Protein AF-0000000072773672 (afdb_homodimer)

Foldseek 3Di:
DVLLVVLVVCLVVVNLLSSLLSLLVVLLVLLVVVLVCVVVVVDDPVVVVVNLVVLLSRLQQSLLSLLPPPDPVSVVLSVLSSVLSVCLSPPFPPDDPFKTFFDHSSLLSLLLSLVCLQVVSDNVVSSVSSVVNSCRRPHRDIAGDQNLVVADPVSVVLSVVLVCCSVPHDSNVSSVSSNVVSVCRSVPRCPPPNHPPPPPPPD/DVLLVVLVVCLVVVNLLSSLLSLLVVLLVLLVVVLVCVVVVVDDPVVVVVNLVVLLSRLQQSLLSLLPPPDPVSVVLSVLSSVLSVCLSPPQPPDDPFKTFFDHSSLLSLLLSLVCLQVVSPNVVSSVSSVVNSCRRPHRDIAGDQNLVVADPVSVVLSVVLVCCSVPHDSNVSSVSSNVVSVCRSVPRCPPPNHDPPPPPPD

Organism: Moschus moschiferus (NCBI:txid68415)

Radius of gyration: 22.66 Å; Cα contacts (8 Å, |Δi|>4): 586; chains: 2; bounding box: 54×67×47 Å

Nearest PDB structures (foldseek):
  7b1k-assembly1_A  TM=8.523E-01  e=9.219E-07  Methanocaldococcus jannaschii DSM 2661
  7b1k-assembly1_A  TM=8.527E-01  e=1.206E-06  Methanocaldococcus jannaschii DSM 2661

Secondary structure (DSSP, 8-state):
-HHHHHHHHHHHTT-HHHHHHHHHHHHHHHHHHHHHHHHHT---HHHHHHHHHHHIIIIIIIHHHTT-SSSHHHHHHHHHHHHHHHHHHHHTTTSSTTEEES--HHHHHHHHHHHHHHTTS-HHHHHHHHHHHHHHHHS--EEE---GGGS-HHHHHHHHHHHHHHHHS-HHHHHHHHHHHHHHHHH-HHHHHS---------/-HHHHHHHHHHHTT-HHHHHHHHHHHHHHHHHHHHHHHHHT---HHHHHHHHHHHIIIIIIIHHHTT-SSSHHHHHHHHHHHHHHHHIIIIITTSSTTEEES--HHHHHHHHHHHHHHTTS-HHHHHHHHHHHHHHHHS--EEE---GGGS-HHHHHHHHHHHHHHHHS-HHHHHHHHHHHHHHHHH-HHHHHS---------

Solvent-accessible surface area (backbone atoms only — not comparable to full-atom values): 21036 Å² total; per-residue (Å²): 73,69,48,18,52,50,15,40,53,27,42,64,71,70,35,57,60,59,17,27,49,31,45,48,54,44,45,56,47,50,53,51,50,54,49,49,34,63,73,64,64,64,78,43,70,47,55,53,49,49,48,50,51,21,48,42,38,25,40,16,50,27,44,28,50,67,41,36,79,88,42,73,66,38,39,52,50,27,51,52,45,31,49,50,44,52,48,39,63,44,66,38,68,74,62,60,85,72,48,34,55,9,52,56,57,55,48,46,27,37,40,51,27,18,50,32,51,68,54,73,50,42,44,68,63,44,48,52,49,50,53,50,40,46,51,44,37,70,31,84,47,82,30,52,52,86,46,42,84,78,48,58,68,68,45,36,48,53,52,50,49,50,56,48,27,67,75,73,43,59,69,58,60,30,23,51,52,49,30,53,52,33,49,44,49,72,77,32,27,63,86,72,56,33,82,73,80,76,73,64,68,90,116,73,68,50,19,52,50,15,40,53,25,42,64,70,69,34,56,61,60,17,24,49,31,45,48,54,45,45,56,48,52,54,51,50,53,48,49,36,64,73,65,63,63,79,44,72,47,55,54,48,48,48,48,53,21,46,42,38,25,40,16,51,26,44,28,51,67,42,36,80,86,42,72,66,39,38,52,50,25,51,51,45,31,50,50,45,51,47,39,62,41,68,36,68,74,63,60,88,73,48,34,53,9,51,56,56,54,48,46,27,37,39,51,28,18,51,32,51,68,54,73,51,43,47,67,62,43,48,52,49,49,54,51,40,48,51,44,37,69,31,84,46,81,30,52,52,86,46,42,84,77,50,58,68,68,47,37,47,54,52,51,48,52,56,48,27,69,76,73,42,59,68,58,59,30,24,50,51,49,29,53,54,34,50,46,49,70,76,32,25,61,85,71,56,33,80,73,74,75,76,65,72,92,116

pLDDT: mean 88.24, std 14.53, range [25.59, 98.62]

Structure (mmCIF, N/CA/C/O backbone):
data_AF-0000000072773672-model_v1
#
loop_
_entity.id
_entity.type
_entity.pdbx_description
1 polymer 'Transmembrane protein 269'
#
loop_
_atom_site.group_PDB
_atom_site.id
_atom_site.type_symbol
_atom_site.label_atom_id
_atom_site.label_alt_id
_atom_site.label_comp_id
_atom_site.label_asym_id
_atom_site.label_entity_id
_atom_site.label_seq_id
_atom_site.pdbx_PDB_ins_code
_atom_site.Cartn_x
_atom_site.Cartn_y
_atom_site.Cartn_z
_atom_site.occupancy
_atom_site.B_iso_or_equiv
_atom_site.auth_seq_id
_atom_site.auth_comp_id
_atom_site.auth_asym_id
_atom_site.auth_atom_id
_atom_site.pdbx_PDB_model_num
ATOM 1 N N . MET A 1 1 ? -2.666 8.391 -4.746 1 96.12 1 MET A N 1
ATOM 2 C CA . MET A 1 1 ? -1.906 7.16 -4.953 1 96.12 1 MET A CA 1
ATOM 3 C C . MET A 1 1 ? -0.677 7.418 -5.816 1 96.12 1 MET A C 1
ATOM 5 O O . MET A 1 1 ? 0.44 7.062 -5.438 1 96.12 1 MET A O 1
ATOM 9 N N . ILE A 1 2 ? -0.859 8.078 -6.883 1 97.19 2 ILE A N 1
ATOM 10 C CA . ILE A 1 2 ? 0.238 8.312 -7.816 1 97.19 2 ILE A CA 1
ATOM 11 C C . ILE A 1 2 ? 1.323 9.148 -7.137 1 97.19 2 ILE A C 1
ATOM 13 O O . ILE A 1 2 ? 2.51 8.828 -7.234 1 97.19 2 ILE A O 1
ATOM 17 N N . LEU A 1 3 ? 0.965 10.211 -6.434 1 97.75 3 LEU A N 1
ATOM 18 C CA . LEU A 1 3 ? 1.944 11.023 -5.719 1 97.75 3 LEU A CA 1
ATOM 19 C C . LEU A 1 3 ? 2.643 10.203 -4.641 1 97.75 3 LEU A C 1
ATOM 21 O O . LEU A 1 3 ? 3.836 10.391 -4.391 1 97.75 3 LEU A O 1
ATOM 25 N N . GLY A 1 4 ? 1.855 9.344 -3.975 1 98.31 4 GLY A N 1
ATOM 26 C CA . GLY A 1 4 ? 2.463 8.438 -3.016 1 98.31 4 GLY A CA 1
ATOM 27 C C . GLY A 1 4 ? 3.51 7.523 -3.633 1 98.31 4 GLY A C 1
ATOM 28 O O . GLY A 1 4 ? 4.57 7.305 -3.049 1 98.31 4 GLY A O 1
ATOM 29 N N . LEU A 1 5 ? 3.264 7 -4.809 1 97.88 5 LEU A N 1
ATOM 30 C CA . LEU A 1 5 ? 4.207 6.133 -5.508 1 97.88 5 LEU A CA 1
ATOM 31 C C . LEU A 1 5 ? 5.453 6.91 -5.918 1 97.88 5 LEU A C 1
ATOM 33 O O . LEU A 1 5 ? 6.574 6.406 -5.793 1 97.88 5 LEU A O 1
ATOM 37 N N . PHE A 1 6 ? 5.25 8.117 -6.344 1 97.06 6 PHE A N 1
ATOM 38 C CA . PHE A 1 6 ? 6.398 8.953 -6.66 1 97.06 6 PHE A CA 1
ATOM 39 C C . PHE A 1 6 ? 7.23 9.234 -5.414 1 97.06 6 PHE A C 1
ATOM 41 O O . PHE A 1 6 ? 8.461 9.289 -5.48 1 97.06 6 PHE A O 1
ATOM 48 N N . SER A 1 7 ? 6.492 9.461 -4.336 1 97.81 7 SER A N 1
ATOM 49 C CA . SER A 1 7 ? 7.207 9.656 -3.08 1 97.81 7 SER A CA 1
ATOM 50 C C . SER A 1 7 ? 8.062 8.445 -2.732 1 97.81 7 SER A C 1
ATOM 52 O O . SER A 1 7 ? 9.203 8.586 -2.299 1 97.81 7 SER A O 1
ATOM 54 N N . ILE A 1 8 ? 7.574 7.281 -2.949 1 97 8 ILE A N 1
ATOM 55 C CA . ILE A 1 8 ? 8.297 6.039 -2.699 1 97 8 ILE A CA 1
ATOM 56 C C . ILE A 1 8 ? 9.523 5.969 -3.604 1 97 8 ILE A C 1
ATOM 58 O O . ILE A 1 8 ? 10.625 5.648 -3.145 1 97 8 ILE A O 1
ATOM 62 N N . PHE A 1 9 ? 9.391 6.352 -4.898 1 95.44 9 PHE A N 1
ATOM 63 C CA . PHE A 1 9 ? 10.516 6.348 -5.824 1 95.44 9 PHE A CA 1
ATOM 64 C C . PHE A 1 9 ? 11.602 7.32 -5.371 1 95.44 9 PHE A C 1
ATOM 66 O O . PHE A 1 9 ? 12.789 7 -5.418 1 95.44 9 PHE A O 1
ATOM 73 N N . CYS A 1 10 ? 11.156 8.492 -4.898 1 94.81 10 CYS A N 1
ATOM 74 C CA . CYS A 1 10 ? 12.109 9.477 -4.41 1 94.81 10 CYS A CA 1
ATOM 75 C C . CYS A 1 10 ? 12.875 8.945 -3.205 1 94.81 10 CYS A C 1
ATOM 77 O O . CYS A 1 10 ? 14.078 9.18 -3.078 1 94.81 10 CYS A O 1
ATOM 79 N N . SER A 1 11 ? 12.18 8.258 -2.361 1 94.06 11 SER A N 1
ATOM 80 C CA . SER A 1 11 ? 12.828 7.672 -1.194 1 94.06 11 SER A CA 1
ATOM 81 C C . SER A 1 11 ? 13.852 6.613 -1.604 1 94.06 11 SER A C 1
ATOM 83 O O . SER A 1 11 ? 14.906 6.496 -0.986 1 94.06 11 SER A O 1
ATOM 85 N N . PHE A 1 12 ? 13.555 5.867 -2.705 1 89.44 12 PHE A N 1
ATOM 86 C CA . PHE A 1 12 ? 14.453 4.852 -3.234 1 89.44 12 PHE A CA 1
ATOM 87 C C . PHE A 1 12 ? 15.758 5.484 -3.719 1 89.44 12 PHE A C 1
ATOM 89 O O . PHE A 1 12 ? 16.828 4.875 -3.619 1 89.44 12 PHE A O 1
ATOM 96 N N . CYS A 1 13 ? 15.664 6.68 -4.207 1 89.25 13 CYS A N 1
ATOM 97 C CA . CYS A 1 13 ? 16.812 7.395 -4.746 1 89.25 13 CYS A CA 1
ATOM 98 C C . CYS A 1 13 ? 17.453 8.266 -3.678 1 89.25 13 CYS A C 1
ATOM 100 O O . CYS A 1 13 ? 18.312 9.102 -3.986 1 89.25 13 CYS A O 1
ATOM 102 N N . LYS A 1 14 ? 17.016 8.188 -2.48 1 88.88 14 LYS A N 1
ATOM 103 C CA . LYS A 1 14 ? 17.547 8.906 -1.327 1 88.88 14 LYS A CA 1
ATOM 104 C C . LYS A 1 14 ? 17.344 10.414 -1.48 1 88.88 14 LYS A C 1
ATOM 106 O O . LYS A 1 14 ? 1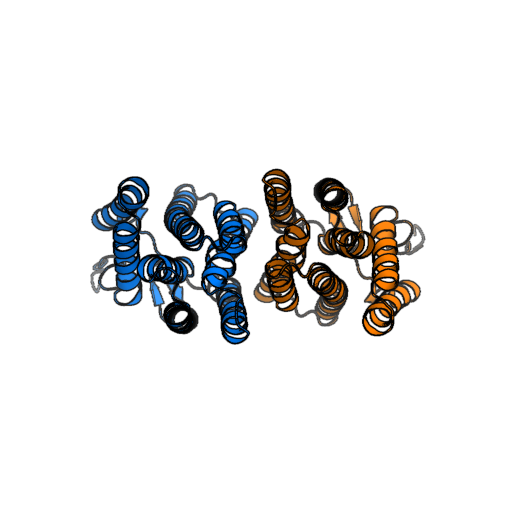8.219 11.203 -1.147 1 88.88 14 LYS A O 1
ATOM 111 N N . LYS A 1 15 ? 16.281 10.781 -2.133 1 92.75 15 LYS A N 1
ATOM 112 C CA . LYS A 1 15 ? 15.844 12.172 -2.223 1 92.75 15 LYS A CA 1
ATOM 113 C C . LYS A 1 15 ? 14.711 12.461 -1.24 1 92.75 15 LYS A C 1
ATOM 115 O O . LYS A 1 15 ? 13.555 12.578 -1.64 1 92.75 15 LYS A O 1
ATOM 120 N N . CYS A 1 16 ? 15.086 12.641 -0.025 1 91.62 16 CYS A N 1
ATOM 121 C CA . CYS A 1 16 ? 14.133 12.719 1.075 1 91.62 16 CYS A CA 1
ATOM 122 C C . CYS A 1 16 ? 13.289 13.984 0.978 1 91.62 16 CYS A C 1
ATOM 124 O O . CYS A 1 16 ? 12.102 13.969 1.312 1 91.62 16 CYS A O 1
ATOM 126 N N . SER A 1 17 ? 13.914 15.109 0.513 1 95.25 17 SER A N 1
ATOM 127 C CA . SER A 1 17 ? 13.172 16.359 0.398 1 95.25 17 SER A CA 1
ATOM 128 C C . SER A 1 17 ? 12.039 16.234 -0.617 1 95.25 17 SER A C 1
ATOM 130 O O . SER A 1 17 ? 10.914 16.656 -0.353 1 95.25 17 SER A O 1
ATOM 132 N N . CYS A 1 18 ? 12.328 15.594 -1.718 1 95.62 18 CYS A N 1
ATOM 133 C CA . CYS A 1 18 ? 11.32 15.398 -2.752 1 95.62 18 CYS A CA 1
ATOM 134 C C . CYS A 1 18 ? 10.211 14.469 -2.26 1 95.62 18 CYS A C 1
ATOM 136 O O . CYS A 1 18 ? 9.031 14.727 -2.496 1 95.62 18 CYS A O 1
ATOM 138 N N . ALA A 1 19 ? 10.617 13.406 -1.611 1 97.56 19 ALA A N 1
ATOM 139 C CA . ALA A 1 19 ? 9.648 12.453 -1.081 1 97.56 19 ALA A CA 1
ATOM 140 C C . ALA A 1 19 ? 8.688 13.125 -0.11 1 97.56 19 ALA A C 1
ATOM 142 O O . ALA A 1 19 ? 7.469 12.945 -0.205 1 97.56 19 ALA A O 1
ATOM 143 N N . SER A 1 20 ? 9.219 13.906 0.78 1 98.06 20 SER A N 1
ATOM 144 C CA . SER A 1 20 ? 8.422 14.594 1.783 1 98.06 20 SER A CA 1
ATOM 145 C C . SER A 1 20 ? 7.484 15.609 1.139 1 98.06 20 SER A C 1
ATOM 147 O O . SER A 1 20 ? 6.332 15.758 1.556 1 98.06 20 SER A O 1
ATOM 149 N N . TRP A 1 21 ? 7.973 16.266 0.121 1 97.19 21 TRP A N 1
ATOM 150 C CA . TRP A 1 21 ? 7.168 17.266 -0.583 1 97.19 21 TRP A CA 1
ATOM 151 C C . TRP A 1 21 ? 5.957 16.609 -1.243 1 97.19 21 TRP A C 1
ATOM 153 O O . TRP A 1 21 ? 4.852 17.156 -1.19 1 97.19 21 TRP A O 1
ATOM 163 N N . MET A 1 22 ? 6.133 15.469 -1.799 1 97.62 22 MET A N 1
ATOM 164 C CA . MET A 1 22 ? 5.043 14.758 -2.457 1 97.62 22 MET A CA 1
ATOM 165 C C . MET A 1 22 ? 3.979 14.344 -1.446 1 97.62 22 MET A C 1
ATOM 167 O O . MET A 1 22 ? 2.783 14.383 -1.744 1 97.62 22 MET A O 1
ATOM 171 N N . VAL A 1 23 ? 4.441 13.945 -0.273 1 98.44 23 VAL A N 1
ATOM 172 C CA . VAL A 1 23 ? 3.504 13.57 0.78 1 98.44 23 VAL A CA 1
ATOM 173 C C . VAL A 1 23 ? 2.689 14.789 1.209 1 98.44 23 VAL A C 1
ATOM 175 O O . VAL A 1 23 ? 1.478 14.695 1.414 1 98.44 23 VAL A O 1
ATOM 178 N N . LEU A 1 24 ? 3.32 15.984 1.282 1 98.25 24 LEU A N 1
ATOM 179 C CA . LEU A 1 24 ? 2.625 17.203 1.692 1 98.25 24 LEU A CA 1
ATOM 180 C C . LEU A 1 24 ? 1.611 17.625 0.637 1 98.25 24 LEU A C 1
ATOM 182 O O . LEU A 1 24 ? 0.503 18.047 0.972 1 98.25 24 LEU A O 1
ATOM 186 N N . VAL A 1 25 ? 1.963 17.516 -0.62 1 97.81 25 VAL A N 1
ATOM 187 C CA . VAL A 1 25 ? 1.018 17.812 -1.692 1 97.81 25 VAL A CA 1
ATOM 188 C C . VAL A 1 25 ? -0.181 16.859 -1.597 1 97.81 25 VAL A C 1
ATOM 190 O O . VAL A 1 25 ? -1.327 17.297 -1.75 1 97.81 25 VAL A O 1
ATOM 193 N N . SER A 1 26 ? 0.114 15.617 -1.335 1 98.31 26 SER A N 1
ATOM 194 C CA . SER A 1 26 ? -0.946 14.617 -1.222 1 98.31 26 SER A CA 1
ATOM 195 C C . SER A 1 26 ? -1.875 14.93 -0.053 1 98.31 26 SER A C 1
ATOM 197 O O . SER A 1 26 ? -3.076 14.664 -0.119 1 98.31 26 SER A O 1
ATOM 199 N N . PHE A 1 27 ? -1.315 15.484 1.035 1 97.5 27 PHE A N 1
ATOM 200 C CA . PHE A 1 27 ? -2.096 15.875 2.203 1 97.5 27 PHE A CA 1
ATOM 201 C C . PHE A 1 27 ? -3.18 16.875 1.82 1 97.5 27 PHE A C 1
ATOM 203 O O . PHE A 1 27 ? -4.348 16.703 2.168 1 97.5 27 PHE A O 1
ATOM 210 N N . LEU A 1 28 ? -2.85 17.875 1.051 1 96.31 28 LEU A N 1
ATOM 211 C CA . LEU A 1 28 ? -3.801 18.891 0.607 1 96.31 28 LEU A CA 1
ATOM 212 C C . LEU A 1 28 ? -4.797 18.297 -0.389 1 96.31 28 LEU A C 1
ATOM 214 O O . LEU A 1 28 ? -5.992 18.594 -0.326 1 96.31 28 LEU A O 1
ATOM 218 N N . LEU A 1 29 ? -4.312 17.469 -1.275 1 96.25 29 LEU A N 1
ATOM 219 C CA . LEU A 1 29 ? -5.191 16.859 -2.268 1 96.25 29 LEU A CA 1
ATOM 220 C C . LEU A 1 29 ? -6.199 15.93 -1.6 1 96.25 29 LEU A C 1
ATOM 222 O O . LEU A 1 29 ? -7.348 15.828 -2.043 1 96.25 29 LEU A O 1
ATOM 226 N N . ASP A 1 30 ? -5.703 15.203 -0.608 1 94.88 30 ASP A N 1
ATOM 227 C CA . ASP A 1 30 ? -6.59 14.305 0.131 1 94.88 30 ASP A CA 1
ATOM 228 C C . ASP A 1 30 ? -7.762 15.078 0.739 1 94.88 30 ASP A C 1
ATOM 230 O O . ASP A 1 30 ? -8.906 14.617 0.695 1 94.88 30 ASP A O 1
ATOM 234 N N . MET A 1 31 ? -7.551 16.234 1.321 1 92.25 31 MET A N 1
ATOM 235 C CA . MET A 1 31 ? -8.594 17.078 1.896 1 92.25 31 MET A CA 1
ATOM 236 C C . MET A 1 31 ? -9.562 17.562 0.82 1 92.25 31 MET A C 1
ATOM 238 O O . MET A 1 31 ? -10.773 17.547 1.023 1 92.25 31 MET A O 1
ATOM 242 N N . ALA A 1 32 ? -9.039 17.938 -0.34 1 92.38 32 ALA A N 1
ATOM 243 C CA . ALA A 1 32 ? -9.867 18.422 -1.447 1 92.38 32 ALA A CA 1
ATOM 244 C C . ALA A 1 32 ? -10.758 17.312 -1.989 1 92.38 32 ALA A C 1
ATOM 246 O O . ALA A 1 32 ? -11.945 17.531 -2.256 1 92.38 32 ALA A O 1
ATOM 247 N N . ILE A 1 33 ? -10.141 16.156 -2.18 1 90.06 33 ILE A N 1
ATOM 248 C CA . ILE A 1 33 ? -10.891 15.008 -2.693 1 90.06 33 ILE A CA 1
ATOM 249 C C . ILE A 1 33 ? -11.984 14.625 -1.703 1 90.06 33 ILE A C 1
ATOM 251 O O . ILE A 1 33 ? -13.117 14.336 -2.102 1 90.06 33 ILE A O 1
ATOM 255 N N . GLY A 1 34 ? -11.648 14.523 -0.407 1 87.38 34 GLY A N 1
ATOM 256 C CA . GLY A 1 34 ? -12.656 14.242 0.603 1 87.38 34 GLY A CA 1
ATOM 257 C C . GLY A 1 34 ? -13.828 15.203 0.561 1 87.38 34 GLY A C 1
ATOM 258 O O . GLY A 1 34 ? -14.984 14.781 0.599 1 87.38 34 GLY A O 1
ATOM 259 N N . SER A 1 35 ? -13.586 16.438 0.461 1 86.88 35 SER A N 1
ATOM 260 C CA . SER A 1 35 ? -14.625 17.453 0.397 1 86.88 35 SER A CA 1
ATOM 261 C C . SER A 1 35 ? -15.453 17.328 -0.876 1 86.88 35 SER A C 1
ATOM 263 O O . SER A 1 35 ? -16.688 17.438 -0.838 1 86.88 35 SER A O 1
ATOM 265 N N . ALA A 1 36 ? -14.711 17.094 -1.96 1 88.12 36 ALA A N 1
ATOM 266 C CA . ALA A 1 36 ? -15.398 16.953 -3.238 1 88.12 36 ALA A CA 1
ATOM 267 C C . ALA A 1 36 ? -16.328 15.742 -3.219 1 88.12 36 ALA A C 1
ATOM 269 O O . ALA A 1 36 ? -17.453 15.812 -3.732 1 88.12 36 ALA A O 1
ATOM 270 N N . THR A 1 37 ? -15.914 14.68 -2.666 1 85.69 37 THR A N 1
ATOM 271 C CA . THR A 1 37 ? -16.719 13.469 -2.59 1 85.69 37 THR A CA 1
ATOM 272 C C . THR A 1 37 ? -17.953 13.695 -1.723 1 85.69 37 THR A C 1
ATOM 274 O O . THR A 1 37 ? -19.047 13.234 -2.057 1 85.69 37 THR A O 1
ATOM 277 N N . ARG A 1 38 ? -17.812 14.375 -0.649 1 82.12 38 ARG A N 1
ATOM 278 C CA . ARG A 1 38 ? -18.938 14.664 0.235 1 82.12 38 ARG A CA 1
ATOM 279 C C . ARG A 1 38 ? -19.922 15.641 -0.417 1 82.12 38 ARG A C 1
ATOM 281 O O . ARG A 1 38 ? -21.125 15.469 -0.322 1 82.12 38 ARG A O 1
ATOM 288 N N . HIS A 1 39 ? -19.422 16.594 -1.105 1 84.69 39 HIS A N 1
ATOM 289 C CA . HIS A 1 39 ? -20.25 17.609 -1.748 1 84.69 39 HIS A CA 1
ATOM 290 C C . HIS A 1 39 ? -21.031 17.031 -2.912 1 84.69 39 HIS A C 1
ATOM 292 O O . HIS A 1 39 ? -22.188 17.406 -3.137 1 84.69 39 HIS A O 1
ATOM 298 N N . LEU A 1 40 ? -20.328 16.141 -3.627 1 86.44 40 LEU A N 1
ATOM 299 C CA . LEU A 1 40 ? -20.969 15.586 -4.816 1 86.44 40 LEU A CA 1
ATOM 300 C C . LEU A 1 40 ? -21.766 14.32 -4.477 1 86.44 40 LEU A C 1
ATOM 302 O O . LEU A 1 40 ? -22.453 13.766 -5.336 1 86.44 40 LEU A O 1
ATOM 306 N N . ASN A 1 41 ? -21.703 13.891 -3.271 1 82.06 41 ASN A N 1
ATOM 307 C CA . ASN A 1 41 ? -22.375 12.688 -2.803 1 82.06 41 ASN A CA 1
ATOM 308 C C . ASN A 1 41 ? -22.078 11.484 -3.701 1 82.06 41 ASN A C 1
ATOM 310 O O . ASN A 1 41 ? -23 10.758 -4.098 1 82.06 41 ASN A O 1
ATOM 314 N N . ILE A 1 42 ? -21.016 11.461 -4.254 1 76.25 42 ILE A N 1
ATOM 315 C CA . ILE A 1 42 ? -20.594 10.367 -5.129 1 76.25 42 ILE A CA 1
ATOM 316 C C . ILE A 1 42 ? -19.828 9.32 -4.324 1 76.25 42 ILE A C 1
ATOM 318 O O . ILE A 1 42 ? -18.609 9.281 -4.355 1 76.25 42 ILE A O 1
ATOM 322 N N . CYS A 1 43 ? -20.484 8.781 -3.361 1 74.38 43 CYS A N 1
ATOM 323 C CA . CYS A 1 43 ? -19.812 7.77 -2.549 1 74.38 43 CYS A CA 1
ATOM 324 C C . CY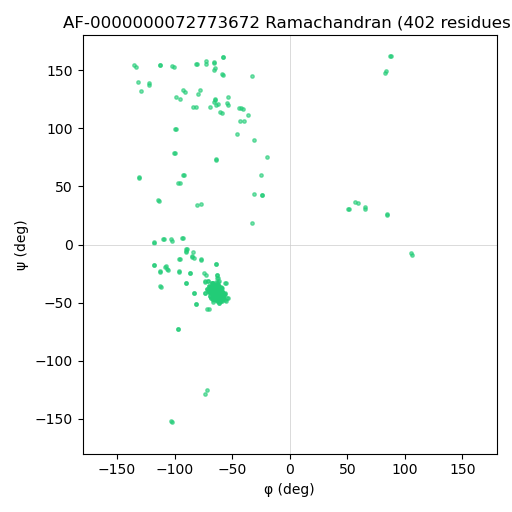S A 1 43 ? -20.203 6.363 -2.984 1 74.38 43 CYS A C 1
ATOM 326 O O . CYS A 1 43 ? -21.375 5.984 -2.885 1 74.38 43 CYS A O 1
ATOM 328 N N . SER A 1 44 ? -19.312 5.785 -3.756 1 84.81 44 SER A N 1
ATOM 329 C CA . SER A 1 44 ? -19.469 4.367 -4.051 1 84.81 44 SER A CA 1
ATOM 330 C C . SER A 1 44 ? -18.516 3.518 -3.217 1 84.81 44 SER A C 1
ATOM 332 O O . SER A 1 44 ? -17.516 4.02 -2.705 1 84.81 44 SER A O 1
ATOM 334 N N . ARG A 1 45 ? -18.922 2.342 -3.006 1 84.88 45 ARG A N 1
ATOM 335 C CA . ARG A 1 45 ? -18.078 1.425 -2.242 1 84.88 45 ARG A CA 1
ATOM 336 C C . ARG A 1 45 ? -16.703 1.287 -2.881 1 84.88 45 ARG A C 1
ATOM 338 O O . ARG A 1 45 ? -15.68 1.361 -2.189 1 84.88 45 ARG A O 1
ATOM 345 N N . SER A 1 46 ? -16.703 1.059 -4.223 1 87.38 46 SER A N 1
ATOM 346 C CA . SER A 1 46 ? -15.438 0.893 -4.941 1 87.38 46 SER A CA 1
ATOM 347 C C . SER A 1 46 ? -14.578 2.152 -4.852 1 87.38 46 SER A C 1
ATOM 349 O O . SER A 1 46 ? -13.352 2.07 -4.77 1 87.38 46 SER A O 1
ATOM 351 N N . GLY A 1 47 ? -15.242 3.279 -4.875 1 87.88 47 GLY A N 1
ATOM 352 C CA . GLY A 1 47 ? -14.523 4.535 -4.73 1 87.88 47 GLY A CA 1
ATOM 353 C C . GLY A 1 47 ? -13.883 4.699 -3.365 1 87.88 47 GLY A C 1
ATOM 354 O O . GLY A 1 47 ? -12.75 5.18 -3.258 1 87.88 47 GLY A O 1
ATOM 355 N N . THR A 1 48 ? -14.57 4.375 -2.338 1 88.12 48 THR A N 1
ATOM 356 C CA . THR A 1 48 ? -14.055 4.457 -0.976 1 88.12 48 THR A CA 1
ATOM 357 C C . THR A 1 48 ? -12.875 3.51 -0.784 1 88.12 48 THR A C 1
ATOM 359 O O . THR A 1 48 ? -11.883 3.863 -0.139 1 88.12 48 THR A O 1
ATOM 362 N N . GLU A 1 49 ? -12.992 2.33 -1.409 1 90.94 49 GLU A N 1
ATOM 363 C CA . GLU A 1 49 ? -11.906 1.361 -1.324 1 90.94 49 GLU A CA 1
ATOM 364 C C . GLU A 1 49 ? -10.656 1.868 -2.041 1 90.94 49 GLU A C 1
ATOM 366 O O . GLU A 1 49 ? -9.539 1.717 -1.54 1 90.94 49 GLU A O 1
ATOM 371 N N . LEU A 1 50 ? -10.891 2.434 -3.207 1 92.75 50 LEU A N 1
ATOM 372 C CA . LEU A 1 50 ? -9.773 2.998 -3.953 1 92.75 50 LEU A CA 1
ATOM 373 C C . LEU A 1 50 ? -9.102 4.113 -3.162 1 92.75 50 LEU A C 1
ATOM 375 O O . LEU A 1 50 ? -7.875 4.227 -3.16 1 92.75 50 LEU A O 1
ATOM 379 N N . ASN A 1 51 ? -9.93 4.965 -2.547 1 92.81 51 ASN A N 1
ATOM 380 C CA . ASN A 1 51 ? -9.391 6.02 -1.698 1 92.81 51 ASN A CA 1
ATOM 381 C C . ASN A 1 51 ? -8.586 5.445 -0.533 1 92.81 51 ASN A C 1
ATOM 383 O O . ASN A 1 51 ? -7.555 5.996 -0.153 1 92.81 51 ASN A O 1
ATOM 387 N N . ASP A 1 52 ? -9.055 4.359 0.056 1 93.81 52 ASP A N 1
ATOM 388 C CA . ASP A 1 52 ? -8.336 3.725 1.158 1 93.81 52 ASP A CA 1
ATOM 389 C C . ASP A 1 52 ? -6.961 3.238 0.71 1 93.81 52 ASP A C 1
ATOM 391 O O . ASP A 1 52 ? -5.984 3.359 1.45 1 93.81 52 ASP A O 1
ATOM 395 N N . PHE A 1 53 ? -6.852 2.699 -0.484 1 96.44 53 PHE A N 1
ATOM 396 C CA . PHE A 1 53 ? -5.562 2.277 -1.021 1 96.44 53 PHE A CA 1
ATOM 397 C C . PHE A 1 53 ? -4.648 3.477 -1.242 1 96.44 53 PHE A C 1
ATOM 399 O O . PHE A 1 53 ? -3.436 3.385 -1.046 1 96.44 53 PHE A O 1
ATOM 406 N N . ALA A 1 54 ? -5.301 4.523 -1.704 1 97.06 54 ALA A N 1
ATOM 407 C CA . ALA A 1 54 ? -4.516 5.734 -1.917 1 97.06 54 ALA A CA 1
ATOM 408 C C . ALA A 1 54 ? -3.963 6.27 -0.599 1 97.06 54 ALA A C 1
ATOM 410 O O . ALA A 1 54 ? -2.781 6.613 -0.507 1 97.06 54 ALA A O 1
ATOM 411 N N . VAL A 1 55 ? -4.824 6.348 0.398 1 96.31 55 VAL A N 1
ATOM 412 C CA . VAL A 1 55 ? -4.441 6.828 1.723 1 96.31 55 VAL A CA 1
ATOM 413 C C . VAL A 1 55 ? -3.383 5.906 2.32 1 96.31 55 VAL A C 1
ATOM 415 O O . VAL A 1 55 ? -2.389 6.375 2.881 1 96.31 55 VAL A O 1
ATOM 418 N N . PHE A 1 56 ? -3.549 4.652 2.145 1 97.94 56 PHE A N 1
ATOM 419 C CA . PHE A 1 56 ? -2.602 3.662 2.643 1 97.94 56 PHE A CA 1
ATOM 420 C C . PHE A 1 56 ? -1.246 3.82 1.963 1 97.94 56 PHE A C 1
ATOM 422 O O . PHE A 1 56 ? -0.207 3.797 2.625 1 97.94 56 PHE A O 1
ATOM 429 N N . THR A 1 57 ? -1.227 3.957 0.662 1 98.56 57 THR A N 1
ATOM 430 C CA . THR A 1 57 ? 0.009 4.074 -0.104 1 98.56 57 THR A CA 1
ATOM 431 C C . THR A 1 57 ? 0.754 5.352 0.26 1 98.56 57 THR A C 1
ATOM 433 O O . THR A 1 57 ? 1.966 5.328 0.486 1 98.56 57 THR A O 1
ATOM 436 N N . THR A 1 58 ? 0.027 6.453 0.335 1 98.56 58 THR A N 1
ATOM 437 C CA . THR A 1 58 ? 0.646 7.762 0.511 1 98.56 58 THR A CA 1
ATOM 438 C C . THR A 1 58 ? 0.979 8.008 1.979 1 98.56 58 THR A C 1
ATOM 440 O O . THR A 1 58 ? 2.127 8.297 2.32 1 98.56 58 THR A O 1
ATOM 443 N N . PHE A 1 59 ? 0.045 7.828 2.869 1 98.25 59 PHE A N 1
ATOM 444 C CA . PHE A 1 59 ? 0.206 8.234 4.262 1 98.25 59 PHE A CA 1
ATOM 445 C C . PHE A 1 59 ? 0.668 7.059 5.117 1 98.25 59 PHE A C 1
ATOM 447 O O . PHE A 1 59 ? 1.091 7.246 6.258 1 98.25 59 PHE A O 1
ATOM 454 N N . GLY A 1 60 ? 0.608 5.879 4.602 1 98.06 60 GLY A N 1
ATOM 455 C CA . GLY A 1 60 ? 1.165 4.707 5.258 1 98.06 60 GLY A CA 1
ATOM 456 C C . GLY A 1 60 ? 2.555 4.352 4.762 1 98.06 60 GLY A C 1
ATOM 457 O O . GLY A 1 60 ? 3.553 4.754 5.363 1 98.06 60 GLY A O 1
ATOM 458 N N . LEU A 1 61 ? 2.611 3.834 3.541 1 98.19 61 LEU A N 1
ATOM 459 C CA . LEU A 1 61 ? 3.857 3.291 3.014 1 98.19 61 LEU A CA 1
ATOM 460 C C . LEU A 1 61 ? 4.848 4.406 2.703 1 98.19 61 LEU A C 1
ATOM 462 O O . LEU A 1 61 ? 5.988 4.379 3.172 1 98.19 61 LEU A O 1
ATOM 466 N N . ALA A 1 62 ? 4.445 5.352 1.902 1 98.25 62 ALA A N 1
ATOM 467 C CA . ALA A 1 62 ? 5.355 6.426 1.51 1 98.25 62 ALA A CA 1
ATOM 468 C C . ALA A 1 62 ? 5.887 7.168 2.73 1 98.25 62 ALA A C 1
ATOM 470 O O . ALA A 1 62 ? 7.086 7.438 2.828 1 98.25 62 ALA A O 1
ATOM 471 N N . SER A 1 63 ? 5.016 7.504 3.676 1 98.19 63 SER A N 1
ATOM 472 C CA . SER A 1 63 ? 5.426 8.219 4.879 1 98.19 63 SER A CA 1
ATOM 473 C C . SER A 1 63 ? 6.363 7.371 5.734 1 98.19 63 SER A C 1
ATOM 475 O O . SER A 1 63 ? 7.324 7.887 6.305 1 98.19 63 SER A O 1
ATOM 477 N N . ALA A 1 64 ? 6.09 6.086 5.824 1 97.94 64 ALA A N 1
ATOM 478 C CA . ALA A 1 64 ? 6.941 5.188 6.598 1 97.94 64 ALA A CA 1
ATOM 479 C C . ALA A 1 64 ? 8.352 5.137 6.02 1 97.94 64 ALA A C 1
ATOM 481 O O . ALA A 1 64 ? 9.336 5.07 6.762 1 97.94 64 ALA A O 1
ATOM 482 N N . LEU A 1 65 ? 8.477 5.23 4.746 1 96.62 65 LEU A N 1
ATOM 483 C CA . LEU A 1 65 ? 9.773 5.094 4.086 1 96.62 65 LEU A CA 1
ATOM 484 C C . LEU A 1 65 ? 10.602 6.363 4.234 1 96.62 65 LEU A C 1
ATOM 486 O O . LEU A 1 65 ? 11.805 6.359 3.977 1 96.62 65 LEU A O 1
ATOM 490 N N . LEU A 1 66 ? 9.969 7.48 4.68 1 96.5 66 LEU A N 1
ATOM 491 C CA . LEU A 1 66 ? 10.742 8.672 5.008 1 96.5 66 LEU A CA 1
ATOM 492 C C . LEU A 1 66 ? 11.695 8.391 6.164 1 96.5 66 LEU A C 1
ATOM 494 O O . LEU A 1 66 ? 12.695 9.094 6.336 1 96.5 66 LEU A O 1
ATOM 498 N N . LEU A 1 67 ? 11.336 7.383 7.043 1 95 67 LEU A N 1
ATOM 499 C CA . LEU A 1 67 ? 12.172 7.02 8.18 1 95 67 LEU A CA 1
ATOM 500 C C . LEU A 1 67 ? 13.516 6.473 7.711 1 95 67 LEU A C 1
ATOM 502 O O . LEU A 1 67 ? 14.477 6.426 8.484 1 95 67 LEU A O 1
ATOM 506 N N . GLY A 1 68 ? 13.578 6.121 6.516 1 86.12 68 GLY A N 1
ATOM 507 C CA . GLY A 1 68 ? 14.789 5.488 6.012 1 86.12 68 GLY A CA 1
ATOM 508 C C . GLY A 1 68 ? 14.852 4.004 6.309 1 86.12 68 GLY A C 1
ATOM 509 O O . GLY A 1 68 ? 14.164 3.512 7.203 1 86.12 68 GLY A O 1
ATOM 510 N N . VAL A 1 69 ? 15.477 3.238 5.414 1 77.88 69 VAL A N 1
ATOM 511 C CA . VAL A 1 69 ? 15.625 1.799 5.605 1 77.88 69 VAL A CA 1
ATOM 512 C C . VAL A 1 69 ? 17.094 1.448 5.793 1 77.88 69 VAL A C 1
ATOM 514 O O . VAL A 1 69 ? 17.562 0.4 5.332 1 77.88 69 VAL A O 1
ATOM 517 N N . ASP A 1 70 ? 17.875 2.305 6.504 1 78.25 70 ASP A N 1
ATOM 518 C CA . ASP A 1 70 ? 19.312 2.092 6.656 1 78.25 70 ASP A CA 1
ATOM 519 C C . ASP A 1 70 ? 19.609 1.179 7.844 1 78.25 70 ASP A C 1
ATOM 521 O O . ASP A 1 70 ? 20.641 0.502 7.871 1 78.25 70 ASP A O 1
ATOM 525 N N . GLY A 1 71 ? 18.719 1.094 8.836 1 82.56 71 GLY A N 1
ATOM 526 C CA . GLY A 1 71 ? 18.953 0.267 10.008 1 82.56 71 GLY A CA 1
ATOM 527 C C . GLY A 1 71 ? 17.75 -0.581 10.383 1 82.56 71 GLY A C 1
ATOM 528 O O . GLY A 1 71 ? 16.625 -0.294 9.961 1 82.56 71 GLY A O 1
ATOM 529 N N . PRO A 1 72 ? 18.062 -1.715 11.031 1 88.44 72 PRO A N 1
ATOM 530 C CA . PRO A 1 72 ? 16.969 -2.607 11.43 1 88.44 72 PRO A CA 1
ATOM 531 C C . PRO A 1 72 ? 15.922 -1.91 12.281 1 88.44 72 PRO A C 1
ATOM 533 O O . PRO A 1 72 ? 14.734 -2.217 12.18 1 88.44 72 PRO A O 1
ATOM 536 N N . LEU A 1 73 ? 16.391 -0.932 13.094 1 90.62 73 LEU A N 1
ATOM 537 C CA . LEU A 1 73 ? 15.453 -0.249 13.984 1 90.62 73 LEU A CA 1
ATOM 538 C C . LEU A 1 73 ? 14.477 0.61 13.188 1 90.62 73 LEU A C 1
ATOM 540 O O . LEU A 1 73 ? 13.273 0.592 13.445 1 90.62 73 LEU A O 1
ATOM 544 N N . ASN A 1 74 ? 14.977 1.366 12.25 1 92.81 74 ASN A N 1
ATOM 545 C CA . ASN A 1 74 ? 14.109 2.193 11.422 1 92.81 74 ASN A CA 1
ATOM 546 C C . ASN A 1 74 ? 13.172 1.343 10.57 1 92.81 74 ASN A C 1
ATOM 548 O O . ASN A 1 74 ? 12.008 1.704 10.367 1 92.81 74 ASN A O 1
ATOM 552 N N . GLY A 1 75 ? 13.758 0.201 10.133 1 93.94 75 GLY A N 1
ATOM 553 C CA . GLY A 1 75 ? 12.914 -0.72 9.383 1 93.94 75 GLY A CA 1
ATOM 554 C C . GLY A 1 75 ? 11.781 -1.293 10.203 1 93.94 75 GLY A C 1
ATOM 555 O O . GLY A 1 75 ? 10.641 -1.356 9.742 1 93.94 75 GLY A O 1
ATOM 556 N N . PHE A 1 76 ? 12.094 -1.674 11.367 1 96.31 76 PHE A N 1
ATOM 557 C CA . PHE A 1 76 ? 11.094 -2.213 12.281 1 96.31 76 PHE A CA 1
ATOM 558 C C . PHE A 1 76 ? 10.023 -1.17 12.586 1 96.31 76 PHE A C 1
ATOM 560 O O . PHE A 1 76 ? 8.828 -1.471 12.562 1 96.31 76 PHE A O 1
ATOM 567 N N . LEU A 1 77 ? 10.453 0.031 12.852 1 97.25 77 LEU A N 1
ATOM 568 C CA . LEU A 1 77 ? 9.516 1.107 13.148 1 97.25 77 LEU A CA 1
ATOM 569 C C . LEU A 1 77 ? 8.641 1.417 11.938 1 97.25 77 LEU A C 1
ATOM 571 O O . LEU A 1 77 ? 7.445 1.686 12.078 1 97.25 77 LEU A O 1
ATOM 575 N N . ALA A 1 78 ? 9.227 1.372 10.758 1 97.38 78 ALA A N 1
ATOM 576 C CA . ALA A 1 78 ? 8.477 1.6 9.523 1 97.38 78 ALA A CA 1
ATOM 577 C C . ALA A 1 78 ? 7.371 0.563 9.359 1 97.38 78 ALA A C 1
ATOM 579 O O . ALA A 1 78 ? 6.246 0.902 8.984 1 97.38 78 ALA A O 1
ATOM 580 N N . ILE A 1 79 ? 7.699 -0.689 9.68 1 97.81 79 ILE A N 1
ATOM 581 C CA . ILE A 1 79 ? 6.723 -1.769 9.57 1 97.81 79 ILE A CA 1
ATOM 582 C C . ILE A 1 79 ? 5.574 -1.52 10.547 1 97.81 79 ILE A C 1
ATOM 584 O O . ILE A 1 79 ? 4.406 -1.618 10.18 1 97.81 79 ILE A O 1
ATOM 588 N N . ILE A 1 80 ? 5.879 -1.137 11.75 1 98 80 ILE A N 1
ATOM 589 C CA . ILE A 1 80 ? 4.863 -0.88 12.766 1 98 80 ILE A CA 1
ATOM 590 C C . ILE A 1 80 ? 3.988 0.294 12.336 1 98 80 ILE A C 1
ATOM 592 O O . ILE A 1 80 ? 2.773 0.278 12.539 1 98 80 ILE A O 1
ATOM 596 N N . TYR A 1 81 ? 4.609 1.291 11.781 1 98.25 81 TYR A N 1
ATOM 597 C CA . TYR A 1 81 ? 3.873 2.463 11.32 1 98.25 81 TYR A CA 1
ATOM 598 C C . TYR A 1 81 ? 2.854 2.084 10.25 1 98.25 81 TYR A C 1
ATOM 600 O O . TYR A 1 81 ? 1.689 2.484 10.328 1 98.25 81 TYR A O 1
ATOM 608 N N . VAL A 1 82 ? 3.283 1.263 9.273 1 98.25 82 VAL A N 1
ATOM 609 C CA . VAL A 1 82 ? 2.396 0.836 8.195 1 98.25 82 VAL A CA 1
ATOM 610 C C . VAL A 1 82 ? 1.277 -0.036 8.758 1 98.25 82 VAL A C 1
ATOM 612 O O . VAL A 1 82 ? 0.117 0.098 8.367 1 98.25 82 VAL A O 1
ATOM 615 N N . LEU A 1 83 ? 1.607 -0.877 9.703 1 97.56 83 LEU A N 1
ATOM 616 C CA . LEU A 1 83 ? 0.606 -1.732 10.328 1 97.56 83 LEU A CA 1
ATOM 617 C C . LEU A 1 83 ? -0.406 -0.902 11.109 1 97.56 83 LEU A C 1
ATOM 619 O O . LEU A 1 83 ? -1.604 -1.194 11.086 1 97.56 83 LEU A O 1
ATOM 623 N N . ALA A 1 84 ? 0.066 0.086 11.781 1 96.31 84 ALA A N 1
ATOM 624 C CA . ALA A 1 84 ? -0.824 0.962 12.539 1 96.31 84 ALA A CA 1
ATOM 625 C C . ALA A 1 84 ? -1.818 1.663 11.617 1 96.31 84 ALA A C 1
ATOM 627 O O . ALA A 1 84 ? -3.008 1.751 11.93 1 96.31 84 ALA A O 1
ATOM 628 N N . ILE A 1 85 ? -1.348 2.131 10.508 1 96.25 85 ILE A N 1
ATOM 629 C CA . ILE A 1 85 ? -2.209 2.822 9.555 1 96.25 85 ILE A CA 1
ATOM 630 C C . ILE A 1 85 ? -3.227 1.843 8.977 1 96.25 85 ILE A C 1
ATOM 632 O O . ILE A 1 85 ? -4.41 2.17 8.844 1 96.25 85 ILE A O 1
ATOM 636 N N . SER A 1 86 ? -2.752 0.624 8.625 1 95.56 86 SER A N 1
ATOM 637 C CA . SER A 1 86 ? -3.664 -0.386 8.094 1 95.56 86 SER A CA 1
ATOM 638 C C . SER A 1 86 ? -4.758 -0.724 9.102 1 95.56 86 SER A C 1
ATOM 640 O O . SER A 1 86 ? -5.93 -0.828 8.742 1 95.56 86 SER A O 1
ATOM 642 N N . PHE A 1 87 ? -4.344 -0.843 10.32 1 92.81 87 PHE A N 1
ATOM 643 C CA . PHE A 1 87 ? -5.305 -1.154 11.375 1 92.81 87 PHE A CA 1
ATOM 644 C C . PHE A 1 87 ? -6.301 -0.017 11.555 1 92.81 87 PHE A C 1
ATOM 646 O O . PHE A 1 87 ? -7.504 -0.256 11.703 1 92.81 87 PHE A O 1
ATOM 653 N N . ARG A 1 88 ? -5.812 1.1 11.547 1 90.75 88 ARG A N 1
ATOM 654 C CA . ARG A 1 88 ? -6.684 2.258 11.711 1 90.75 88 ARG A CA 1
ATOM 655 C C . ARG A 1 88 ? -7.688 2.35 10.562 1 90.75 88 ARG A C 1
ATOM 657 O O . ARG A 1 88 ? -8.875 2.602 10.781 1 90.75 88 ARG A O 1
ATOM 664 N N . LEU A 1 89 ? -7.309 2.203 9.383 1 90.44 89 LEU A N 1
ATOM 665 C CA . LEU A 1 89 ? -8.18 2.285 8.211 1 90.44 89 LEU A CA 1
ATOM 666 C C . LEU A 1 89 ? -9.25 1.2 8.258 1 90.44 89 LEU A C 1
ATOM 668 O O . LEU A 1 89 ? -10.383 1.423 7.824 1 90.44 89 LEU A O 1
ATOM 672 N N . CYS A 1 90 ? -8.961 0.05 8.82 1 89.69 90 CYS A N 1
ATOM 673 C CA . CYS A 1 90 ? -9.875 -1.09 8.797 1 89.69 90 CYS A CA 1
ATOM 674 C C . CYS A 1 90 ? -10.805 -1.066 10 1 89.69 90 CYS A C 1
ATOM 676 O O . CYS A 1 90 ? -11.945 -1.516 9.914 1 89.69 90 CYS A O 1
ATOM 678 N N . PHE A 1 91 ? -10.352 -0.583 11.117 1 85.06 91 PHE A N 1
ATOM 679 C CA . PHE A 1 91 ? -11.117 -0.78 12.344 1 85.06 91 PHE A CA 1
ATOM 680 C C . PHE A 1 91 ? -11.664 0.545 12.859 1 85.06 91 PHE A C 1
ATOM 682 O O . PHE A 1 91 ? -12.609 0.567 13.648 1 85.06 91 PHE A O 1
ATOM 689 N N . TYR A 1 92 ? -11.188 1.567 12.57 1 74.62 92 TYR A N 1
ATOM 690 C CA . TYR A 1 92 ? -11.617 2.822 13.18 1 74.62 92 TYR A CA 1
ATOM 691 C C . TYR A 1 92 ? -12.438 3.652 12.195 1 74.62 92 TYR A C 1
ATOM 693 O O . TYR A 1 92 ? -13.188 4.539 12.602 1 74.62 92 TYR A O 1
ATOM 701 N N . SER A 1 93 ? -12.328 3.432 10.859 1 60.94 93 SER A N 1
ATOM 702 C CA . SER A 1 93 ? -13.008 4.305 9.914 1 60.94 93 SER A CA 1
ATOM 703 C C . SER A 1 93 ? -14.516 4.062 9.922 1 60.94 93 SER A C 1
ATOM 705 O O . SER A 1 93 ? -15.289 4.922 9.492 1 60.94 93 SER A O 1
ATOM 707 N N . THR A 1 94 ? -15.086 2.846 10.281 1 54.88 94 THR A N 1
ATOM 708 C CA . THR A 1 94 ? -16.484 2.521 10.039 1 54.88 94 THR A CA 1
ATOM 709 C C . THR A 1 94 ? -17.375 3.066 11.164 1 54.88 94 THR A C 1
ATOM 711 O O . THR A 1 94 ? -18.594 3.008 11.078 1 54.88 94 THR A O 1
ATOM 714 N N . GLY A 1 95 ? -16.828 3.594 12.195 1 49.84 95 GLY A N 1
ATOM 715 C CA . GLY A 1 95 ? -17.797 3.807 13.25 1 49.84 95 GLY A CA 1
ATOM 716 C C . GLY A 1 95 ? -18.734 4.965 12.969 1 49.84 95 GLY A C 1
ATOM 717 O O . GLY A 1 95 ? -19.234 5.105 11.852 1 49.84 95 GLY A O 1
ATOM 718 N N . ILE A 1 96 ? -18.859 5.941 14.031 1 49.91 96 ILE A N 1
ATOM 719 C CA . ILE A 1 96 ? -19.844 6.996 14.227 1 49.91 96 ILE A CA 1
ATOM 720 C C . ILE A 1 96 ? -19.703 8.039 13.117 1 49.91 96 ILE A C 1
ATOM 722 O O . ILE A 1 96 ? -18.625 8.578 12.891 1 49.91 96 ILE A O 1
ATOM 726 N N . PRO A 1 97 ? -20.812 8.188 12.453 1 52.91 97 PRO A N 1
ATOM 727 C CA . PRO A 1 97 ? -20.891 9.305 11.516 1 52.91 97 PRO A CA 1
ATOM 728 C C . PRO A 1 97 ? -20.328 10.602 12.086 1 52.91 97 PRO A C 1
ATOM 730 O O . PRO A 1 97 ? -20.453 10.852 13.289 1 52.91 97 PRO A O 1
ATOM 733 N N . PHE A 1 98 ? -19.344 11.305 11.703 1 52.62 98 PHE A N 1
ATOM 734 C CA . PHE A 1 98 ? -18.922 12.68 11.914 1 52.62 98 PHE A CA 1
ATOM 735 C C . PHE A 1 98 ? -17.734 12.742 12.867 1 52.62 98 PHE A C 1
ATOM 737 O O . PHE A 1 98 ? -17.297 13.836 13.25 1 52.62 98 PHE A O 1
ATOM 744 N N . THR A 1 99 ? -17.391 11.648 13.469 1 59.88 99 THR A N 1
ATOM 745 C CA . THR A 1 99 ? -16.219 11.719 14.336 1 59.88 99 THR A CA 1
ATOM 746 C C . THR A 1 99 ? -15.258 10.57 14.039 1 59.88 99 THR A C 1
ATOM 748 O O . THR A 1 99 ? -15.688 9.469 13.695 1 59.88 99 THR A O 1
ATOM 751 N N . TYR A 1 100 ? -13.953 10.992 14.07 1 67.44 100 TYR A N 1
ATOM 752 C CA . TYR A 1 100 ? -12.914 9.977 13.898 1 67.44 100 TYR A CA 1
ATOM 753 C C . TYR A 1 100 ? -12.344 9.555 15.242 1 67.44 100 TYR A C 1
ATOM 755 O O . TYR A 1 100 ? -12.133 10.391 16.125 1 67.44 100 TYR A O 1
ATOM 763 N N . LYS A 1 101 ? -12.344 8.25 15.477 1 80.62 101 LYS A N 1
ATOM 764 C CA . LYS A 1 101 ? -11.594 7.727 16.609 1 80.62 101 LYS A CA 1
ATOM 765 C C . LYS A 1 101 ? -10.109 7.566 16.266 1 80.62 101 LYS A C 1
ATOM 767 O O . LYS A 1 101 ? -9.766 6.871 15.305 1 80.62 101 LYS A O 1
ATOM 772 N N . GLY A 1 102 ? -9.25 8.336 17.031 1 85.88 102 GLY A N 1
ATOM 773 C CA . GLY A 1 102 ? -7.816 8.367 16.781 1 85.88 102 GLY A CA 1
ATOM 774 C C . GLY A 1 102 ? -7.414 9.398 15.75 1 85.88 102 GLY A C 1
ATOM 775 O O . GLY A 1 102 ? -8.242 9.852 14.961 1 85.88 102 GLY A O 1
ATOM 776 N N . LEU A 1 103 ? -6.16 9.758 15.711 1 91.38 103 LEU A N 1
ATOM 777 C CA . LEU A 1 103 ? -5.633 10.758 14.789 1 91.38 103 LEU A CA 1
ATOM 778 C C . LEU A 1 103 ? -5.742 10.273 13.344 1 91.38 103 LEU A C 1
ATOM 780 O O . LEU A 1 103 ? -5.289 9.172 13.016 1 91.38 103 LEU A O 1
ATOM 784 N N . PRO A 1 104 ? -6.391 11.078 12.508 1 91.75 104 PRO A N 1
ATOM 785 C CA . PRO A 1 104 ? -6.441 10.68 11.102 1 91.75 104 PRO A CA 1
ATOM 786 C C . PRO A 1 104 ? -5.051 10.523 10.484 1 91.75 104 PRO A C 1
ATOM 788 O O . PRO A 1 104 ? -4.145 11.305 10.789 1 91.75 104 PRO A O 1
ATOM 791 N N . CYS A 1 105 ? -4.891 9.594 9.555 1 94.75 105 CYS A N 1
ATOM 792 C CA . CYS A 1 105 ? -3.615 9.195 8.969 1 94.75 105 CYS A CA 1
ATOM 793 C C . CYS A 1 105 ? -2.963 10.367 8.242 1 94.75 105 CYS A C 1
ATOM 795 O O . CYS A 1 105 ? -1.749 10.562 8.336 1 94.75 105 CYS A O 1
ATOM 797 N N . PRO A 1 106 ? -3.764 11.203 7.559 1 96.25 106 PRO A N 1
ATOM 798 C CA . PRO A 1 106 ? -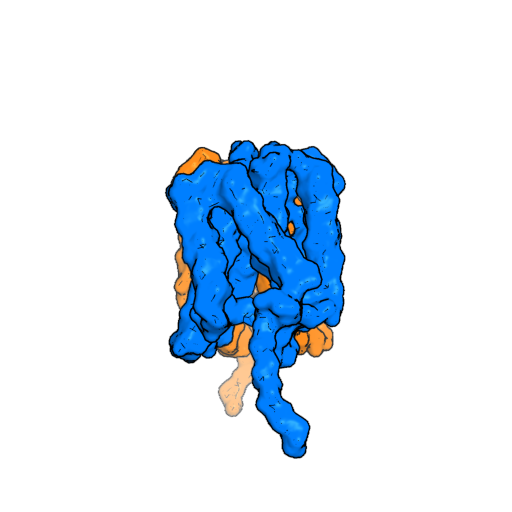3.117 12.281 6.812 1 96.25 106 PRO A CA 1
ATOM 799 C C . PRO A 1 106 ? -2.377 13.266 7.715 1 96.25 106 PRO A C 1
ATOM 801 O O . PRO A 1 106 ? -1.287 13.727 7.371 1 96.25 106 PRO A O 1
ATOM 804 N N . TYR A 1 107 ? -2.936 13.547 8.883 1 96.31 107 TYR A N 1
ATOM 805 C CA . TYR A 1 107 ? -2.291 14.492 9.789 1 96.31 107 TYR A CA 1
ATOM 806 C C . TYR A 1 107 ? -1.013 13.898 10.375 1 96.31 107 TYR A C 1
ATOM 808 O O . TYR A 1 107 ? -0.016 14.609 10.539 1 96.31 107 TYR A O 1
ATOM 816 N N . ALA A 1 108 ? -1.069 12.641 10.711 1 97.56 108 ALA A N 1
ATOM 817 C CA . ALA A 1 108 ? 0.138 11.977 11.195 1 97.56 108 ALA A CA 1
ATOM 818 C C . ALA A 1 108 ? 1.255 12.047 10.164 1 97.56 108 ALA A C 1
ATOM 820 O O . ALA A 1 108 ? 2.404 12.344 10.492 1 97.56 108 ALA A O 1
ATOM 821 N N . SER A 1 109 ? 0.924 11.797 8.953 1 98.31 109 SER A N 1
ATOM 822 C CA . SER A 1 109 ? 1.902 11.797 7.867 1 98.31 109 SER A CA 1
ATOM 823 C C . SER A 1 109 ? 2.393 13.211 7.562 1 98.31 109 SER A C 1
ATOM 825 O O . SER A 1 109 ? 3.553 13.406 7.195 1 98.31 109 SER A O 1
ATOM 827 N N . CYS A 1 110 ? 1.501 14.164 7.676 1 98.25 110 CYS A N 1
ATOM 828 C CA . CYS A 1 110 ? 1.89 15.555 7.488 1 98.25 110 CYS A CA 1
ATOM 829 C C . CYS A 1 110 ? 2.949 15.969 8.508 1 98.25 110 CYS A C 1
ATOM 831 O O . CYS A 1 110 ? 3.924 16.641 8.156 1 98.25 110 CYS A O 1
ATOM 833 N N . VAL A 1 111 ? 2.775 15.547 9.727 1 98.62 111 VAL A N 1
ATOM 834 C CA . VAL A 1 111 ? 3.75 15.844 10.773 1 98.62 111 VAL A CA 1
ATOM 835 C C . VAL A 1 111 ? 5.09 15.203 10.422 1 98.62 111 VAL A C 1
ATOM 837 O O . VAL A 1 111 ? 6.137 15.844 10.508 1 98.62 111 VAL A O 1
ATOM 840 N N . LEU A 1 112 ? 5.051 13.992 9.969 1 98.56 112 LEU A N 1
ATOM 841 C CA . LEU A 1 112 ? 6.281 13.273 9.641 1 98.56 112 LEU A CA 1
ATOM 842 C C . LEU A 1 112 ? 6.992 13.922 8.453 1 98.56 112 LEU A C 1
ATOM 844 O O . LEU A 1 112 ? 8.203 14.148 8.5 1 98.56 112 LEU A O 1
ATOM 848 N N . ALA A 1 113 ? 6.262 14.219 7.402 1 98.56 113 ALA A N 1
ATOM 849 C CA . ALA A 1 113 ? 6.84 14.805 6.199 1 98.56 113 ALA A CA 1
ATOM 850 C C . ALA A 1 113 ? 7.422 16.188 6.488 1 98.56 113 ALA A C 1
ATOM 852 O O . ALA A 1 113 ? 8.508 16.516 6.012 1 98.56 113 ALA A O 1
ATOM 853 N N . SER A 1 114 ? 6.711 16.984 7.266 1 98.62 114 SER A N 1
ATOM 854 C CA . SER A 1 114 ? 7.195 18.312 7.629 1 98.62 114 SER A CA 1
ATOM 855 C C . SER A 1 114 ? 8.461 18.234 8.484 1 98.62 114 SER A C 1
ATOM 857 O O . SER A 1 114 ? 9.414 18.984 8.258 1 98.62 114 SER A O 1
ATOM 859 N N . THR A 1 115 ? 8.438 17.344 9.438 1 98.25 115 THR A N 1
ATOM 860 C CA . THR A 1 115 ? 9.609 17.141 10.281 1 98.25 115 THR A CA 1
ATOM 861 C C . THR A 1 115 ? 10.805 16.688 9.438 1 98.25 115 THR A C 1
ATOM 863 O O . THR A 1 115 ? 11.93 17.141 9.672 1 98.25 115 THR A O 1
ATOM 866 N N . SER A 1 116 ? 10.562 15.828 8.469 1 97.75 116 SER A N 1
ATOM 867 C CA . SER A 1 116 ? 11.625 15.375 7.582 1 97.75 116 SER A CA 1
ATOM 868 C C . SER A 1 116 ? 12.258 16.531 6.828 1 97.75 116 SER A C 1
ATOM 870 O O . SER A 1 116 ? 13.484 16.641 6.746 1 97.75 116 SER A O 1
ATOM 872 N N . LEU A 1 117 ? 11.453 17.453 6.344 1 97.44 117 LEU A N 1
ATOM 873 C CA . LEU A 1 117 ? 11.953 18.594 5.594 1 97.44 117 LEU A CA 1
ATOM 874 C C . LEU A 1 117 ? 12.734 19.547 6.504 1 97.44 117 LEU A C 1
ATOM 876 O O . LEU A 1 117 ? 13.797 20.031 6.121 1 97.44 117 LEU A O 1
ATOM 880 N N . LEU A 1 118 ? 12.266 19.75 7.688 1 97.44 118 LEU A N 1
ATOM 881 C CA . LEU A 1 118 ? 12.859 20.703 8.602 1 97.44 118 LEU A CA 1
ATOM 882 C C . LEU A 1 118 ? 14.172 20.188 9.172 1 97.44 118 LEU A C 1
ATOM 884 O O . LEU A 1 118 ? 15.086 20.953 9.469 1 97.44 118 LEU A O 1
ATOM 888 N N . THR A 1 119 ? 14.328 18.938 9.344 1 96.44 119 THR A N 1
ATOM 889 C CA . THR A 1 119 ? 15.508 18.344 9.961 1 96.44 119 THR A CA 1
ATOM 890 C C . THR A 1 119 ? 16.422 17.734 8.898 1 96.44 119 THR A C 1
ATOM 892 O O . THR A 1 119 ? 17.422 17.094 9.227 1 96.44 119 THR A O 1
ATOM 895 N N . LYS A 1 120 ? 16.094 17.906 7.641 1 93.62 120 LYS A N 1
ATOM 896 C CA . LYS A 1 120 ? 16.844 17.375 6.512 1 93.62 120 LYS A CA 1
ATOM 897 C C . LYS A 1 120 ? 17 15.852 6.609 1 93.62 120 LYS A C 1
ATOM 899 O O . LYS A 1 120 ? 18.078 15.312 6.402 1 93.62 120 LYS A O 1
ATOM 904 N N . GLY A 1 121 ? 15.891 15.242 7.137 1 93.19 121 GLY A N 1
ATOM 905 C CA . GLY A 1 121 ? 15.82 13.789 7.125 1 93.19 121 GLY A CA 1
ATOM 906 C C . GLY A 1 121 ? 16.531 13.148 8.297 1 93.19 121 GLY A C 1
ATOM 907 O O . GLY A 1 121 ? 17.109 12.062 8.156 1 93.19 121 GLY A O 1
ATOM 908 N N . ASN A 1 122 ? 16.672 13.852 9.438 1 94.38 122 ASN A N 1
ATOM 909 C CA . ASN A 1 122 ? 17.281 13.258 10.625 1 94.38 122 ASN A CA 1
ATOM 910 C C . ASN A 1 122 ? 16.484 12.039 11.102 1 94.38 122 ASN A C 1
ATOM 912 O O . ASN A 1 122 ? 15.375 12.172 11.602 1 94.38 122 ASN A O 1
ATOM 916 N N . THR A 1 123 ? 17.078 10.883 11.016 1 92.88 123 THR A N 1
ATOM 917 C CA . THR A 1 123 ? 16.391 9.625 11.25 1 92.88 123 THR A CA 1
ATOM 918 C C . THR A 1 123 ? 15.984 9.484 12.711 1 92.88 123 THR A C 1
ATOM 920 O O . THR A 1 123 ? 14.938 8.914 13.023 1 92.88 123 THR A O 1
ATOM 923 N N . PHE A 1 124 ? 16.766 10.008 13.586 1 94.75 124 PHE A N 1
ATOM 924 C CA . PHE A 1 124 ? 16.453 9.906 15.008 1 94.75 124 PHE A CA 1
ATOM 925 C C . PHE A 1 124 ? 15.203 10.703 15.344 1 94.75 124 PHE A C 1
ATOM 927 O O . PHE A 1 124 ? 14.281 10.172 15.977 1 94.75 124 PHE A O 1
ATOM 934 N N . ILE A 1 125 ? 15.156 11.906 14.883 1 97.19 125 ILE A N 1
ATOM 935 C CA . ILE A 1 125 ? 14.008 12.766 15.164 1 97.19 125 ILE A CA 1
ATOM 936 C C . ILE A 1 125 ? 12.766 12.203 14.484 1 97.19 125 ILE A C 1
ATOM 938 O O . ILE A 1 125 ? 11.68 12.18 15.078 1 97.19 125 ILE A O 1
ATOM 942 N N . LEU A 1 126 ? 12.922 11.711 13.305 1 97.44 126 LEU A N 1
ATOM 943 C CA . LEU A 1 126 ? 11.805 11.133 12.562 1 97.44 126 LEU A CA 1
ATOM 944 C C . LEU A 1 126 ? 11.266 9.898 13.281 1 97.44 126 LEU A C 1
ATOM 946 O O . LEU A 1 126 ? 10.055 9.688 13.344 1 97.44 126 LEU A O 1
ATOM 950 N N . SER A 1 127 ? 12.211 9.094 13.812 1 97.19 127 SER A N 1
ATOM 951 C CA . SER A 1 127 ? 11.789 7.895 14.539 1 97.19 127 SER A CA 1
ATOM 952 C C . SER A 1 127 ? 10.992 8.25 15.781 1 97.19 127 SER A C 1
ATOM 954 O O . SER A 1 127 ? 9.969 7.621 16.078 1 97.19 127 SER A O 1
ATOM 956 N N . CYS A 1 128 ? 11.414 9.227 16.453 1 97.69 128 CYS A N 1
ATOM 957 C CA . CYS A 1 128 ? 10.688 9.688 17.641 1 97.69 128 CYS A CA 1
ATOM 958 C C . CYS A 1 128 ? 9.305 10.203 17.25 1 97.69 128 CYS A C 1
ATOM 960 O O . CYS A 1 128 ? 8.312 9.852 17.891 1 97.69 128 CYS A O 1
ATOM 962 N N . MET A 1 129 ? 9.273 10.969 16.234 1 98.25 129 MET A N 1
ATOM 963 C CA . MET A 1 129 ? 8.008 11.539 15.789 1 98.25 129 MET A CA 1
ATOM 964 C C . MET A 1 129 ? 7.055 10.453 15.312 1 98.25 129 MET A C 1
ATOM 966 O O . MET A 1 129 ? 5.859 10.492 15.602 1 98.25 129 MET A O 1
ATOM 970 N N . ALA A 1 130 ? 7.621 9.484 14.547 1 98.25 130 ALA A N 1
ATOM 971 C CA . ALA A 1 130 ? 6.797 8.375 14.07 1 98.25 130 ALA A CA 1
ATOM 972 C C . ALA A 1 130 ? 6.199 7.598 15.234 1 98.25 130 ALA A C 1
ATOM 974 O O . ALA A 1 130 ? 5.023 7.223 15.203 1 98.25 130 ALA A O 1
ATOM 975 N N . SER A 1 131 ? 7.035 7.332 16.266 1 98.12 131 SER A N 1
ATOM 976 C CA . SER A 1 131 ? 6.547 6.633 17.453 1 98.12 131 SER A CA 1
ATOM 977 C C . SER A 1 131 ? 5.406 7.398 18.109 1 98.12 131 SER A C 1
ATOM 979 O O . SER A 1 131 ? 4.391 6.805 18.484 1 98.12 131 SER A O 1
ATOM 981 N N . LEU A 1 132 ? 5.531 8.688 18.188 1 98 132 LEU A N 1
ATOM 982 C CA . LEU A 1 132 ? 4.492 9.531 18.766 1 98 132 LEU A CA 1
ATOM 983 C C . LEU A 1 132 ? 3.221 9.484 17.922 1 98 132 LEU A C 1
ATOM 985 O O . LEU A 1 132 ? 2.117 9.375 18.469 1 98 132 LEU A O 1
ATOM 989 N N . MET A 1 133 ? 3.369 9.57 16.594 1 98.06 133 MET A N 1
ATOM 990 C CA . MET A 1 133 ? 2.205 9.555 15.719 1 98.06 133 MET A CA 1
ATOM 991 C C . MET A 1 133 ? 1.473 8.227 15.805 1 98.06 133 MET A C 1
ATOM 993 O O . MET A 1 133 ? 0.243 8.18 15.734 1 98.06 133 MET A O 1
ATOM 997 N N . ILE A 1 134 ? 2.26 7.074 15.953 1 97.94 134 ILE A N 1
ATOM 998 C CA . ILE A 1 134 ? 1.646 5.762 16.125 1 97.94 134 ILE A CA 1
ATOM 999 C C . ILE A 1 134 ? 0.762 5.762 17.375 1 97.94 134 ILE A C 1
ATOM 1001 O O . ILE A 1 134 ? -0.373 5.281 17.328 1 97.94 134 ILE A O 1
ATOM 1005 N N . LEU A 1 135 ? 1.252 6.332 18.438 1 96.62 135 LEU A N 1
ATOM 1006 C CA . LEU A 1 135 ? 0.5 6.395 19.688 1 96.62 135 LEU A CA 1
ATOM 1007 C C . LEU A 1 135 ? -0.766 7.227 19.516 1 96.62 135 LEU A C 1
ATOM 1009 O O . LEU A 1 135 ? -1.839 6.832 19.984 1 96.62 135 LEU A O 1
ATOM 1013 N N . PHE A 1 136 ? -0.689 8.32 18.812 1 95.06 136 PHE A N 1
ATOM 1014 C CA . PHE A 1 136 ? -1.848 9.188 18.609 1 95.06 136 PHE A CA 1
ATOM 1015 C C . PHE A 1 136 ? -2.877 8.5 17.719 1 95.06 136 PHE A C 1
ATOM 1017 O O . PHE A 1 136 ? -4.082 8.703 17.875 1 95.06 136 PHE A O 1
ATOM 1024 N N . MET A 1 137 ? -2.402 7.777 16.766 1 93.75 137 MET A N 1
ATOM 1025 C CA . MET A 1 137 ? -3.32 7.094 15.852 1 93.75 137 MET A CA 1
ATOM 1026 C C . MET A 1 137 ? -4.031 5.945 16.562 1 93.75 137 MET A C 1
ATOM 1028 O O . MET A 1 137 ? -5.168 5.609 16.219 1 93.75 137 MET A O 1
ATOM 1032 N N . MET A 1 138 ? -3.322 5.359 17.516 1 91.56 138 MET A N 1
ATOM 1033 C CA . MET A 1 138 ? -3.867 4.195 18.203 1 91.56 138 MET A CA 1
ATOM 1034 C C . MET A 1 138 ? -4.672 4.617 19.438 1 91.56 138 MET A C 1
ATOM 1036 O O . MET A 1 138 ? -5.398 3.805 20.016 1 91.56 138 MET A O 1
ATOM 1040 N N . ASP A 1 139 ? -4.555 5.938 19.641 1 86.25 139 ASP A N 1
ATOM 1041 C CA . ASP A 1 139 ? -5.316 6.434 20.781 1 86.25 139 ASP A CA 1
ATOM 1042 C C . ASP A 1 139 ? -6.797 6.574 20.438 1 86.25 139 ASP A C 1
ATOM 1044 O O . ASP A 1 139 ? -7.148 6.84 19.281 1 86.25 139 ASP A O 1
ATOM 1048 N N . GLN A 1 140 ? -7.711 6.09 21.281 1 78.62 140 GLN A N 1
ATOM 1049 C CA . GLN A 1 140 ? -9.148 6.105 21.047 1 78.62 140 GLN A CA 1
ATOM 1050 C C . GLN A 1 140 ? -9.75 7.473 21.375 1 78.62 140 GLN A C 1
ATOM 1052 O O . GLN A 1 140 ? -10.898 7.57 21.797 1 78.62 140 GLN A O 1
ATOM 1057 N N . SER A 1 141 ? -8.875 8.578 21.078 1 82.44 141 SER A N 1
ATOM 1058 C CA . SER A 1 141 ? -9.391 9.93 21.25 1 82.44 141 SER A CA 1
ATOM 1059 C C . SER A 1 141 ? -10.234 10.359 20.062 1 82.44 141 SER A C 1
ATOM 1061 O O . SER A 1 141 ? -10.055 9.867 18.953 1 82.44 141 SER A O 1
ATOM 1063 N N . TYR A 1 142 ? -11.125 11.289 20.328 1 82.75 142 TYR A N 1
ATOM 1064 C CA . TYR A 1 142 ? -12.031 11.758 19.281 1 82.75 142 TYR A CA 1
ATOM 1065 C C . TYR A 1 142 ? -11.453 12.984 18.578 1 82.75 142 TYR A C 1
ATOM 1067 O O . TYR A 1 142 ? -10.898 13.875 19.219 1 82.75 142 TYR A O 1
ATOM 1075 N N . TYR A 1 143 ? -11.492 12.938 17.234 1 85.06 143 TYR A N 1
ATOM 1076 C CA . TYR A 1 143 ? -11.125 14.07 16.391 1 85.06 143 TYR A CA 1
ATOM 1077 C C . TYR A 1 143 ? -12.273 14.469 15.477 1 85.06 143 TYR A C 1
ATOM 1079 O O . TYR A 1 143 ? -13.023 13.609 15 1 85.06 143 TYR A O 1
ATOM 1087 N N . PRO A 1 144 ? -12.477 15.75 15.328 1 78.19 144 PRO A N 1
ATOM 1088 C CA . PRO A 1 144 ? -13.562 16.172 14.445 1 78.19 144 PRO A CA 1
ATOM 1089 C C . PRO A 1 144 ? -13.32 15.812 12.984 1 78.19 144 PRO A C 1
ATOM 1091 O O . PRO A 1 144 ? -12.164 15.625 12.578 1 78.19 144 PRO A O 1
ATOM 1094 N N . HIS A 1 145 ? -14.375 15.594 12.289 1 70.19 145 HIS A N 1
ATOM 1095 C CA . HIS A 1 145 ? -14.227 15.344 10.859 1 70.19 145 HIS A CA 1
ATOM 1096 C C . HIS A 1 145 ? -13.617 16.547 10.156 1 70.19 145 HIS A C 1
ATOM 1098 O O . HIS A 1 145 ? -14.039 17.688 10.383 1 70.19 145 HIS A O 1
ATOM 1104 N N . ASP A 1 146 ? -12.555 16.25 9.586 1 62.16 146 ASP A N 1
ATOM 1105 C CA . ASP A 1 146 ? -11.844 17.312 8.906 1 62.16 146 ASP A CA 1
ATOM 1106 C C . ASP A 1 146 ? -12.664 17.875 7.742 1 62.16 146 ASP A C 1
ATOM 1108 O O . ASP A 1 146 ? -12.422 17.516 6.582 1 62.16 146 ASP A O 1
ATOM 1112 N N . GLU A 1 147 ? -13.617 18.578 8.086 1 71.56 147 GLU A N 1
ATOM 1113 C CA . GLU A 1 147 ? -14.422 19.266 7.082 1 71.56 147 GLU A CA 1
ATOM 1114 C C . GLU A 1 147 ? -13.969 20.703 6.906 1 71.56 147 GLU A C 1
ATOM 1116 O O . GLU A 1 147 ? -14.781 21.641 6.996 1 71.56 147 GLU A O 1
ATOM 1121 N N . ILE A 1 148 ? -12.695 20.828 6.66 1 70.81 148 ILE A N 1
ATOM 1122 C CA . ILE A 1 148 ? -12.07 22.141 6.629 1 70.81 148 ILE A CA 1
ATOM 1123 C C . ILE A 1 148 ? -12.672 22.969 5.492 1 70.81 148 ILE A C 1
ATOM 1125 O O . ILE A 1 148 ? -13.023 24.141 5.68 1 70.81 148 ILE A O 1
ATOM 1129 N N . LEU A 1 149 ? -12.961 22.297 4.391 1 76.75 149 LEU A N 1
ATOM 1130 C CA . LEU A 1 149 ? -13.391 23.047 3.205 1 76.75 149 LEU A CA 1
ATOM 1131 C C . LEU A 1 149 ? -14.891 23.328 3.252 1 76.75 149 LEU A C 1
ATOM 1133 O O . LEU A 1 149 ? -15.391 24.156 2.488 1 76.75 149 LEU A O 1
ATOM 1137 N N . GLU A 1 150 ? -15.578 22.719 4.184 1 76.19 150 GLU A N 1
ATOM 1138 C CA . GLU A 1 150 ? -17.016 22.922 4.348 1 76.19 150 GLU A CA 1
ATOM 1139 C C . GLU A 1 150 ? -17.312 23.703 5.625 1 76.19 150 GLU A C 1
ATOM 1141 O O . GLU A 1 150 ? -18.484 23.953 5.949 1 76.19 150 GLU A O 1
ATOM 1146 N N . SER A 1 151 ? -16.281 24.109 6.234 1 78.12 151 SER A N 1
ATOM 1147 C CA . SER A 1 151 ? -16.438 24.734 7.543 1 78.12 151 SER A CA 1
ATOM 1148 C C . SER A 1 151 ? -16.312 26.25 7.449 1 78.12 151 SER A C 1
ATOM 1150 O O . SER A 1 151 ? -16.594 26.844 6.402 1 78.12 151 SER A O 1
ATOM 1152 N N . GLU A 1 152 ? -15.883 26.844 8.5 1 83 152 GLU A N 1
ATOM 1153 C CA . GLU A 1 152 ? -15.781 28.297 8.641 1 83 152 GLU A CA 1
ATOM 1154 C C . GLU A 1 152 ? -14.75 28.859 7.676 1 83 152 GLU A C 1
ATOM 1156 O O . GLU A 1 152 ? -13.867 28.141 7.199 1 83 152 GLU A O 1
ATOM 1161 N N . SER A 1 153 ? -14.852 30.047 7.355 1 87.25 153 SER A N 1
ATOM 1162 C CA . SER A 1 153 ? -14 30.734 6.383 1 87.25 153 SER A CA 1
ATOM 1163 C C . SER A 1 153 ? -12.539 30.688 6.801 1 87.25 153 SER A C 1
ATOM 1165 O O . SER A 1 153 ? -11.648 30.578 5.957 1 87.25 153 SER A O 1
ATOM 1167 N N . TRP A 1 154 ? -12.273 30.797 8.047 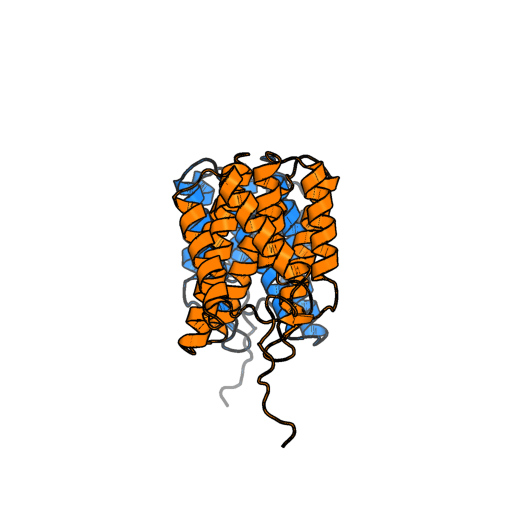1 88.5 154 TRP A N 1
ATOM 1168 C CA . TRP A 1 154 ? -10.883 30.844 8.477 1 88.5 154 TRP A CA 1
ATOM 1169 C C . TRP A 1 154 ? -10.188 29.516 8.211 1 88.5 154 TRP A C 1
ATOM 1171 O O . TRP A 1 154 ? -8.992 29.484 7.895 1 88.5 154 TRP A O 1
ATOM 1181 N N . LYS A 1 155 ? -10.906 28.438 8.305 1 88.19 155 LYS A N 1
ATOM 1182 C CA . LYS A 1 155 ? -10.352 27.125 8.016 1 88.19 155 LYS A CA 1
ATOM 1183 C C . LYS A 1 155 ? -10.023 26.984 6.531 1 88.19 155 LYS A C 1
ATOM 1185 O O . LYS A 1 155 ? -9.016 26.375 6.168 1 88.19 155 LYS A O 1
ATOM 1190 N N . LYS A 1 156 ? -10.875 27.578 5.727 1 91.06 156 LYS A N 1
ATOM 1191 C CA . LYS A 1 156 ? -10.633 27.594 4.289 1 91.06 156 LYS A CA 1
ATOM 1192 C C . LYS A 1 156 ? -9.383 28.406 3.951 1 91.06 156 LYS A C 1
ATOM 1194 O O . LYS A 1 156 ? -8.656 28.062 3.016 1 91.06 156 LYS A O 1
ATOM 1199 N N . MET A 1 157 ? -9.234 29.422 4.699 1 92.62 157 MET A N 1
ATOM 1200 C CA . MET A 1 157 ? -8.055 30.266 4.492 1 92.62 157 MET A CA 1
ATOM 1201 C C . MET A 1 157 ? -6.781 29.516 4.867 1 92.62 157 MET A C 1
ATOM 1203 O O . MET A 1 157 ? -5.742 29.688 4.234 1 92.62 157 MET A O 1
ATOM 1207 N N . VAL A 1 158 ? -6.836 28.703 5.91 1 93.31 158 VAL A N 1
ATOM 1208 C CA . VAL A 1 158 ? -5.688 27.891 6.297 1 93.31 158 VAL A CA 1
ATOM 1209 C C . VAL A 1 158 ? -5.324 26.938 5.16 1 93.31 158 VAL A C 1
ATOM 1211 O O . VAL A 1 158 ? -4.148 26.766 4.836 1 93.31 158 VAL A O 1
ATOM 1214 N N . TYR A 1 159 ? -6.324 26.312 4.555 1 94.81 159 TYR A N 1
ATOM 1215 C CA . TYR A 1 159 ? -6.109 25.422 3.42 1 94.81 159 TYR A CA 1
ATOM 1216 C C . TYR A 1 159 ? -5.488 26.172 2.246 1 94.81 159 TYR A C 1
ATOM 1218 O O . TYR A 1 159 ? -4.52 25.703 1.646 1 94.81 159 TYR A O 1
ATOM 1226 N N . LEU A 1 160 ? -6.113 27.312 1.907 1 94.25 160 LEU A N 1
ATOM 1227 C CA . LEU A 1 160 ? -5.59 28.141 0.818 1 94.25 160 LEU A CA 1
ATOM 1228 C C . LEU A 1 160 ? -4.148 28.547 1.095 1 94.25 160 LEU A C 1
ATOM 1230 O O . LEU A 1 160 ? -3.32 28.578 0.184 1 94.25 160 LEU A O 1
ATOM 1234 N N . GLY A 1 161 ? -3.912 28.922 2.35 1 94.81 161 GLY A N 1
ATOM 1235 C CA . GLY A 1 161 ? -2.543 29.219 2.74 1 94.81 161 GLY A CA 1
ATOM 1236 C C . GLY A 1 161 ? -1.586 28.078 2.486 1 94.81 161 GLY A C 1
ATOM 1237 O O . GLY A 1 161 ? -0.459 28.281 2.035 1 94.81 161 GLY A O 1
ATOM 1238 N N . GLY A 1 162 ? -1.993 26.859 2.781 1 95.44 162 GLY A N 1
ATOM 1239 C CA . GLY A 1 162 ? -1.183 25.688 2.492 1 95.44 162 GLY A CA 1
ATOM 1240 C C . GLY A 1 162 ? -0.875 25.516 1.015 1 95.44 162 GLY A C 1
ATOM 1241 O O . GLY A 1 162 ? 0.255 25.203 0.643 1 95.44 162 GLY A O 1
ATOM 1242 N N . VAL A 1 163 ? -1.858 25.75 0.17 1 95.19 163 VAL A N 1
ATOM 1243 C CA . VAL A 1 163 ? -1.697 25.641 -1.275 1 95.19 163 VAL A CA 1
ATOM 1244 C C . VAL A 1 163 ? -0.696 26.672 -1.768 1 95.19 163 VAL A C 1
ATOM 1246 O O . VAL A 1 163 ? 0.211 26.359 -2.541 1 95.19 163 VAL A O 1
ATOM 1249 N N . ILE A 1 164 ? -0.858 27.859 -1.285 1 94.69 164 ILE A N 1
ATOM 1250 C CA . ILE A 1 164 ? 0.016 28.953 -1.692 1 94.69 164 ILE A CA 1
ATOM 1251 C C . ILE A 1 164 ? 1.444 28.672 -1.231 1 94.69 164 ILE A C 1
ATOM 1253 O O . ILE A 1 164 ? 2.396 28.844 -1.996 1 94.69 164 ILE A O 1
ATOM 1257 N N . MET A 1 165 ? 1.615 28.25 -0.029 1 93.19 165 MET A N 1
ATOM 1258 C CA . MET A 1 165 ? 2.939 27.969 0.518 1 93.19 165 MET A CA 1
ATOM 1259 C C . MET A 1 165 ? 3.635 26.875 -0.279 1 93.19 165 MET A C 1
ATOM 1261 O O . MET A 1 165 ? 4.836 26.953 -0.548 1 93.19 165 MET A O 1
ATOM 1265 N N . LEU A 1 166 ? 2.938 25.844 -0.675 1 92.19 166 LEU A N 1
ATOM 1266 C CA . LEU A 1 166 ? 3.508 24.703 -1.369 1 92.19 166 LEU A CA 1
ATOM 1267 C C . LEU A 1 166 ? 4.086 25.109 -2.719 1 92.19 166 LEU A C 1
ATOM 1269 O O . LEU A 1 166 ? 5.105 24.562 -3.156 1 92.19 166 LEU A O 1
ATOM 1273 N N . PHE A 1 167 ? 3.529 26.141 -3.318 1 91.25 167 PHE A N 1
ATOM 1274 C CA . PHE A 1 167 ? 3.945 26.438 -4.684 1 91.25 167 PHE A CA 1
ATOM 1275 C C . PHE A 1 167 ? 4.801 27.703 -4.715 1 91.25 167 PHE A C 1
ATOM 1277 O O . PHE A 1 167 ? 5.578 27.906 -5.648 1 91.25 167 PHE A O 1
ATOM 1284 N N . LEU A 1 168 ? 4.734 28.547 -3.668 1 91.94 168 LEU A N 1
ATOM 1285 C CA . LEU A 1 168 ? 5.367 29.859 -3.783 1 91.94 168 LEU A CA 1
ATOM 1286 C C . LEU A 1 168 ? 6.484 30.016 -2.756 1 91.94 168 LEU A C 1
ATOM 1288 O O . LEU A 1 168 ? 7.316 30.906 -2.871 1 91.94 168 LEU A O 1
ATOM 1292 N N . CYS A 1 169 ? 6.508 29.203 -1.753 1 89.62 169 CYS A N 1
ATOM 1293 C CA . CYS A 1 169 ? 7.453 29.422 -0.666 1 89.62 169 CYS A CA 1
ATOM 1294 C C . CYS A 1 169 ? 8.5 28.312 -0.618 1 89.62 169 CYS A C 1
ATOM 1296 O O . CYS A 1 169 ? 8.297 27.234 -1.179 1 89.62 169 CYS A O 1
ATOM 1298 N N . PRO A 1 170 ? 9.656 28.688 -0.057 1 89.94 170 PRO A N 1
ATOM 1299 C CA . PRO A 1 170 ? 10.688 27.672 0.135 1 89.94 170 PRO A CA 1
ATOM 1300 C C . PRO A 1 170 ? 10.203 26.5 0.99 1 89.94 170 PRO A C 1
ATOM 1302 O O . PRO A 1 170 ? 9.227 26.625 1.729 1 89.94 170 PRO A O 1
ATOM 1305 N N . PHE A 1 171 ? 10.922 25.359 0.902 1 88.94 171 PHE A N 1
ATOM 1306 C CA . PHE A 1 171 ? 10.547 24.109 1.541 1 88.94 171 PHE A CA 1
ATOM 1307 C C . PHE A 1 171 ? 10.445 24.266 3.053 1 88.94 171 PHE A C 1
ATOM 1309 O O . PHE A 1 171 ? 9.539 23.734 3.686 1 88.94 171 PHE A O 1
ATOM 1316 N N . SER A 1 172 ? 11.32 25.062 3.619 1 91.62 172 SER A N 1
ATOM 1317 C CA . SER A 1 172 ? 11.367 25.188 5.074 1 91.62 172 SER A CA 1
ATOM 1318 C C . SER A 1 172 ? 10.133 25.906 5.602 1 91.62 172 SER A C 1
ATOM 1320 O O . SER A 1 172 ? 9.539 25.484 6.594 1 91.62 172 SER A O 1
ATOM 1322 N N . LEU A 1 173 ? 9.703 26.922 4.945 1 94.81 173 LEU A N 1
ATOM 1323 C CA . LEU A 1 173 ? 8.531 27.688 5.371 1 94.81 173 LEU A CA 1
ATOM 1324 C C . LEU A 1 173 ? 7.258 26.875 5.203 1 94.81 173 LEU A C 1
ATOM 1326 O O . LEU A 1 173 ? 6.371 26.906 6.062 1 94.81 173 LEU A O 1
ATOM 1330 N N . THR A 1 174 ? 7.18 26.234 4.082 1 95.69 174 THR A N 1
ATOM 1331 C CA . THR A 1 174 ? 6.027 25.375 3.832 1 95.69 174 THR A CA 1
ATOM 1332 C C . THR A 1 174 ? 5.934 24.281 4.887 1 95.69 174 THR A C 1
ATOM 1334 O O . THR A 1 174 ? 4.852 24.016 5.426 1 95.69 174 THR A O 1
ATOM 1337 N N . ALA A 1 175 ? 7.062 23.641 5.207 1 97.31 175 ALA A N 1
ATOM 1338 C CA . ALA A 1 175 ? 7.102 22.578 6.211 1 97.31 175 ALA A CA 1
ATOM 1339 C C . ALA A 1 175 ? 6.652 23.109 7.574 1 97.31 175 ALA A C 1
ATOM 1341 O O . ALA A 1 175 ? 5.883 22.438 8.281 1 97.31 175 ALA A O 1
ATOM 1342 N N . PHE A 1 176 ? 7.094 24.281 7.91 1 97.31 176 PHE A N 1
ATOM 1343 C CA . PHE A 1 176 ? 6.727 24.875 9.188 1 97.31 176 PHE A CA 1
ATOM 1344 C C . PHE A 1 176 ? 5.23 25.156 9.25 1 97.31 176 PHE A C 1
ATOM 1346 O O . PHE A 1 176 ? 4.586 24.891 10.266 1 97.31 176 PHE A O 1
ATOM 1353 N N . TYR A 1 177 ? 4.738 25.672 8.203 1 97.62 177 TYR A N 1
ATOM 1354 C CA . TYR A 1 177 ? 3.314 25.984 8.125 1 97.62 177 TYR A CA 1
ATOM 1355 C C . TYR A 1 177 ? 2.469 24.734 8.281 1 97.62 177 TYR A C 1
ATOM 1357 O O . TYR A 1 177 ? 1.535 24.688 9.086 1 97.62 177 TYR A O 1
ATOM 1365 N N . CYS A 1 178 ? 2.797 23.688 7.543 1 97.31 178 CYS A N 1
ATOM 1366 C CA . CYS A 1 178 ? 2.041 22.453 7.574 1 97.31 178 CYS A CA 1
ATOM 1367 C C . CYS A 1 178 ? 2.184 21.75 8.922 1 97.31 178 CYS A C 1
ATOM 1369 O O . CYS A 1 178 ? 1.229 21.156 9.422 1 97.31 178 CYS A O 1
ATOM 1371 N N . LEU A 1 179 ? 3.357 21.828 9.469 1 98.12 179 LEU A N 1
ATOM 1372 C CA . LEU A 1 179 ? 3.578 21.25 10.789 1 98.12 179 LEU A CA 1
ATOM 1373 C C . LEU A 1 179 ? 2.711 21.953 11.836 1 98.12 179 LEU A C 1
ATOM 1375 O O . LEU A 1 179 ? 2.047 21.281 12.641 1 98.12 179 LEU A O 1
ATOM 1379 N N . ALA A 1 180 ? 2.736 23.266 11.828 1 97.38 180 ALA A N 1
ATOM 1380 C CA . ALA A 1 180 ? 1.929 24.031 12.773 1 97.38 180 ALA A CA 1
ATOM 1381 C C . ALA A 1 180 ? 0.444 23.719 12.602 1 97.38 180 ALA A C 1
ATOM 1383 O O . ALA A 1 180 ? -0.277 23.547 13.594 1 97.38 180 ALA A O 1
ATOM 1384 N N . TRP A 1 181 ? 0.067 23.641 11.359 1 96.12 181 TRP A N 1
ATOM 1385 C CA . TRP A 1 181 ? -1.314 23.281 11.047 1 96.12 181 TRP A CA 1
ATOM 1386 C C . TRP A 1 181 ? -1.679 21.922 11.617 1 96.12 181 TRP A C 1
ATOM 1388 O O . TRP A 1 181 ? -2.66 21.797 12.352 1 96.12 181 TRP A O 1
ATOM 1398 N N . SER A 1 182 ? -0.907 20.922 11.438 1 96.62 182 SER A N 1
ATOM 1399 C CA . SER A 1 182 ? -1.204 19.562 11.875 1 96.62 182 SER A CA 1
ATOM 1400 C C . SER A 1 182 ? -1.103 19.422 13.391 1 96.62 182 SER A C 1
ATOM 1402 O O . SER A 1 182 ? -1.905 18.734 14.016 1 96.62 182 SER A O 1
ATOM 1404 N N . LEU A 1 183 ? -0.134 20.094 13.977 1 96.62 183 LEU A N 1
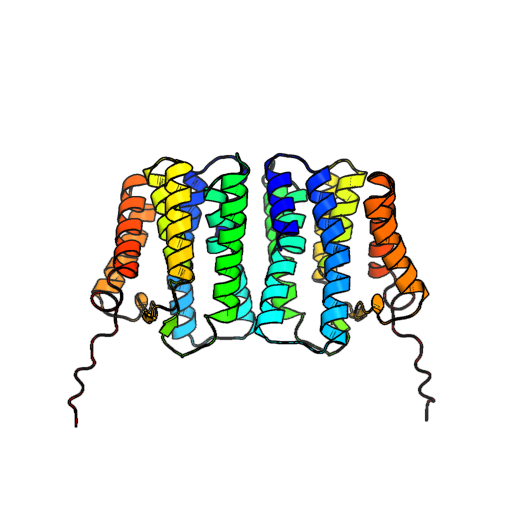ATOM 1405 C CA . LEU A 1 183 ? -0.006 20.047 15.43 1 96.62 183 LEU A CA 1
ATOM 1406 C C . LEU A 1 183 ? -1.191 20.719 16.109 1 96.62 183 LEU A C 1
ATOM 1408 O O . LEU A 1 183 ? -1.662 20.281 17.156 1 96.62 183 LEU A O 1
ATOM 1412 N N . SER A 1 184 ? -1.687 21.844 15.531 1 94.69 184 SER A N 1
ATOM 1413 C CA . SER A 1 184 ? -2.867 22.5 16.078 1 94.69 184 SER A CA 1
ATOM 1414 C C . SER A 1 184 ? -4.09 21.594 16.016 1 94.69 184 SER A C 1
ATOM 1416 O O . SER A 1 184 ? -4.926 21.609 16.922 1 94.69 184 SER A O 1
ATOM 1418 N N . TYR A 1 185 ? -4.145 20.812 14.945 1 92.94 185 TYR A N 1
ATOM 1419 C CA . TYR A 1 185 ? -5.242 19.859 14.82 1 92.94 185 TYR A CA 1
ATOM 1420 C C . TYR A 1 185 ? -5.129 18.766 15.867 1 92.94 185 TYR A C 1
ATOM 1422 O O . TYR A 1 185 ? -6.141 18.297 16.406 1 92.94 185 TYR A O 1
ATOM 1430 N N . ILE A 1 186 ? -3.949 18.281 16.203 1 93.5 186 ILE A N 1
ATOM 1431 C CA . ILE A 1 186 ? -3.715 17.172 17.109 1 93.5 186 ILE A CA 1
ATOM 1432 C C . ILE A 1 186 ? -3.977 17.609 18.547 1 93.5 186 ILE A C 1
ATOM 1434 O O . ILE A 1 186 ? -4.641 16.891 19.312 1 93.5 186 ILE A O 1
ATOM 1438 N N . PHE A 1 187 ? -3.555 18.766 18.906 1 93.5 187 PHE A N 1
ATOM 1439 C CA . PHE A 1 187 ? -3.594 19.156 20.297 1 93.5 187 PHE A CA 1
ATOM 1440 C C . PHE A 1 187 ? -4.844 19.969 20.594 1 93.5 187 PHE A C 1
ATOM 1442 O O . PHE A 1 187 ? -5.297 20.031 21.75 1 93.5 187 PHE A O 1
ATOM 1449 N N . PHE A 1 188 ? -5.512 20.641 19.578 1 91.25 188 PHE A N 1
ATOM 1450 C CA . PHE A 1 188 ? -6.695 21.469 19.766 1 91.25 188 PHE A CA 1
ATOM 1451 C C . PHE A 1 188 ? -7.785 21.094 18.766 1 91.25 188 PHE A C 1
ATOM 1453 O O . PHE A 1 188 ? -8.305 21.969 18.062 1 91.25 188 PHE A O 1
ATOM 1460 N N . PRO A 1 189 ? -8.164 19.938 18.781 1 85.75 189 PRO A N 1
ATOM 1461 C CA . PRO A 1 189 ? -9.148 19.531 17.781 1 85.75 189 PRO A CA 1
ATOM 1462 C C . PRO A 1 189 ? -10.508 20.188 18 1 85.75 189 PRO A C 1
ATOM 1464 O O . PRO A 1 189 ? -11.117 20.672 17.031 1 85.75 189 PRO A O 1
ATOM 1467 N N . ASP A 1 190 ? -11.023 20.281 19.203 1 83.88 190 ASP A N 1
ATOM 1468 C CA . ASP A 1 190 ? -12.344 20.844 19.469 1 83.88 190 ASP A CA 1
ATOM 1469 C C . ASP A 1 190 ? -12.273 22.375 19.547 1 83.88 190 ASP A C 1
ATOM 1471 O O . ASP A 1 190 ? -13.133 23.062 19 1 83.88 190 ASP A O 1
ATOM 1475 N N . ALA A 1 191 ? -11.266 22.859 20.172 1 82.75 191 ALA A N 1
ATOM 1476 C CA . ALA A 1 191 ? -11.148 24.297 20.422 1 82.75 191 ALA A CA 1
ATOM 1477 C C . ALA A 1 191 ? -10.969 25.062 19.109 1 82.75 191 ALA A C 1
ATOM 1479 O O . ALA A 1 191 ? -11.562 26.125 18.922 1 82.75 191 ALA A O 1
ATOM 1480 N N . LEU A 1 192 ? -10.266 24.422 18.219 1 82.62 192 LEU A N 1
ATOM 1481 C CA . LEU A 1 192 ? -9.922 25.156 17 1 82.62 192 LEU A CA 1
ATOM 1482 C C . LEU A 1 192 ? -10.641 24.578 15.797 1 82.62 192 LEU A C 1
ATOM 1484 O O . LEU A 1 192 ? -11.055 25.312 14.898 1 82.62 192 LEU A O 1
ATOM 1488 N N . TRP A 1 193 ? -10.781 23.266 15.789 1 84.88 193 TRP A N 1
ATOM 1489 C CA . TRP A 1 193 ? -11.203 22.656 14.539 1 84.88 193 TRP A CA 1
ATOM 1490 C C . TRP A 1 193 ? -12.555 21.953 14.711 1 84.88 193 TRP A C 1
ATOM 1492 O O . TRP A 1 193 ? -13 21.219 13.82 1 84.88 193 TRP A O 1
ATOM 1502 N N . GLY A 1 194 ? -13.125 22.031 15.875 1 76.44 194 GLY A N 1
ATOM 1503 C CA . GLY A 1 194 ? -14.438 21.469 16.141 1 76.44 194 GLY A CA 1
ATOM 1504 C C . GLY A 1 194 ? -15.57 22.266 15.508 1 76.44 194 GLY A C 1
ATOM 1505 O O . GLY A 1 194 ? -15.336 23.312 14.891 1 76.44 194 GLY A O 1
ATOM 1506 N N . LYS A 1 195 ? -16.906 21.531 15.266 1 65.94 195 LYS A N 1
ATOM 1507 C CA . LYS A 1 195 ? -18.094 22.266 14.852 1 65.94 195 LYS A CA 1
ATOM 1508 C C . LYS A 1 195 ? -18.391 23.422 15.797 1 65.94 195 LYS A C 1
ATOM 1510 O O . LYS A 1 195 ? -18.141 23.312 17 1 65.94 195 LYS A O 1
ATOM 1515 N N . ALA A 1 196 ? -18.547 24.531 15.484 1 53.41 196 ALA A N 1
ATOM 1516 C CA . ALA A 1 196 ? -19.172 25.594 16.266 1 53.41 196 ALA A CA 1
ATOM 1517 C C . ALA A 1 196 ? -20.281 25.047 17.156 1 53.41 196 ALA A C 1
ATOM 1519 O O . ALA A 1 196 ? -20.875 24.016 16.859 1 53.41 196 ALA A O 1
ATOM 1520 N N . ALA A 1 197 ? -20.594 25.516 18.422 1 43.38 197 ALA A N 1
ATOM 1521 C CA . ALA A 1 197 ? -21.734 25.578 19.328 1 43.38 197 ALA A CA 1
ATOM 1522 C C . ALA A 1 197 ? -23.047 25.531 18.562 1 43.38 197 ALA A C 1
ATOM 1524 O O . ALA A 1 197 ? -23.453 26.516 17.953 1 43.38 197 ALA A O 1
ATOM 1525 N N . CYS A 1 198 ? -23.391 24.484 17.766 1 38.69 198 CYS A N 1
ATOM 1526 C CA . CYS A 1 198 ? -24.844 24.609 17.797 1 38.69 198 CYS A CA 1
ATOM 1527 C C . CYS A 1 198 ? -25.344 24.828 19.234 1 38.69 198 CYS A C 1
ATOM 1529 O O . CYS A 1 198 ? -25.125 23.984 20.094 1 38.69 198 CYS A O 1
ATOM 1531 N N . LEU A 1 199 ? -25.594 26.016 19.797 1 30.83 199 LEU A N 1
ATOM 1532 C CA . LEU A 1 199 ? -26.594 26.406 20.781 1 30.83 199 LEU A CA 1
ATOM 1533 C C . LEU A 1 199 ? -27.844 25.562 20.641 1 30.83 199 LEU A C 1
ATOM 1535 O O . LEU A 1 199 ? -28.672 25.812 19.75 1 30.83 199 LEU A O 1
ATOM 1539 N N . ARG A 1 200 ? -27.938 24.328 20.469 1 35.56 200 ARG A N 1
ATOM 1540 C CA . ARG A 1 200 ? -29.234 23.844 20.938 1 35.56 200 ARG A CA 1
ATOM 1541 C C . ARG A 1 200 ? -29.656 24.516 22.234 1 35.56 200 ARG A C 1
ATOM 1543 O O . ARG A 1 200 ? -28.891 24.531 23.203 1 35.56 200 ARG A O 1
ATOM 1550 N N . PRO A 1 201 ? -30.594 25.391 22.141 1 29.14 201 PRO A N 1
ATOM 1551 C CA . PRO A 1 201 ? -31.25 25.766 23.391 1 29.14 201 PRO A CA 1
ATOM 1552 C C . PRO A 1 201 ? -31.547 24.562 24.281 1 29.14 201 PRO A C 1
ATOM 1554 O O . PRO A 1 201 ? -31.828 23.469 23.781 1 29.14 201 PRO A O 1
ATOM 1557 N N . TRP A 1 202 ? -30.812 24.344 25.375 1 29.39 202 TRP A N 1
ATOM 1558 C CA . TRP A 1 202 ? -31.438 23.547 26.422 1 29.39 202 TRP A CA 1
ATOM 1559 C C . TRP A 1 202 ? -32.969 23.609 26.328 1 29.39 202 TRP A C 1
ATOM 1561 O O . TRP A 1 202 ? -33.562 24.625 26.703 1 29.39 202 TRP A O 1
ATOM 1571 N N . TYR A 1 203 ? -33.656 23.531 25.094 1 25.59 203 TYR A N 1
ATOM 1572 C CA . TYR A 1 203 ? -35.031 23.203 25.438 1 25.59 203 TYR A CA 1
ATOM 1573 C C . TYR A 1 203 ? -35.156 21.734 25.844 1 25.59 203 TYR A C 1
ATOM 1575 O O . TYR A 1 203 ? -34.438 20.891 25.359 1 25.59 203 TYR A O 1
ATOM 1583 N N . MET B 1 1 ? 1.392 -9.086 4.57 1 96.06 1 MET B N 1
ATOM 1584 C CA . MET B 1 1 ? 1.779 -7.676 4.613 1 96.06 1 MET B CA 1
ATOM 1585 C C . MET B 1 1 ? 3.225 -7.527 5.074 1 96.06 1 MET B C 1
ATOM 1587 O O . MET B 1 1 ? 4.027 -6.875 4.402 1 96.06 1 MET B O 1
ATOM 1591 N N . ILE B 1 2 ? 3.559 -8.156 6.117 1 97.12 2 ILE B N 1
ATOM 1592 C CA . ILE B 1 2 ? 4.895 -8.016 6.684 1 97.12 2 ILE B CA 1
ATOM 1593 C C . ILE B 1 2 ? 5.934 -8.516 5.684 1 97.12 2 ILE B C 1
ATOM 1595 O O . ILE B 1 2 ? 6.949 -7.859 5.449 1 97.12 2 ILE B O 1
ATOM 1599 N N . LEU B 1 3 ? 5.715 -9.656 5.062 1 97.75 3 LEU B N 1
ATOM 1600 C CA . LEU B 1 3 ? 6.645 -10.18 4.062 1 97.75 3 LEU B CA 1
ATOM 1601 C C . LEU B 1 3 ? 6.73 -9.234 2.863 1 97.75 3 LEU B C 1
ATOM 1603 O O . LEU B 1 3 ? 7.801 -9.07 2.273 1 97.75 3 LEU B O 1
ATOM 1607 N N . GLY B 1 4 ? 5.566 -8.68 2.492 1 98.25 4 GLY B N 1
ATOM 1608 C CA . GLY B 1 4 ? 5.578 -7.676 1.44 1 98.25 4 GLY B CA 1
ATOM 1609 C C . GLY B 1 4 ? 6.438 -6.473 1.773 1 98.25 4 GLY B C 1
ATOM 1610 O O . GLY B 1 4 ? 7.176 -5.977 0.92 1 98.25 4 GLY B O 1
ATOM 1611 N N . LEU B 1 5 ? 6.395 -5.984 2.998 1 97.88 5 LEU B N 1
ATOM 1612 C CA . LEU B 1 5 ? 7.195 -4.848 3.436 1 97.88 5 LEU B CA 1
ATOM 1613 C C . LEU B 1 5 ? 8.68 -5.203 3.439 1 97.88 5 LEU B C 1
ATOM 1615 O O . LEU B 1 5 ? 9.516 -4.395 3.027 1 97.88 5 LEU B O 1
ATOM 1619 N N . PHE B 1 6 ? 8.977 -6.398 3.848 1 97 6 PHE B N 1
ATOM 1620 C CA . PHE B 1 6 ? 10.359 -6.844 3.789 1 97 6 PHE B CA 1
ATOM 1621 C C . PHE B 1 6 ? 10.844 -6.918 2.346 1 97 6 PHE B C 1
ATOM 1623 O O . PHE B 1 6 ? 12.008 -6.609 2.057 1 97 6 PHE B O 1
ATOM 1630 N N . SER B 1 7 ? 9.938 -7.406 1.514 1 97.81 7 SER B N 1
ATOM 1631 C CA . SER B 1 7 ? 10.289 -7.434 0.098 1 97.81 7 SER B CA 1
ATOM 1632 C C . SER B 1 7 ? 10.609 -6.039 -0.423 1 97.81 7 SER B C 1
ATOM 1634 O O . SER B 1 7 ? 11.57 -5.855 -1.172 1 97.81 7 SER B O 1
ATOM 1636 N N . ILE B 1 8 ? 9.875 -5.062 -0.025 1 97 8 ILE B N 1
ATOM 1637 C CA . ILE B 1 8 ? 10.102 -3.676 -0.415 1 97 8 ILE B CA 1
ATOM 1638 C C . ILE B 1 8 ? 11.461 -3.207 0.106 1 97 8 ILE B C 1
ATOM 1640 O O . ILE B 1 8 ? 12.234 -2.594 -0.629 1 97 8 ILE B O 1
ATOM 1644 N N . PHE B 1 9 ? 11.828 -3.557 1.366 1 95.38 9 PHE B N 1
ATOM 1645 C CA . PHE B 1 9 ? 13.117 -3.18 1.937 1 95.38 9 PHE B CA 1
ATOM 1646 C C . PHE B 1 9 ? 14.258 -3.809 1.152 1 95.38 9 PHE B C 1
ATOM 1648 O O . PHE B 1 9 ? 15.266 -3.152 0.88 1 95.38 9 PHE B O 1
ATOM 1655 N N . CYS B 1 10 ? 14.055 -5.078 0.776 1 94.81 10 CYS B N 1
ATOM 1656 C CA . CYS B 1 10 ? 15.078 -5.762 -0.006 1 94.81 10 CYS B CA 1
ATOM 1657 C C . CYS B 1 10 ? 15.281 -5.078 -1.354 1 94.81 10 CYS B C 1
ATOM 1659 O O . CYS B 1 10 ? 16.406 -4.953 -1.828 1 94.81 10 CYS B O 1
ATOM 1661 N N . SER B 1 11 ? 14.195 -4.672 -1.937 1 94 11 SER B N 1
ATOM 1662 C CA . SER B 1 11 ? 14.281 -3.965 -3.211 1 94 11 SER B CA 1
ATOM 1663 C C . SER B 1 11 ? 15.016 -2.635 -3.055 1 94 11 SER B C 1
ATOM 1665 O O . SER B 1 11 ? 15.773 -2.229 -3.939 1 94 11 SER B O 1
ATOM 1667 N N . PHE B 1 12 ? 14.828 -1.967 -1.871 1 89.38 12 PHE B N 1
ATOM 1668 C CA . PHE B 1 12 ? 15.492 -0.71 -1.559 1 89.38 12 PHE B CA 1
ATOM 1669 C C . PHE B 1 12 ? 17 -0.901 -1.502 1 89.38 12 PHE B C 1
ATOM 1671 O O . PHE B 1 12 ? 17.766 -0.007 -1.879 1 89.38 12 PHE B O 1
ATOM 1678 N N . CYS B 1 13 ? 17.438 -2.041 -1.067 1 89.19 13 CYS B N 1
ATOM 1679 C CA . CYS B 1 13 ? 18.844 -2.359 -0.912 1 89.19 13 CYS B CA 1
ATOM 1680 C C . CYS B 1 13 ? 19.391 -3.039 -2.162 1 89.19 13 CYS B C 1
ATOM 1682 O O . CYS B 1 13 ? 20.5 -3.57 -2.148 1 89.19 13 CYS B O 1
ATOM 1684 N N . LYS B 1 14 ? 18.625 -3.148 -3.186 1 88.94 14 LYS B N 1
ATOM 1685 C CA . LYS B 1 14 ? 19 -3.729 -4.473 1 88.94 14 LYS B CA 1
ATOM 1686 C C . LYS B 1 14 ? 19.297 -5.219 -4.34 1 88.94 14 LYS B C 1
ATOM 1688 O O . LYS B 1 14 ? 20.25 -5.723 -4.949 1 88.94 14 LYS B O 1
ATOM 1693 N N . LYS B 1 15 ? 18.641 -5.855 -3.43 1 92.69 15 LYS B N 1
ATOM 1694 C CA . LYS B 1 15 ? 18.672 -7.309 -3.289 1 92.69 15 LYS B CA 1
ATOM 1695 C C . LYS B 1 15 ? 17.438 -7.957 -3.922 1 92.69 15 LYS B C 1
ATOM 1697 O O . LYS B 1 15 ? 16.531 -8.398 -3.217 1 92.69 15 LYS B O 1
ATOM 1702 N N . CYS B 1 16 ? 17.484 -8.07 -5.207 1 91.62 16 CYS B N 1
ATOM 1703 C CA . CYS B 1 16 ? 16.328 -8.477 -5.996 1 91.62 16 CYS B CA 1
ATOM 1704 C C . CYS B 1 16 ? 15.953 -9.93 -5.723 1 91.62 16 CYS B C 1
ATOM 1706 O O . CYS B 1 16 ? 14.773 -10.281 -5.707 1 91.62 16 CYS B O 1
ATOM 1708 N N . SER B 1 17 ? 17 -10.789 -5.504 1 95.25 17 SER B N 1
ATOM 1709 C CA . SER B 1 17 ? 16.719 -12.203 -5.242 1 95.25 17 SER B CA 1
ATOM 1710 C C . SER B 1 17 ? 15.938 -12.375 -3.941 1 95.25 17 SER B C 1
ATOM 1712 O O . SER B 1 17 ? 14.961 -13.125 -3.893 1 95.25 17 SER B O 1
ATOM 1714 N N . CYS B 1 18 ? 16.328 -11.648 -2.945 1 95.69 18 CYS B N 1
ATOM 1715 C CA . CYS B 1 18 ? 15.648 -11.711 -1.66 1 95.69 18 CYS B CA 1
ATOM 1716 C C . CYS B 1 18 ? 14.227 -11.172 -1.772 1 95.69 18 CYS B C 1
ATOM 1718 O O . CYS B 1 18 ? 13.289 -11.766 -1.227 1 95.69 18 CYS B O 1
ATOM 1720 N N . ALA B 1 19 ? 14.086 -10.062 -2.453 1 97.56 19 ALA B N 1
ATOM 1721 C CA . ALA B 1 19 ? 12.766 -9.461 -2.641 1 97.56 19 ALA B CA 1
ATOM 1722 C C . ALA B 1 19 ? 11.812 -10.43 -3.332 1 97.56 19 ALA B C 1
ATOM 1724 O O . ALA B 1 19 ? 10.68 -10.617 -2.887 1 97.56 19 ALA B O 1
ATOM 1725 N N . SER B 1 20 ? 12.273 -11.047 -4.371 1 98.06 20 SER B N 1
ATOM 1726 C CA . SER B 1 20 ? 11.461 -11.984 -5.141 1 98.06 20 SER B CA 1
ATOM 1727 C C . SER B 1 20 ? 11.094 -13.203 -4.305 1 98.06 20 SER B C 1
ATOM 1729 O O . SER B 1 20 ? 9.969 -13.703 -4.383 1 98.06 20 SER B O 1
ATOM 1731 N N . TRP B 1 21 ? 12.031 -13.648 -3.504 1 97.19 21 TRP B N 1
ATOM 1732 C CA . TRP B 1 21 ? 11.789 -14.805 -2.646 1 97.19 21 TRP B CA 1
ATOM 1733 C C . TRP B 1 21 ? 10.68 -14.523 -1.641 1 97.19 21 TRP B C 1
ATOM 1735 O O . TRP B 1 21 ? 9.82 -15.367 -1.402 1 97.19 21 TRP B O 1
ATOM 1745 N N . MET B 1 22 ? 10.648 -13.359 -1.105 1 97.62 22 MET B N 1
ATOM 1746 C CA . MET B 1 22 ? 9.633 -12.977 -0.131 1 97.62 22 MET B CA 1
ATOM 1747 C C . MET B 1 22 ? 8.25 -12.93 -0.775 1 97.62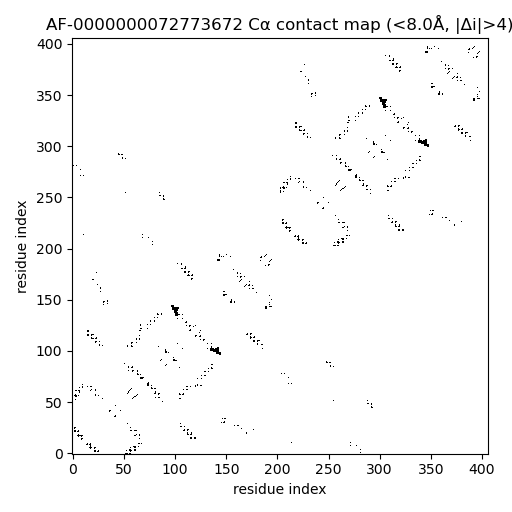 22 MET B C 1
ATOM 1749 O O . MET B 1 22 ? 7.262 -13.312 -0.151 1 97.62 22 MET B O 1
ATOM 1753 N N . VAL B 1 23 ? 8.234 -12.469 -2.01 1 98.44 23 VAL B N 1
ATOM 1754 C CA . VAL B 1 23 ? 6.965 -12.43 -2.734 1 98.44 23 VAL B CA 1
ATOM 1755 C C . VAL B 1 23 ? 6.461 -13.852 -2.971 1 98.44 23 VAL B C 1
ATOM 1757 O O . VAL B 1 23 ? 5.27 -14.125 -2.814 1 98.44 23 VAL B O 1
ATOM 1760 N N . LEU B 1 24 ? 7.375 -14.797 -3.273 1 98.25 24 LEU B N 1
ATOM 1761 C CA . LEU B 1 24 ? 6.984 -16.172 -3.525 1 98.25 24 LEU B CA 1
ATOM 1762 C C . LEU B 1 24 ? 6.488 -16.844 -2.246 1 98.25 24 LEU B C 1
ATOM 1764 O O . LEU B 1 24 ? 5.508 -17.594 -2.271 1 98.25 24 LEU B O 1
ATOM 1768 N N . VAL B 1 25 ? 7.125 -16.594 -1.151 1 97.81 25 VAL B N 1
ATOM 1769 C CA . VAL B 1 25 ? 6.656 -17.109 0.131 1 97.81 25 VAL B CA 1
ATOM 1770 C C . VAL B 1 25 ? 5.258 -16.562 0.427 1 97.81 25 VAL B C 1
ATOM 1772 O O . VAL B 1 25 ? 4.383 -17.297 0.883 1 97.81 25 VAL B O 1
ATOM 1775 N N . SER B 1 26 ? 5.086 -15.297 0.154 1 98.31 26 SER B N 1
ATOM 1776 C CA . SER B 1 26 ? 3.795 -14.664 0.396 1 98.31 26 SER B CA 1
ATOM 1777 C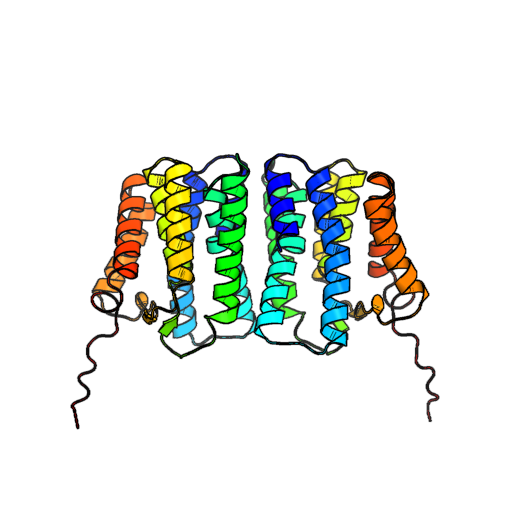 C . SER B 1 26 ? 2.703 -15.281 -0.471 1 98.31 26 SER B C 1
ATOM 1779 O O . SER B 1 26 ? 1.549 -15.375 -0.051 1 98.31 26 SER B O 1
ATOM 1781 N N . PHE B 1 27 ? 3.062 -15.68 -1.69 1 97.44 27 PHE B N 1
ATOM 1782 C CA . PHE B 1 27 ? 2.133 -16.328 -2.605 1 97.44 27 PHE B CA 1
ATOM 1783 C C . PHE B 1 27 ? 1.548 -17.594 -1.977 1 97.44 27 PHE B C 1
ATOM 1785 O O . PHE B 1 27 ? 0.329 -17.781 -1.966 1 97.44 27 PHE B O 1
ATOM 1792 N N . LEU B 1 28 ? 2.365 -18.422 -1.386 1 96.25 28 LEU B N 1
ATOM 1793 C CA . LEU B 1 28 ? 1.923 -19.656 -0.74 1 96.25 28 LEU B CA 1
ATOM 1794 C C . LEU B 1 28 ? 1.13 -19.344 0.526 1 96.25 28 LEU B C 1
ATOM 1796 O O . LEU B 1 28 ? 0.11 -19.984 0.794 1 96.25 28 LEU B O 1
ATOM 1800 N N . LEU B 1 29 ? 1.581 -18.375 1.272 1 96.19 29 LEU B N 1
ATOM 1801 C CA . LEU B 1 29 ? 0.884 -18.016 2.5 1 96.19 29 LEU B CA 1
ATOM 1802 C C . LEU B 1 29 ? -0.5 -17.453 2.193 1 96.19 29 LEU B C 1
ATOM 1804 O O . LEU B 1 29 ? -1.449 -17.672 2.945 1 96.19 29 LEU B O 1
ATOM 1808 N N . ASP B 1 30 ? -0.55 -16.641 1.139 1 94.75 30 ASP B N 1
ATOM 1809 C CA . ASP B 1 30 ? -1.833 -16.078 0.726 1 94.75 30 ASP B CA 1
ATOM 1810 C C . ASP B 1 30 ? -2.848 -17.188 0.44 1 94.75 30 ASP B C 1
ATOM 1812 O O . ASP B 1 30 ? -4.016 -17.078 0.826 1 94.75 30 ASP B O 1
ATOM 1816 N N . MET B 1 31 ? -2.475 -18.25 -0.218 1 91.94 31 MET B N 1
ATOM 1817 C CA . MET B 1 31 ? -3.338 -19.391 -0.513 1 91.94 31 MET B CA 1
ATOM 1818 C C . MET B 1 31 ? -3.773 -20.094 0.77 1 91.94 31 MET B C 1
ATOM 1820 O O . MET B 1 31 ? -4.941 -20.453 0.919 1 91.94 31 MET B O 1
ATOM 1824 N N . ALA B 1 32 ? -2.875 -20.266 1.707 1 92.25 32 ALA B N 1
ATOM 1825 C CA . ALA B 1 32 ? -3.168 -20.922 2.979 1 92.25 32 ALA B CA 1
ATOM 1826 C C . ALA B 1 32 ? -4.156 -20.094 3.805 1 92.25 32 ALA B C 1
ATOM 1828 O O . ALA B 1 32 ? -5.094 -20.641 4.387 1 92.25 32 ALA B O 1
ATOM 1829 N N . ILE B 1 33 ? -3.873 -18.812 3.863 1 90 33 ILE B N 1
ATOM 1830 C CA . ILE B 1 33 ? -4.742 -17.922 4.625 1 90 33 ILE B CA 1
ATOM 1831 C C . ILE B 1 33 ? -6.141 -17.906 4.008 1 90 33 ILE B C 1
ATOM 1833 O O . ILE B 1 33 ? -7.141 -17.953 4.727 1 90 33 ILE B O 1
ATOM 1837 N N . GLY B 1 34 ? -6.23 -17.781 2.68 1 87 34 GLY B N 1
ATOM 1838 C CA . GLY B 1 34 ? -7.52 -17.844 2.016 1 87 34 GLY B CA 1
ATOM 1839 C C . GLY B 1 34 ? -8.297 -19.109 2.344 1 87 34 GLY B C 1
ATOM 1840 O O . GLY B 1 34 ? -9.484 -19.047 2.654 1 87 34 GLY B O 1
ATOM 1841 N N . SER B 1 35 ? -7.68 -20.188 2.307 1 86.69 35 SER B N 1
ATOM 1842 C CA . SER B 1 35 ? -8.312 -21.469 2.615 1 86.69 35 SER B CA 1
ATOM 1843 C C . SER B 1 35 ? -8.742 -21.531 4.074 1 86.69 35 SER B C 1
ATOM 1845 O O . SER B 1 35 ? -9.836 -22 4.387 1 86.69 35 SER B O 1
ATOM 1847 N N . ALA B 1 36 ? -7.824 -21.078 4.906 1 87.75 36 ALA B N 1
ATOM 1848 C CA . ALA B 1 36 ? -8.133 -21.078 6.332 1 87.75 36 ALA B CA 1
ATOM 1849 C C . ALA B 1 36 ? -9.344 -20.203 6.641 1 87.75 36 ALA B C 1
ATOM 1851 O O . ALA B 1 36 ? -10.203 -20.578 7.445 1 87.75 36 ALA B O 1
ATOM 1852 N N . THR B 1 37 ? -9.438 -19.094 6.027 1 85.38 37 THR B N 1
ATOM 1853 C CA . THR B 1 37 ? -10.547 -18.172 6.246 1 85.38 37 THR B CA 1
ATOM 1854 C C . THR B 1 37 ? -11.859 -18.797 5.754 1 85.38 37 THR B C 1
ATOM 1856 O O . THR B 1 37 ? -12.898 -18.656 6.406 1 85.38 37 THR B O 1
ATOM 1859 N N . ARG B 1 38 ? -11.836 -19.453 4.656 1 81.88 38 ARG B N 1
ATOM 1860 C CA . ARG B 1 38 ? -13.031 -20.094 4.117 1 81.88 38 ARG B CA 1
ATOM 1861 C C . ARG B 1 38 ? -13.445 -21.281 4.973 1 81.88 38 ARG B C 1
ATOM 1863 O O . ARG B 1 38 ? -14.633 -21.469 5.238 1 81.88 38 ARG B O 1
ATOM 1870 N N . HIS B 1 39 ? -12.508 -22 5.449 1 84.56 39 HIS B N 1
ATOM 1871 C CA . HIS B 1 39 ? -12.773 -23.203 6.246 1 84.56 39 HIS B CA 1
ATOM 1872 C C . HIS B 1 39 ? -13.336 -22.828 7.617 1 84.56 39 HIS B C 1
ATOM 1874 O O . HIS B 1 39 ? -14.219 -23.516 8.141 1 84.56 39 HIS B O 1
ATOM 1880 N N . LEU B 1 40 ? -12.758 -21.734 8.156 1 85.94 40 LEU B N 1
ATOM 1881 C CA . LEU B 1 40 ? -13.156 -21.359 9.5 1 85.94 40 LEU B CA 1
ATOM 1882 C C . LEU B 1 40 ? -14.344 -20.406 9.461 1 85.94 40 LEU B C 1
ATOM 1884 O O . LEU B 1 40 ? -14.898 -20.047 10.508 1 85.94 40 LEU B O 1
ATOM 1888 N N . ASN B 1 41 ? -14.758 -20.016 8.32 1 81.62 41 ASN B N 1
ATOM 1889 C CA . ASN B 1 41 ? -15.867 -19.094 8.125 1 81.62 41 ASN B CA 1
ATOM 1890 C C . ASN B 1 41 ? -15.695 -17.828 8.961 1 81.62 41 ASN B C 1
ATOM 1892 O O . ASN B 1 41 ? -16.625 -17.391 9.633 1 81.62 41 ASN B O 1
ATOM 1896 N N . ILE B 1 42 ? -14.57 -17.453 9.188 1 75.56 42 ILE B N 1
ATOM 1897 C CA . ILE B 1 42 ? -14.266 -16.266 9.969 1 75.56 42 ILE B CA 1
ATOM 1898 C C . ILE B 1 42 ? -14.109 -15.062 9.031 1 75.56 42 ILE B C 1
ATOM 1900 O O . ILE B 1 42 ? -12.992 -14.648 8.727 1 75.56 42 ILE B O 1
ATOM 1904 N N . CYS B 1 43 ? -15.141 -14.766 8.312 1 74.12 43 CYS B N 1
ATOM 1905 C CA . CYS B 1 43 ? -15.055 -13.633 7.398 1 74.12 43 CYS B CA 1
ATOM 1906 C C . CYS B 1 43 ? -15.695 -12.391 8 1 74.12 43 CYS B C 1
ATOM 1908 O O . CYS B 1 43 ? -16.906 -12.375 8.258 1 74.12 43 CYS B O 1
ATOM 1910 N N . SER B 1 44 ? -14.836 -11.555 8.531 1 84.62 44 SER B N 1
ATOM 1911 C CA . SER B 1 44 ? -15.312 -10.227 8.93 1 84.62 44 SER B CA 1
ATOM 1912 C C . SER B 1 44 ? -14.938 -9.172 7.891 1 84.62 44 SER B C 1
ATOM 1914 O O . SER B 1 44 ? -14.023 -9.383 7.086 1 84.62 44 SER B O 1
ATOM 1916 N N . ARG B 1 45 ? -15.711 -8.18 7.84 1 84.88 45 ARG B N 1
ATOM 1917 C CA . ARG B 1 45 ? -15.438 -7.094 6.906 1 84.88 45 ARG B CA 1
ATOM 1918 C C . ARG B 1 45 ? -14.039 -6.527 7.117 1 84.88 45 ARG B C 1
ATOM 1920 O O . ARG B 1 45 ? -13.289 -6.336 6.16 1 84.88 45 ARG B O 1
ATOM 1927 N N . SER B 1 46 ? -13.711 -6.227 8.43 1 87.19 46 SER B N 1
ATOM 1928 C CA . SER B 1 46 ? -12.406 -5.664 8.758 1 87.19 46 SER B CA 1
ATOM 1929 C C . SER B 1 46 ? -11.281 -6.621 8.367 1 87.19 46 SER B C 1
ATOM 1931 O O . SER B 1 46 ? -10.211 -6.188 7.934 1 87.19 46 SER B O 1
ATOM 1933 N N . GLY B 1 47 ? -11.531 -7.902 8.523 1 87.75 47 GLY B N 1
ATOM 1934 C CA . GLY B 1 47 ? -10.547 -8.891 8.125 1 87.75 47 GLY B CA 1
ATOM 1935 C C . GLY B 1 47 ? -10.312 -8.93 6.625 1 87.75 47 GLY B C 1
ATOM 1936 O O . GLY B 1 47 ? -9.172 -9.055 6.172 1 87.75 47 GLY B O 1
ATOM 1937 N N . THR B 1 48 ? -11.336 -8.867 5.863 1 88 48 THR B N 1
ATOM 1938 C CA . THR B 1 48 ? -11.234 -8.859 4.406 1 88 48 THR B CA 1
ATOM 1939 C C . THR B 1 48 ? -10.5 -7.613 3.922 1 88 48 THR B C 1
ATOM 1941 O O . THR B 1 48 ? -9.68 -7.688 3.002 1 88 48 THR B O 1
ATOM 1944 N N . GLU B 1 49 ? -10.781 -6.492 4.613 1 90.81 49 GLU B N 1
ATOM 1945 C CA . GLU B 1 49 ? -10.102 -5.25 4.262 1 90.81 49 GLU B CA 1
ATOM 1946 C C . GLU B 1 49 ? -8.609 -5.336 4.562 1 90.81 49 GLU B C 1
ATOM 1948 O O . GLU B 1 49 ? -7.781 -4.891 3.764 1 90.81 49 GLU B O 1
ATOM 1953 N N . LEU B 1 50 ? -8.312 -5.891 5.719 1 92.56 50 LEU B N 1
ATOM 1954 C CA . LEU B 1 50 ? -6.91 -6.066 6.082 1 92.56 50 LEU B CA 1
ATOM 1955 C C . LEU B 1 50 ? -6.195 -6.969 5.082 1 92.56 50 LEU B C 1
ATOM 1957 O O . LEU B 1 50 ? -5.043 -6.715 4.723 1 92.56 50 LEU B O 1
ATOM 1961 N N . ASN B 1 51 ? -6.883 -8.055 4.695 1 92.69 51 ASN B N 1
ATOM 1962 C CA . ASN B 1 51 ? -6.32 -8.938 3.68 1 92.69 51 ASN B CA 1
ATOM 1963 C C . ASN B 1 51 ? -6.098 -8.211 2.359 1 92.69 51 ASN B C 1
ATOM 1965 O O . ASN B 1 51 ? -5.102 -8.445 1.674 1 92.69 51 ASN B O 1
ATOM 1969 N N . ASP B 1 52 ? -7.012 -7.332 1.978 1 93.69 52 ASP B N 1
ATOM 1970 C CA . ASP B 1 52 ? -6.863 -6.562 0.747 1 93.69 52 ASP B CA 1
ATOM 1971 C C . ASP B 1 52 ? -5.621 -5.676 0.803 1 93.69 52 ASP B C 1
ATOM 1973 O O . ASP B 1 52 ? -4.906 -5.535 -0.192 1 93.69 52 ASP B O 1
ATOM 1977 N N . PHE B 1 53 ? -5.336 -5.074 1.938 1 96.38 53 PHE B N 1
ATOM 1978 C CA . PHE B 1 53 ? -4.133 -4.27 2.102 1 96.38 53 PHE B CA 1
ATOM 1979 C C . PHE B 1 53 ? -2.883 -5.137 1.999 1 96.38 53 PHE B C 1
ATOM 1981 O O . PHE B 1 53 ? -1.86 -4.699 1.469 1 96.38 53 PHE B O 1
ATOM 1988 N N . ALA B 1 54 ? -3.039 -6.309 2.58 1 97 54 ALA B N 1
ATOM 1989 C CA . ALA B 1 54 ? -1.903 -7.227 2.506 1 97 54 ALA B CA 1
ATOM 1990 C C . ALA B 1 54 ? -1.619 -7.629 1.062 1 97 54 ALA B C 1
ATOM 1992 O O . ALA B 1 54 ? -0.468 -7.609 0.62 1 97 54 ALA B O 1
ATOM 1993 N N . VAL B 1 55 ? -2.66 -7.996 0.36 1 96.25 55 VAL B N 1
ATOM 1994 C CA . VAL B 1 55 ? -2.551 -8.398 -1.038 1 96.25 55 VAL B CA 1
ATOM 1995 C C . VAL B 1 55 ? -2.029 -7.23 -1.872 1 96.25 55 VAL B C 1
ATOM 1997 O O . VAL B 1 55 ? -1.143 -7.406 -2.711 1 96.25 55 VAL B O 1
ATOM 2000 N N . PHE B 1 56 ? -2.504 -6.078 -1.602 1 98 56 PHE B N 1
ATOM 2001 C CA . PHE B 1 56 ? -2.084 -4.875 -2.307 1 98 56 PHE B CA 1
ATOM 2002 C C . PHE B 1 56 ? -0.612 -4.578 -2.045 1 98 56 PHE B C 1
ATOM 2004 O O . PHE B 1 56 ? 0.138 -4.266 -2.973 1 98 56 PHE B O 1
ATOM 2011 N N . THR B 1 57 ? -0.185 -4.66 -0.815 1 98.56 57 THR B N 1
ATOM 2012 C CA . THR B 1 57 ? 1.194 -4.367 -0.438 1 98.56 57 THR B CA 1
ATOM 2013 C C . THR B 1 57 ? 2.15 -5.383 -1.061 1 98.56 57 THR B C 1
ATOM 2015 O O . THR B 1 57 ? 3.182 -5.008 -1.623 1 98.56 57 THR B O 1
ATOM 2018 N N . THR B 1 58 ? 1.796 -6.645 -0.978 1 98.56 58 THR B N 1
ATOM 2019 C CA . THR B 1 58 ? 2.699 -7.715 -1.384 1 98.56 58 THR B CA 1
ATOM 2020 C C . THR B 1 58 ? 2.656 -7.914 -2.896 1 98.56 58 THR B C 1
ATOM 2022 O O . THR B 1 58 ? 3.691 -7.859 -3.564 1 98.56 58 THR B O 1
ATOM 2025 N N . PHE B 1 59 ? 1.508 -8.055 -3.469 1 98.25 59 PHE B N 1
ATOM 2026 C CA . PHE B 1 59 ? 1.379 -8.445 -4.867 1 98.25 59 PHE B CA 1
ATOM 2027 C C . PHE B 1 59 ? 1.212 -7.223 -5.762 1 98.25 59 PHE B C 1
ATOM 2029 O O . PHE B 1 59 ? 1.33 -7.324 -6.984 1 98.25 59 PHE B O 1
ATOM 2036 N N . GLY B 1 60 ? 0.958 -6.094 -5.199 1 98.12 60 GLY B N 1
ATOM 2037 C CA . GLY B 1 60 ? 0.937 -4.832 -5.926 1 98.12 60 GLY B CA 1
ATOM 2038 C C . GLY B 1 60 ? 2.234 -4.059 -5.812 1 98.12 60 GLY B C 1
ATOM 2039 O O . GLY B 1 60 ? 3.102 -4.156 -6.684 1 98.12 60 GLY B O 1
ATOM 2040 N N . LEU B 1 61 ? 2.471 -3.494 -4.629 1 98.25 61 LEU B N 1
ATOM 2041 C CA . LEU B 1 61 ? 3.596 -2.586 -4.422 1 98.25 61 LEU B CA 1
ATOM 2042 C C . LEU B 1 61 ? 4.918 -3.342 -4.477 1 98.25 61 LEU B C 1
ATOM 2044 O O . LEU B 1 61 ? 5.812 -2.982 -5.246 1 98.25 61 LEU B O 1
ATOM 2048 N N . ALA B 1 62 ? 5.059 -4.348 -3.666 1 98.31 62 ALA B N 1
ATOM 2049 C CA . ALA B 1 62 ? 6.32 -5.082 -3.607 1 98.31 62 ALA B CA 1
ATOM 2050 C C . ALA B 1 62 ? 6.672 -5.68 -4.965 1 98.31 62 ALA B C 1
ATOM 2052 O O . ALA B 1 62 ? 7.816 -5.574 -5.418 1 98.31 62 ALA B O 1
ATOM 2053 N N . SER B 1 63 ? 5.715 -6.301 -5.637 1 98.19 63 SER B N 1
ATOM 2054 C CA . SER B 1 63 ? 5.957 -6.914 -6.938 1 98.19 63 SER B CA 1
ATOM 2055 C C . SER B 1 63 ? 6.312 -5.863 -7.984 1 98.19 63 SER B C 1
ATOM 2057 O O . SER B 1 63 ? 7.176 -6.094 -8.836 1 98.19 63 SER B O 1
ATOM 2059 N N . ALA B 1 64 ? 5.66 -4.723 -7.934 1 97.94 64 ALA B N 1
ATOM 2060 C CA . ALA B 1 64 ? 5.953 -3.645 -8.875 1 97.94 64 ALA B CA 1
ATOM 2061 C C . ALA B 1 64 ? 7.391 -3.156 -8.719 1 97.94 64 ALA B C 1
ATOM 2063 O O . ALA B 1 64 ? 8.055 -2.832 -9.711 1 97.94 64 ALA B O 1
ATOM 2064 N N . LEU B 1 65 ? 7.891 -3.146 -7.531 1 96.69 65 LEU B N 1
ATOM 2065 C CA . LEU B 1 65 ? 9.219 -2.604 -7.262 1 96.69 65 LEU B CA 1
ATOM 2066 C C . LEU B 1 65 ? 10.305 -3.58 -7.703 1 96.69 65 LEU B C 1
ATOM 2068 O O . LEU B 1 65 ? 11.477 -3.207 -7.801 1 96.69 65 LEU B O 1
ATOM 2072 N N . LEU B 1 66 ? 9.938 -4.855 -8.008 1 96.5 66 LEU B N 1
ATOM 2073 C CA . LEU B 1 66 ? 10.906 -5.773 -8.594 1 96.5 66 LEU B CA 1
ATOM 2074 C C . LEU B 1 66 ? 11.359 -5.277 -9.961 1 96.5 66 LEU B C 1
ATOM 2076 O O . LEU B 1 66 ? 12.43 -5.664 -10.445 1 96.5 66 LEU B O 1
ATOM 2080 N N . LEU B 1 67 ? 10.477 -4.469 -10.648 1 95 67 LEU B N 1
ATOM 2081 C CA . LEU B 1 67 ? 10.812 -3.926 -11.961 1 95 67 LEU B CA 1
ATOM 2082 C C . LEU B 1 67 ? 12 -2.982 -11.867 1 95 67 LEU B C 1
ATOM 2084 O O . LEU B 1 67 ? 12.641 -2.684 -12.875 1 95 67 LEU B O 1
ATOM 2088 N N . GLY B 1 68 ? 12.289 -2.559 -10.719 1 86 68 GLY B N 1
ATOM 2089 C CA . GLY B 1 68 ? 13.359 -1.59 -10.547 1 86 68 GLY B CA 1
ATOM 2090 C C . GLY B 1 68 ? 12.914 -0.159 -10.773 1 86 68 GLY B C 1
ATOM 2091 O O . GLY B 1 68 ? 11.859 0.08 -11.375 1 86 68 GLY B O 1
ATOM 2092 N N . VAL B 1 69 ? 13.531 0.783 -10.094 1 77.94 69 VAL B N 1
ATOM 2093 C CA . VAL B 1 69 ? 13.203 2.197 -10.25 1 77.94 69 VAL B CA 1
ATOM 2094 C C . VAL B 1 69 ? 14.391 2.939 -10.859 1 77.94 69 VAL B C 1
ATOM 2096 O O . VAL B 1 69 ? 14.672 4.082 -10.492 1 77.94 69 VAL B O 1
ATOM 2099 N N . ASP B 1 70 ? 15.109 2.301 -11.82 1 78.19 70 ASP B N 1
ATOM 2100 C CA . ASP B 1 70 ? 16.312 2.896 -12.383 1 78.19 70 ASP B CA 1
ATOM 2101 C C . ASP B 1 70 ? 15.977 3.814 -13.555 1 78.19 70 ASP B C 1
ATOM 2103 O O . ASP B 1 70 ? 16.734 4.742 -13.859 1 78.19 70 ASP B O 1
ATOM 2107 N N . GLY B 1 71 ? 14.859 3.617 -14.219 1 82.5 71 GLY B N 1
ATOM 2108 C CA . GLY B 1 71 ? 14.484 4.43 -15.367 1 82.5 71 GLY B CA 1
ATOM 2109 C C . GLY B 1 71 ? 13.039 4.867 -15.336 1 82.5 71 GLY B C 1
ATOM 2110 O O . GLY B 1 71 ? 12.219 4.285 -14.625 1 82.5 71 GLY B O 1
ATOM 2111 N N . PRO B 1 72 ? 12.812 6.004 -16.016 1 88.62 72 PRO B N 1
ATOM 2112 C CA . PRO B 1 72 ? 11.445 6.52 -16.047 1 88.62 72 PRO B CA 1
ATOM 2113 C C . PRO B 1 72 ? 10.445 5.508 -16.594 1 88.62 72 PRO B C 1
ATOM 2115 O O . PRO B 1 72 ? 9.297 5.457 -16.141 1 88.62 72 PRO B O 1
ATOM 2118 N N . LEU B 1 73 ? 10.922 4.676 -17.547 1 90.69 73 LEU B N 1
ATOM 2119 C CA . LEU B 1 73 ? 10.016 3.709 -18.156 1 90.69 73 LEU B CA 1
ATOM 2120 C C . LEU B 1 73 ? 9.609 2.637 -17.156 1 90.69 73 LEU B C 1
ATOM 2122 O O . LEU B 1 73 ? 8.43 2.289 -17.062 1 90.69 73 LEU B O 1
ATOM 2126 N N . ASN B 1 74 ? 10.555 2.1 -16.438 1 92.81 74 ASN B N 1
ATOM 2127 C CA . ASN B 1 74 ? 10.242 1.093 -15.43 1 92.81 74 ASN B CA 1
ATOM 2128 C C . ASN B 1 74 ? 9.383 1.668 -14.312 1 92.81 74 ASN B C 1
ATOM 2130 O O . ASN B 1 74 ? 8.484 0.993 -13.805 1 92.81 74 ASN B O 1
ATOM 2134 N N . GLY B 1 75 ? 9.719 2.955 -14.008 1 94.06 75 GLY B N 1
ATOM 2135 C CA . GLY B 1 75 ? 8.891 3.623 -13.016 1 94.06 75 GLY B CA 1
ATOM 2136 C C . GLY B 1 75 ? 7.453 3.797 -13.453 1 94.06 75 GLY B C 1
ATOM 2137 O O . GLY B 1 75 ? 6.527 3.541 -12.672 1 94.06 75 GLY B O 1
ATOM 2138 N N . PHE B 1 76 ? 7.301 4.203 -14.641 1 96.44 76 PHE B N 1
ATOM 2139 C CA . PHE B 1 76 ? 5.965 4.383 -15.203 1 96.44 76 PHE B CA 1
ATOM 2140 C C . PHE B 1 76 ? 5.211 3.059 -15.234 1 96.44 76 PHE B C 1
ATOM 2142 O O . PHE B 1 76 ? 4.039 2.996 -14.859 1 96.44 76 PHE B O 1
ATOM 2149 N N . LEU B 1 77 ? 5.875 2.023 -15.656 1 97.25 77 LEU B N 1
ATOM 2150 C CA . LEU B 1 77 ? 5.25 0.707 -15.719 1 97.25 77 LEU B CA 1
ATOM 2151 C C . LEU B 1 77 ? 4.891 0.208 -14.32 1 97.25 77 LEU B C 1
ATOM 2153 O O . LEU B 1 77 ? 3.84 -0.407 -14.133 1 97.25 77 LEU B O 1
ATOM 2157 N N . ALA B 1 78 ? 5.746 0.473 -13.359 1 97.44 78 ALA B N 1
ATOM 2158 C CA . ALA B 1 78 ? 5.477 0.093 -11.977 1 97.44 78 ALA B CA 1
ATOM 2159 C C . ALA B 1 78 ? 4.211 0.764 -11.461 1 97.44 78 ALA B C 1
ATOM 2161 O O . ALA B 1 78 ? 3.389 0.126 -10.797 1 97.44 78 ALA B O 1
ATOM 2162 N N . ILE B 1 79 ? 4.047 2.043 -11.805 1 97.88 79 ILE B N 1
ATOM 2163 C CA . ILE B 1 79 ? 2.869 2.789 -11.383 1 97.88 79 ILE B CA 1
ATOM 2164 C C . ILE B 1 79 ? 1.617 2.17 -12 1 97.88 79 ILE B C 1
ATOM 2166 O O . ILE B 1 79 ? 0.625 1.935 -11.305 1 97.88 79 ILE B O 1
ATOM 2170 N N . ILE B 1 80 ? 1.669 1.84 -13.258 1 98.06 80 ILE B N 1
ATOM 2171 C CA . ILE B 1 80 ? 0.529 1.25 -13.953 1 98.06 80 ILE B CA 1
ATOM 2172 C C . ILE B 1 80 ? 0.2 -0.11 -13.344 1 98.06 80 ILE B C 1
ATOM 2174 O O . ILE B 1 80 ? -0.972 -0.462 -13.188 1 98.06 80 ILE B O 1
ATOM 2178 N N . TYR B 1 81 ? 1.219 -0.855 -13.023 1 98.31 81 TYR B N 1
ATOM 2179 C CA . TYR B 1 81 ? 1.027 -2.17 -12.43 1 98.31 81 TYR B CA 1
ATOM 2180 C C . TYR B 1 81 ? 0.288 -2.061 -11.102 1 98.31 81 TYR B C 1
ATOM 2182 O O . TYR B 1 81 ? -0.675 -2.793 -10.852 1 98.31 81 TYR B O 1
ATOM 2190 N N . VAL B 1 82 ? 0.71 -1.104 -10.25 1 98.31 82 VAL B N 1
ATOM 2191 C CA . VAL B 1 82 ? 0.08 -0.911 -8.945 1 98.31 82 VAL B CA 1
ATOM 2192 C C . VAL B 1 82 ? -1.359 -0.436 -9.133 1 98.31 82 VAL B C 1
ATOM 2194 O O . VAL B 1 82 ? -2.266 -0.891 -8.43 1 98.31 82 VAL B O 1
ATOM 2197 N N . LEU B 1 83 ? -1.576 0.424 -10.094 1 97.69 83 LEU B N 1
ATOM 2198 C CA . LEU B 1 83 ? -2.92 0.915 -10.375 1 97.69 83 LEU B CA 1
ATOM 2199 C C . LEU B 1 83 ? -3.818 -0.213 -10.867 1 97.69 83 LEU B C 1
ATOM 2201 O O . LEU B 1 83 ? -4.992 -0.284 -10.5 1 97.69 83 LEU B O 1
ATOM 2205 N N . ALA B 1 84 ? -3.281 -1.05 -11.68 1 96.38 84 ALA B N 1
ATOM 2206 C CA . ALA B 1 84 ? -4.047 -2.184 -12.195 1 96.38 84 ALA B CA 1
ATOM 2207 C C . ALA B 1 84 ? -4.484 -3.105 -11.055 1 96.38 84 ALA B C 1
ATOM 2209 O O . ALA B 1 84 ? -5.633 -3.551 -11.016 1 96.38 84 ALA B O 1
ATOM 2210 N N . ILE B 1 85 ? -3.602 -3.373 -10.148 1 96.31 85 ILE B N 1
ATOM 2211 C CA . ILE B 1 85 ? -3.91 -4.242 -9.016 1 96.31 85 ILE B CA 1
ATOM 2212 C C . ILE B 1 85 ? -4.961 -3.582 -8.133 1 96.31 85 ILE B C 1
ATOM 2214 O O . ILE B 1 85 ? -5.906 -4.238 -7.684 1 96.31 85 ILE B O 1
ATOM 2218 N N . SER B 1 86 ? -4.793 -2.252 -7.879 1 95.69 86 SER B N 1
ATOM 2219 C CA . SER B 1 86 ? -5.773 -1.535 -7.07 1 95.69 86 SER B CA 1
ATOM 2220 C C . SER B 1 86 ? -7.156 -1.581 -7.711 1 95.69 86 SER B C 1
ATOM 2222 O O . SER B 1 86 ? -8.156 -1.814 -7.027 1 95.69 86 SER B O 1
ATOM 2224 N N . PHE B 1 87 ? -7.16 -1.404 -8.984 1 92.88 87 PHE B N 1
ATOM 2225 C CA . PHE B 1 87 ? -8.422 -1.437 -9.703 1 92.88 87 PHE B CA 1
ATOM 2226 C C . PHE B 1 87 ? -9.055 -2.824 -9.633 1 92.88 87 PHE B C 1
ATOM 2228 O O . PHE B 1 87 ? -10.258 -2.955 -9.422 1 92.88 87 PHE B O 1
ATOM 2235 N N . ARG B 1 88 ? -8.273 -3.744 -9.82 1 90.75 88 ARG B N 1
ATOM 2236 C CA . ARG B 1 88 ? -8.766 -5.113 -9.773 1 90.75 88 ARG B CA 1
ATOM 2237 C C . ARG B 1 88 ? -9.328 -5.445 -8.391 1 90.75 88 ARG B C 1
ATOM 2239 O O . ARG B 1 88 ? -10.398 -6.051 -8.281 1 90.75 88 ARG B O 1
ATOM 2246 N N . LEU B 1 89 ? -8.688 -5.152 -7.371 1 90.44 89 LEU B N 1
ATOM 2247 C CA . LEU B 1 89 ? -9.125 -5.434 -6.008 1 90.44 89 LEU B CA 1
ATOM 2248 C C . LEU B 1 89 ? -10.43 -4.719 -5.699 1 90.44 89 LEU B C 1
ATOM 2250 O O . LEU B 1 89 ? -11.273 -5.246 -4.969 1 90.44 89 LEU B O 1
ATOM 2254 N N . CYS B 1 90 ? -10.68 -3.553 -6.273 1 89.69 90 CYS B N 1
ATOM 2255 C CA . CYS B 1 90 ? -11.836 -2.732 -5.941 1 89.69 90 CYS B CA 1
ATOM 2256 C C . CYS B 1 90 ? -13.023 -3.076 -6.832 1 89.69 90 CYS B C 1
ATOM 2258 O O . CYS B 1 90 ? -14.18 -2.982 -6.402 1 89.69 90 CYS B O 1
ATOM 2260 N N . PHE B 1 91 ? -12.789 -3.451 -8.055 1 85.12 91 PHE B N 1
ATOM 2261 C CA . PHE B 1 91 ? -13.891 -3.537 -9 1 85.12 91 PHE B CA 1
ATOM 2262 C C . PHE B 1 91 ? -14.148 -4.984 -9.406 1 85.12 91 PHE B C 1
ATOM 2264 O O . PHE B 1 91 ? -15.227 -5.32 -9.883 1 85.12 91 PHE B O 1
ATOM 2271 N N . TYR B 1 92 ? -13.312 -5.805 -9.328 1 74.81 92 TYR B N 1
ATOM 2272 C CA . TYR B 1 92 ? -13.508 -7.152 -9.852 1 74.81 92 TYR B CA 1
ATOM 2273 C C . TYR B 1 92 ? -13.734 -8.148 -8.719 1 74.81 92 TYR B C 1
ATOM 2275 O O . TYR B 1 92 ? -14.305 -9.219 -8.938 1 74.81 92 TYR B O 1
ATOM 2283 N N . SER B 1 93 ? -13.305 -7.867 -7.465 1 60.78 93 SER B N 1
ATOM 2284 C CA . SER B 1 93 ? -13.406 -8.867 -6.406 1 60.78 93 SER B CA 1
ATOM 2285 C C . SER B 1 93 ? -14.844 -9.023 -5.934 1 60.78 93 SER B C 1
ATOM 2287 O O . SER B 1 93 ? -15.195 -10.039 -5.332 1 60.78 93 SER B O 1
ATOM 2289 N N . THR B 1 94 ? -15.82 -8.031 -6.059 1 54.84 94 THR B N 1
ATOM 2290 C CA . THR B 1 94 ? -17.125 -8.062 -5.402 1 54.84 94 THR B CA 1
ATOM 2291 C C . THR B 1 94 ? -18.109 -8.898 -6.203 1 54.84 94 THR B C 1
ATOM 2293 O O . THR B 1 94 ? -19.219 -9.18 -5.734 1 54.84 94 THR B O 1
ATOM 2296 N N . GLY B 1 95 ? -17.797 -9.258 -7.395 1 50.12 95 GLY B N 1
ATOM 2297 C CA . GLY B 1 95 ? -18.938 -9.789 -8.117 1 50.12 95 GLY B CA 1
ATOM 2298 C C . GLY B 1 95 ? -19.375 -11.156 -7.613 1 50.12 95 GLY B C 1
ATOM 2299 O O . GLY B 1 95 ? -19.797 -11.289 -6.465 1 50.12 95 GLY B O 1
ATOM 2300 N N . ILE B 1 96 ? -19.453 -12.18 -8.594 1 49.62 96 ILE B N 1
ATOM 2301 C CA . ILE B 1 96 ? -20.094 -13.492 -8.5 1 49.62 96 ILE B CA 1
ATOM 2302 C C . ILE B 1 96 ? -19.312 -14.375 -7.527 1 49.62 96 ILE B C 1
ATOM 2304 O O . ILE B 1 96 ? -18.109 -14.57 -7.68 1 49.62 96 ILE B O 1
ATOM 2308 N N . PRO B 1 97 ? -20.031 -14.734 -6.5 1 51.94 97 PRO B N 1
ATOM 2309 C CA . PRO B 1 97 ? -19.469 -15.766 -5.625 1 51.94 97 PRO B CA 1
ATOM 2310 C C . PRO B 1 97 ? -18.781 -16.891 -6.402 1 51.94 97 PRO B C 1
ATOM 2312 O O . PRO B 1 97 ? -19.25 -17.281 -7.477 1 51.94 97 PRO B O 1
ATOM 2315 N N . PHE B 1 98 ? -17.562 -17.234 -6.398 1 52.09 98 PHE B N 1
ATOM 2316 C CA . PHE B 1 98 ? -16.859 -18.438 -6.816 1 52.09 98 PHE B CA 1
ATOM 2317 C C . PHE B 1 98 ? -16.109 -18.203 -8.133 1 52.09 98 PHE B C 1
ATOM 2319 O O . PHE B 1 98 ? -15.555 -19.141 -8.711 1 52.09 98 PHE B O 1
ATOM 2326 N N . THR B 1 99 ? -16.328 -17.078 -8.734 1 59.19 99 THR B N 1
ATOM 2327 C CA . THR B 1 99 ? -15.578 -16.859 -9.969 1 59.19 99 THR B CA 1
ATOM 2328 C C . THR B 1 99 ? -14.883 -15.5 -9.938 1 59.19 99 THR B C 1
ATOM 2330 O O . THR B 1 99 ? -15.438 -14.516 -9.453 1 59.19 99 THR B O 1
ATOM 2333 N N . TYR B 1 100 ? -13.562 -15.57 -10.312 1 67.88 100 TYR B N 1
ATOM 2334 C CA . TYR B 1 100 ? -12.805 -14.336 -10.438 1 67.88 100 TYR B CA 1
ATOM 2335 C C . TYR B 1 100 ? -12.781 -13.844 -11.875 1 67.88 100 TYR B C 1
ATOM 2337 O O . TYR B 1 100 ? -12.586 -14.633 -12.805 1 67.88 100 TYR B O 1
ATOM 2345 N N . LYS B 1 101 ? -13.203 -12.594 -12.055 1 80.62 101 LYS B N 1
ATOM 2346 C CA . LYS B 1 101 ? -12.984 -11.945 -13.344 1 80.62 101 LYS B CA 1
ATOM 2347 C C . LYS B 1 101 ? -11.586 -11.336 -13.422 1 80.62 101 LYS B C 1
ATOM 2349 O O . LYS B 1 101 ? -11.219 -10.508 -12.586 1 80.62 101 LYS B O 1
ATOM 2354 N N . GLY B 1 102 ? -10.812 -11.891 -14.438 1 85.75 102 GLY B N 1
ATOM 2355 C CA . GLY B 1 102 ? -9.422 -11.492 -14.609 1 85.75 102 GLY B CA 1
ATOM 2356 C C . GLY B 1 102 ? -8.461 -12.312 -13.773 1 85.75 102 GLY B C 1
ATOM 2357 O O . GLY B 1 102 ? -8.859 -12.961 -12.805 1 85.75 102 GLY B O 1
ATOM 2358 N N . LEU B 1 103 ? -7.219 -12.281 -14.102 1 91.56 103 LEU B N 1
ATOM 2359 C CA . LEU B 1 103 ? -6.176 -13.039 -13.406 1 91.56 103 LEU B CA 1
ATOM 2360 C C . LEU B 1 103 ? -6.008 -12.547 -11.977 1 91.56 103 LEU B C 1
ATOM 2362 O O . LEU B 1 103 ? -5.832 -11.344 -11.742 1 91.56 103 LEU B O 1
ATOM 2366 N N . PRO B 1 104 ? -6.137 -13.461 -11.023 1 91.62 104 PRO B N 1
ATOM 2367 C CA . PRO B 1 104 ? -5.895 -13.039 -9.641 1 91.62 104 PRO B CA 1
ATOM 2368 C C . PRO B 1 104 ? -4.5 -12.453 -9.445 1 91.62 104 PRO B C 1
ATOM 2370 O O . PRO B 1 104 ? -3.531 -12.938 -10.031 1 91.62 104 PRO B O 1
ATOM 2373 N N . CYS B 1 105 ? -4.355 -11.469 -8.562 1 94.62 105 CYS B N 1
ATOM 2374 C CA . CYS B 1 105 ? -3.143 -10.695 -8.344 1 94.62 105 CYS B CA 1
ATOM 2375 C C . CYS B 1 105 ? -1.995 -11.586 -7.891 1 94.62 105 CYS B C 1
ATOM 2377 O O . CYS B 1 105 ? -0.858 -11.422 -8.336 1 94.62 105 CYS B O 1
ATOM 2379 N N . PRO B 1 106 ? -2.291 -12.594 -7.043 1 96.19 106 PRO B N 1
ATOM 2380 C CA . PRO B 1 106 ? -1.17 -13.398 -6.559 1 96.19 106 PRO B CA 1
ATOM 2381 C C . PRO B 1 106 ? -0.463 -14.164 -7.68 1 96.19 106 PRO B C 1
ATOM 2383 O O . PRO B 1 106 ? 0.767 -14.266 -7.68 1 96.19 106 PRO B O 1
ATOM 2386 N N . TYR B 1 107 ? -1.212 -14.641 -8.656 1 96.31 107 TYR B N 1
ATOM 2387 C CA . TYR B 1 107 ? -0.603 -15.391 -9.75 1 96.31 107 TYR B CA 1
ATOM 2388 C C . TYR B 1 107 ? 0.225 -14.477 -10.641 1 96.31 107 TYR B C 1
ATOM 2390 O O . TYR B 1 107 ? 1.296 -14.867 -11.117 1 96.31 107 TYR B O 1
ATOM 2398 N N . ALA B 1 108 ? -0.295 -13.305 -10.898 1 97.56 108 ALA B N 1
ATOM 2399 C CA . ALA B 1 108 ? 0.473 -12.336 -11.672 1 97.56 108 ALA B CA 1
ATOM 2400 C C . ALA B 1 108 ? 1.805 -12.023 -11 1 97.56 108 ALA B C 1
ATOM 2402 O O . ALA B 1 108 ? 2.848 -11.984 -11.656 1 97.56 108 ALA B O 1
ATOM 2403 N N . SER B 1 109 ? 1.773 -11.828 -9.727 1 98.31 109 SER B N 1
ATOM 2404 C CA . SER B 1 109 ? 2.973 -11.492 -8.961 1 98.31 109 SER B CA 1
ATOM 2405 C C . SER B 1 109 ? 3.922 -12.68 -8.875 1 98.31 109 SER B C 1
ATOM 2407 O O . SER B 1 109 ? 5.145 -12.508 -8.859 1 98.31 109 SER B O 1
ATOM 2409 N N . CYS B 1 110 ? 3.35 -13.859 -8.781 1 98.25 110 CYS B N 1
ATOM 2410 C CA . CYS B 1 110 ? 4.168 -15.07 -8.781 1 98.25 110 CYS B CA 1
ATOM 2411 C C . CYS B 1 110 ? 4.965 -15.188 -10.07 1 98.25 110 CYS B C 1
ATOM 2413 O O . CYS B 1 110 ? 6.152 -15.523 -10.047 1 98.25 110 CYS B O 1
ATOM 2415 N N . VAL B 1 111 ? 4.34 -14.898 -11.172 1 98.62 111 VAL B N 1
ATOM 2416 C CA . VAL B 1 111 ? 5.02 -14.93 -12.461 1 98.62 111 VAL B CA 1
ATOM 2417 C C . VAL B 1 111 ? 6.152 -13.906 -12.477 1 98.62 111 VAL B C 1
ATOM 2419 O O . VAL B 1 111 ? 7.273 -14.219 -12.891 1 98.62 111 VAL B O 1
ATOM 2422 N N . LEU B 1 112 ? 5.891 -12.75 -11.977 1 98.56 112 LEU B N 1
ATOM 2423 C CA . LEU B 1 112 ? 6.887 -11.688 -11.984 1 98.56 112 LEU B CA 1
ATOM 2424 C C . LEU B 1 112 ? 8.07 -12.039 -11.078 1 98.56 112 LEU B C 1
ATOM 2426 O O . LEU B 1 112 ? 9.227 -11.906 -11.484 1 98.56 112 LEU B O 1
ATOM 2430 N N . ALA B 1 113 ? 7.785 -12.5 -9.875 1 98.56 113 ALA B N 1
ATOM 2431 C CA . ALA B 1 113 ? 8.828 -12.836 -8.914 1 98.56 113 ALA B CA 1
ATOM 2432 C C . ALA B 1 113 ? 9.688 -13.992 -9.422 1 98.56 113 ALA B C 1
ATOM 2434 O O . ALA B 1 113 ? 10.914 -13.969 -9.297 1 98.56 113 ALA B O 1
ATOM 2435 N N . SER B 1 114 ? 9.055 -15 -10 1 98.62 114 SER B N 1
ATOM 2436 C CA . SER B 1 114 ? 9.781 -16.141 -10.555 1 98.62 114 SER B CA 1
ATOM 2437 C C . SER B 1 114 ? 10.664 -15.719 -11.719 1 98.62 114 SER B C 1
ATOM 2439 O O . SER B 1 114 ? 11.82 -16.141 -11.812 1 98.62 114 SER B O 1
ATOM 2441 N N . THR B 1 115 ? 10.109 -14.938 -12.602 1 98.19 115 THR B N 1
ATOM 2442 C CA . THR B 1 115 ? 10.875 -14.422 -13.734 1 98.19 115 THR B CA 1
ATOM 2443 C C . THR B 1 115 ? 12.07 -13.609 -13.25 1 98.19 115 THR B C 1
ATOM 2445 O O . THR B 1 115 ? 13.164 -13.703 -13.812 1 98.19 115 THR B O 1
ATOM 2448 N N . SER B 1 116 ? 11.875 -12.805 -12.203 1 97.81 116 SER B N 1
ATOM 2449 C CA . SER B 1 116 ? 12.961 -12.016 -11.633 1 97.81 116 SER B CA 1
ATOM 2450 C C . SER B 1 116 ? 14.102 -12.906 -11.148 1 97.81 116 SER B C 1
ATOM 2452 O O . SER B 1 116 ? 15.273 -12.633 -11.422 1 97.81 116 SER B O 1
ATOM 2454 N N . LEU B 1 117 ? 13.773 -14 -10.492 1 97.44 117 LEU B N 1
ATOM 2455 C CA . LEU B 1 117 ? 14.781 -14.914 -9.969 1 97.44 117 LEU B CA 1
ATOM 2456 C C . LEU B 1 117 ? 15.516 -15.625 -11.102 1 97.44 117 LEU B C 1
ATOM 2458 O O . LEU B 1 117 ? 16.734 -15.758 -11.062 1 97.44 117 LEU B O 1
ATOM 2462 N N . LEU B 1 118 ? 14.812 -16.016 -12.109 1 97.44 118 LEU B N 1
ATOM 2463 C CA . LEU B 1 118 ? 15.383 -16.797 -13.203 1 97.44 118 LEU B CA 1
ATOM 2464 C C . LEU B 1 118 ? 16.266 -15.922 -14.094 1 97.44 118 LEU B C 1
ATOM 2466 O O . LEU B 1 118 ? 17.234 -16.406 -14.672 1 97.44 118 LEU B O 1
ATOM 2470 N N . THR B 1 119 ? 15.977 -14.688 -14.25 1 96.44 119 THR B N 1
ATOM 2471 C CA . THR B 1 119 ? 16.703 -13.805 -15.148 1 96.44 119 THR B CA 1
ATOM 2472 C C . THR B 1 119 ? 17.672 -12.914 -14.367 1 96.44 119 THR B C 1
ATOM 2474 O O . THR B 1 119 ? 18.297 -12.016 -14.93 1 96.44 119 THR B O 1
ATOM 2477 N N . LYS B 1 120 ? 17.75 -13.102 -13.07 1 93.75 120 LYS B N 1
ATOM 2478 C CA . LYS B 1 120 ? 18.609 -12.328 -12.18 1 93.75 120 LYS B CA 1
ATOM 2479 C C . LYS B 1 120 ? 18.266 -10.836 -12.25 1 93.75 120 LYS B C 1
ATOM 2481 O O . LYS B 1 120 ? 19.156 -9.992 -12.328 1 93.75 120 LYS B O 1
ATOM 2486 N N . GLY B 1 121 ? 16.938 -10.609 -12.414 1 93.19 121 GLY B N 1
ATOM 2487 C CA . GLY B 1 121 ? 16.453 -9.242 -12.312 1 93.19 121 GLY B CA 1
ATOM 2488 C C . GLY B 1 121 ? 16.578 -8.469 -13.609 1 93.19 121 GLY B C 1
ATOM 2489 O O . GLY B 1 121 ? 16.812 -7.258 -13.602 1 93.19 121 GLY B O 1
ATOM 2490 N N . ASN B 1 122 ? 16.594 -9.148 -14.781 1 94.38 122 ASN B N 1
ATOM 2491 C CA . ASN B 1 122 ? 16.609 -8.461 -16.062 1 94.38 122 ASN B CA 1
ATOM 2492 C C . ASN B 1 122 ? 15.398 -7.555 -16.234 1 94.38 122 ASN B C 1
ATOM 2494 O O . ASN B 1 122 ? 14.281 -8.031 -16.406 1 94.38 122 ASN B O 1
ATOM 2498 N N . THR B 1 123 ? 15.641 -6.266 -16.281 1 92.88 123 THR B N 1
ATOM 2499 C CA . THR B 1 123 ? 14.57 -5.277 -16.25 1 92.88 123 THR B CA 1
ATOM 2500 C C . THR B 1 123 ? 13.734 -5.336 -17.516 1 92.88 123 THR B C 1
ATOM 2502 O O . THR B 1 123 ? 12.523 -5.117 -17.484 1 92.88 123 THR B O 1
ATOM 2505 N N . PHE B 1 124 ? 14.352 -5.652 -18.609 1 94.75 124 PHE B N 1
ATOM 2506 C CA . PHE B 1 124 ? 13.641 -5.715 -19.875 1 94.75 124 PHE B CA 1
ATOM 2507 C C . PHE B 1 124 ? 12.633 -6.855 -19.875 1 94.75 124 PHE B C 1
ATOM 2509 O O . PHE B 1 124 ? 11.453 -6.656 -20.188 1 94.75 124 PHE B O 1
ATOM 2516 N N . ILE B 1 125 ? 13.086 -8 -19.484 1 97.25 125 ILE B N 1
ATOM 2517 C CA . ILE B 1 125 ? 12.211 -9.172 -19.453 1 97.25 125 ILE B CA 1
ATOM 2518 C C . ILE B 1 125 ? 11.102 -8.977 -18.422 1 97.25 125 ILE B C 1
ATOM 2520 O O . ILE B 1 125 ? 9.945 -9.297 -18.688 1 97.25 125 ILE B O 1
ATOM 2524 N N . LEU B 1 126 ? 11.438 -8.406 -17.328 1 97.38 126 LEU B N 1
ATOM 2525 C CA . LEU B 1 126 ? 10.453 -8.148 -16.266 1 97.38 126 LEU B CA 1
ATOM 2526 C C . LEU B 1 126 ? 9.391 -7.164 -16.75 1 97.38 126 LEU B C 1
ATOM 2528 O O . LEU B 1 126 ? 8.211 -7.328 -16.453 1 97.38 126 LEU B O 1
ATOM 2532 N N . SER B 1 127 ? 9.859 -6.133 -17.484 1 97.19 127 SER B N 1
ATOM 2533 C CA . SER B 1 127 ? 8.922 -5.145 -18 1 97.19 127 SER B CA 1
ATOM 2534 C C . SER B 1 127 ? 7.941 -5.773 -18.984 1 97.19 127 SER B C 1
ATOM 2536 O O . SER B 1 127 ? 6.746 -5.484 -18.938 1 97.19 127 SER B O 1
ATOM 2538 N N . CYS B 1 128 ? 8.438 -6.617 -19.797 1 97.69 128 CYS B N 1
ATOM 2539 C CA . CYS B 1 128 ? 7.57 -7.32 -20.734 1 97.69 128 CYS B CA 1
ATOM 2540 C C . CYS B 1 128 ? 6.57 -8.203 -20 1 97.69 128 CYS B C 1
ATOM 2542 O O . CYS B 1 128 ? 5.379 -8.188 -20.312 1 97.69 128 CYS B O 1
ATOM 2544 N N . MET B 1 129 ? 7.055 -8.898 -19.047 1 98.25 129 MET B N 1
ATOM 2545 C CA . MET B 1 129 ? 6.199 -9.797 -18.297 1 98.25 129 MET B CA 1
ATOM 2546 C C . MET B 1 129 ? 5.145 -9.023 -17.516 1 98.25 129 MET B C 1
ATOM 2548 O O . MET B 1 129 ? 3.98 -9.422 -17.453 1 98.25 129 MET B O 1
ATOM 2552 N N . ALA B 1 130 ? 5.59 -7.898 -16.891 1 98.25 130 ALA B N 1
ATOM 2553 C CA . ALA B 1 130 ? 4.648 -7.062 -16.141 1 98.25 130 ALA B CA 1
ATOM 2554 C C . ALA B 1 130 ? 3.541 -6.547 -17.062 1 98.25 130 ALA B C 1
ATOM 2556 O O . ALA B 1 130 ? 2.369 -6.535 -16.672 1 98.25 130 ALA B O 1
ATOM 2557 N N . SER B 1 131 ? 3.932 -6.09 -18.266 1 98.12 131 SER B N 1
ATOM 2558 C CA . SER B 1 131 ? 2.943 -5.617 -19.234 1 98.12 131 SER B CA 1
ATOM 2559 C C . SER B 1 131 ? 1.939 -6.711 -19.578 1 98.12 131 SER B C 1
ATOM 2561 O O . SER B 1 131 ? 0.732 -6.465 -19.625 1 98.12 131 SER B O 1
ATOM 2563 N N . LEU B 1 132 ? 2.414 -7.91 -19.734 1 98 132 LEU B N 1
ATOM 2564 C CA . LEU B 1 132 ? 1.55 -9.047 -20.047 1 98 132 LEU B CA 1
ATOM 2565 C C . LEU B 1 132 ? 0.617 -9.344 -18.875 1 98 132 LEU B C 1
ATOM 2567 O O . LEU B 1 132 ? -0.574 -9.594 -19.078 1 98 132 LEU B O 1
ATOM 2571 N N . MET B 1 133 ? 1.153 -9.328 -17.656 1 98.06 133 MET B N 1
ATOM 2572 C CA . MET B 1 133 ? 0.339 -9.625 -16.484 1 98.06 133 MET B CA 1
ATOM 2573 C C . MET B 1 133 ? -0.748 -8.57 -16.297 1 98.06 133 MET B C 1
ATOM 2575 O O . MET B 1 133 ? -1.862 -8.891 -15.875 1 98.06 133 MET B O 1
ATOM 2579 N N . ILE B 1 134 ? -0.413 -7.242 -16.609 1 97.94 134 ILE B N 1
ATOM 2580 C CA . ILE B 1 134 ? -1.409 -6.18 -16.531 1 97.94 134 ILE B CA 1
ATOM 2581 C C . ILE B 1 134 ? -2.568 -6.496 -17.469 1 97.94 134 ILE B C 1
ATOM 2583 O O . ILE B 1 134 ? -3.736 -6.371 -17.094 1 97.94 134 ILE B O 1
ATOM 2587 N N . LEU B 1 135 ? -2.248 -6.941 -18.672 1 96.62 135 LEU B N 1
ATOM 2588 C CA . LEU B 1 135 ? -3.271 -7.273 -19.656 1 96.62 135 LEU B CA 1
ATOM 2589 C C . LEU B 1 135 ? -4.137 -8.43 -19.172 1 96.62 135 LEU B C 1
ATOM 2591 O O . LEU B 1 135 ? -5.363 -8.391 -19.297 1 96.62 135 LEU B O 1
ATOM 2595 N N . PHE B 1 136 ? -3.545 -9.43 -18.562 1 95 136 PHE B N 1
ATOM 2596 C CA . PHE B 1 136 ? -4.293 -10.578 -18.078 1 95 136 PHE B CA 1
ATOM 2597 C C . PHE B 1 136 ? -5.176 -10.195 -16.906 1 95 136 PHE B C 1
ATOM 2599 O O . PHE B 1 136 ? -6.266 -10.742 -16.734 1 95 136 PHE B O 1
ATOM 2606 N N . MET B 1 137 ? -4.688 -9.32 -16.094 1 93.75 137 MET B N 1
ATOM 2607 C CA . MET B 1 137 ? -5.469 -8.898 -14.93 1 93.75 137 MET B CA 1
ATOM 2608 C C . MET B 1 137 ? -6.656 -8.039 -15.359 1 93.75 137 MET B C 1
ATOM 2610 O O . MET B 1 137 ? -7.695 -8.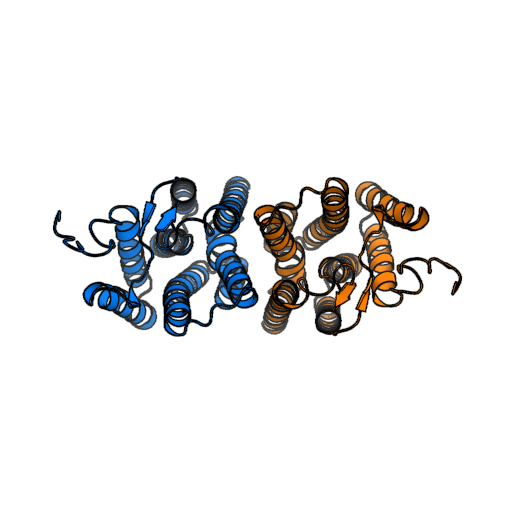039 -14.695 1 93.75 137 MET B O 1
ATOM 2614 N N . MET B 1 138 ? -6.445 -7.32 -16.438 1 91.5 138 MET B N 1
ATOM 2615 C CA . MET B 1 138 ? -7.484 -6.398 -16.891 1 91.5 138 MET B CA 1
ATOM 2616 C C . MET B 1 138 ? -8.445 -7.086 -17.859 1 91.5 138 MET B C 1
ATOM 2618 O O . MET B 1 138 ? -9.508 -6.547 -18.172 1 91.5 138 MET B O 1
ATOM 2622 N N . ASP B 1 139 ? -7.984 -8.352 -18.125 1 85.69 139 ASP B N 1
ATOM 2623 C CA . ASP B 1 139 ? -8.867 -9.094 -19.016 1 85.69 139 ASP B CA 1
ATOM 2624 C C . ASP B 1 139 ? -10.062 -9.664 -18.266 1 85.69 139 ASP B C 1
ATOM 2626 O O . ASP B 1 139 ? -9.953 -10 -17.078 1 85.69 139 ASP B O 1
ATOM 2630 N N . GLN B 1 140 ? -11.305 -9.438 -18.766 1 78.5 140 GLN B N 1
ATOM 2631 C CA . GLN B 1 140 ? -12.547 -9.875 -18.125 1 78.5 140 GLN B CA 1
ATOM 2632 C C . GLN B 1 140 ? -12.781 -11.367 -18.344 1 78.5 140 GLN B C 1
ATOM 2634 O O . GLN B 1 140 ? -13.93 -11.805 -18.453 1 78.5 140 GLN B O 1
ATOM 2639 N N . SER B 1 141 ? -11.57 -12.148 -18.359 1 82.19 141 SER B N 1
ATOM 2640 C CA . SER B 1 141 ? -11.695 -13.594 -18.469 1 82.19 141 SER B CA 1
ATOM 2641 C C . SER B 1 141 ? -12.008 -14.227 -17.125 1 82.19 141 SER B C 1
ATOM 2643 O O . SER B 1 141 ? -11.672 -13.672 -16.078 1 82.19 141 SER B O 1
ATOM 2645 N N . TYR B 1 142 ? -12.617 -15.367 -17.188 1 82.62 142 TYR B N 1
ATOM 2646 C CA . TYR B 1 142 ? -13.008 -16.062 -15.961 1 82.62 142 TYR B CA 1
ATOM 2647 C C . TYR B 1 142 ? -11.906 -17.016 -15.5 1 82.62 142 TYR B C 1
ATOM 2649 O O . TYR B 1 142 ? -11.297 -17.703 -16.312 1 82.62 142 TYR B O 1
ATOM 2657 N N . TYR B 1 143 ? -11.562 -16.938 -14.203 1 84.88 143 TYR B N 1
ATOM 2658 C CA . TYR B 1 143 ? -10.648 -17.875 -13.547 1 84.88 143 TYR B CA 1
ATOM 2659 C C . TYR B 1 143 ? -11.32 -18.562 -12.359 1 84.88 143 TYR B C 1
ATOM 2661 O O . TYR B 1 143 ? -12.117 -17.938 -11.648 1 84.88 143 TYR B O 1
ATOM 2669 N N . PRO B 1 144 ? -11.094 -19.828 -12.242 1 78.25 144 PRO B N 1
ATOM 2670 C CA . PRO B 1 144 ? -11.711 -20.531 -11.117 1 78.25 144 PRO B CA 1
ATOM 2671 C C . PRO B 1 144 ? -11.18 -20.047 -9.766 1 78.25 144 PRO B C 1
ATOM 2673 O O . PRO B 1 144 ? -10.078 -19.5 -9.688 1 78.25 144 PRO B O 1
ATOM 2676 N N . HIS B 1 145 ? -12.008 -20.172 -8.781 1 69.25 145 HIS B N 1
ATOM 2677 C CA . HIS B 1 145 ? -11.539 -19.828 -7.441 1 69.25 145 HIS B CA 1
ATOM 2678 C C . HIS B 1 145 ? -10.414 -20.766 -7 1 69.25 145 HIS B C 1
ATOM 2680 O O . HIS B 1 145 ? -10.516 -21.984 -7.16 1 69.25 145 HIS B O 1
ATOM 2686 N N . ASP B 1 146 ? -9.383 -20.125 -6.758 1 61.28 146 ASP B N 1
ATOM 2687 C CA . ASP B 1 146 ? -8.219 -20.906 -6.355 1 61.28 146 ASP B CA 1
ATOM 2688 C C . ASP B 1 146 ? -8.469 -21.625 -5.035 1 61.28 146 ASP B C 1
ATOM 2690 O O . ASP B 1 146 ? -8.023 -21.172 -3.98 1 61.28 146 ASP B O 1
ATOM 2694 N N . GLU B 1 147 ? -9.242 -22.594 -5.117 1 69.88 147 GLU B N 1
ATOM 2695 C CA . GLU B 1 147 ? -9.484 -23.453 -3.957 1 69.88 147 GLU B CA 1
ATOM 2696 C C . GLU B 1 147 ? -8.586 -24.688 -3.98 1 69.88 147 GLU B C 1
ATOM 2698 O O . GLU B 1 147 ? -9.07 -25.812 -3.883 1 69.88 147 GLU B O 1
ATOM 2703 N N . ILE B 1 148 ? -7.34 -24.406 -4.113 1 70.12 148 ILE B N 1
ATOM 2704 C CA . ILE B 1 148 ? -6.363 -25.469 -4.316 1 70.12 148 ILE B CA 1
ATOM 2705 C C . ILE B 1 148 ? -6.34 -26.391 -3.092 1 70.12 148 ILE B C 1
ATOM 2707 O O . ILE B 1 148 ? -6.379 -27.609 -3.227 1 70.12 148 ILE B O 1
ATOM 2711 N N . LEU B 1 149 ? -6.496 -25.781 -1.923 1 76.31 149 LEU B N 1
ATOM 2712 C CA . LEU B 1 149 ? -6.332 -26.562 -0.7 1 76.31 149 LEU B CA 1
ATOM 2713 C C . LEU B 1 149 ? -7.625 -27.281 -0.332 1 76.31 149 LEU B C 1
ATOM 2715 O O . LEU B 1 149 ? -7.625 -28.172 0.508 1 76.31 149 LEU B O 1
ATOM 2719 N N . GLU B 1 150 ? -8.695 -26.938 -0.995 1 75.56 150 GLU B N 1
ATOM 2720 C CA . GLU B 1 150 ? -9.992 -27.562 -0.751 1 75.56 150 GLU B CA 1
ATOM 2721 C C . GLU B 1 150 ? -10.398 -28.453 -1.922 1 75.56 150 GLU B C 1
ATOM 2723 O O . GLU B 1 150 ? -11.492 -29.031 -1.917 1 75.56 150 GLU B O 1
ATOM 2728 N N . SER B 1 151 ? -9.516 -28.562 -2.818 1 77.88 151 SER B N 1
ATOM 2729 C CA . SER B 1 151 ? -9.844 -29.266 -4.055 1 77.88 151 SER B CA 1
ATOM 2730 C C . SER B 1 151 ? -9.258 -30.672 -4.066 1 77.88 151 SER B C 1
ATOM 2732 O O . SER B 1 151 ? -9.039 -31.266 -3.01 1 77.88 151 SER B O 1
ATOM 2734 N N . GLU B 1 152 ? -9 -31.156 -5.211 1 82.75 152 GLU B N 1
ATOM 2735 C CA . GLU B 1 152 ? -8.523 -32.531 -5.438 1 82.75 152 GLU B CA 1
ATOM 2736 C C . GLU B 1 152 ? -7.133 -32.719 -4.836 1 82.75 152 GLU B C 1
ATOM 2738 O O . GLU B 1 152 ? -6.406 -31.75 -4.594 1 82.75 152 GLU B O 1
ATOM 2743 N N . SER B 1 153 ? -6.781 -33.875 -4.551 1 87.06 153 SER B N 1
ATOM 2744 C CA . SER B 1 153 ? -5.527 -34.25 -3.893 1 87.06 153 SER B CA 1
ATOM 2745 C C . SER B 1 153 ? -4.324 -33.781 -4.711 1 87.06 153 SER B C 1
ATOM 2747 O O . SER B 1 153 ? -3.305 -33.375 -4.148 1 87.06 153 SER B O 1
ATOM 2749 N N . TRP B 1 154 ? -4.406 -33.844 -5.98 1 88.25 154 TRP B N 1
ATOM 2750 C CA . TRP B 1 154 ? -3.244 -33.5 -6.793 1 88.25 154 TRP B CA 1
ATOM 2751 C C . TRP B 1 154 ? -2.926 -32 -6.676 1 88.25 154 TRP B C 1
ATOM 2753 O O . TRP B 1 154 ? -1.759 -31.609 -6.723 1 88.25 154 TRP B O 1
ATOM 2763 N N . LYS B 1 155 ? -3.93 -31.203 -6.52 1 87.69 155 LYS B N 1
ATOM 2764 C CA . LYS B 1 155 ? -3.725 -29.766 -6.34 1 87.69 155 LYS B CA 1
ATOM 2765 C C . LYS B 1 155 ? -3.049 -29.469 -5.004 1 87.69 155 LYS B C 1
ATOM 2767 O O . LYS B 1 155 ? -2.201 -28.578 -4.914 1 87.69 155 LYS B O 1
ATOM 2772 N N . LYS B 1 156 ? -3.4 -30.25 -4.008 1 91.19 156 LYS B N 1
ATOM 2773 C CA . LYS B 1 156 ? -2.764 -30.141 -2.697 1 91.19 156 LYS B CA 1
ATOM 2774 C C . LYS B 1 156 ? -1.289 -30.531 -2.768 1 91.19 156 LYS B C 1
ATOM 2776 O O . LYS B 1 156 ? -0.455 -29.953 -2.066 1 91.19 156 LYS B O 1
ATOM 2781 N N . MET B 1 157 ? -1.082 -31.5 -3.58 1 92.44 157 MET B N 1
ATOM 2782 C CA . MET B 1 157 ? 0.299 -31.938 -3.76 1 92.44 157 MET B CA 1
ATOM 2783 C C . MET B 1 157 ? 1.131 -30.859 -4.445 1 92.44 157 MET B C 1
ATOM 2785 O O . MET B 1 157 ? 2.314 -30.688 -4.145 1 92.44 157 MET B O 1
ATOM 2789 N N . VAL B 1 158 ? 0.561 -30.141 -5.395 1 93.12 158 VAL B N 1
ATOM 2790 C CA . VAL B 1 158 ? 1.258 -29.047 -6.055 1 93.12 158 VAL B CA 1
ATOM 2791 C C . VAL B 1 158 ? 1.631 -27.984 -5.023 1 93.12 158 VAL B C 1
ATOM 2793 O O . VAL B 1 158 ? 2.748 -27.453 -5.039 1 93.12 158 VAL B O 1
ATOM 2796 N N . TYR B 1 159 ? 0.705 -27.656 -4.121 1 94.62 159 TYR B N 1
ATOM 2797 C CA . TYR B 1 159 ? 0.959 -26.688 -3.057 1 94.62 159 TYR B CA 1
ATOM 2798 C C . TYR B 1 159 ? 2.08 -27.172 -2.143 1 94.62 159 TYR B C 1
ATOM 2800 O O . TYR B 1 159 ? 2.996 -26.406 -1.818 1 94.62 159 TYR B O 1
ATOM 2808 N N . LEU B 1 160 ? 1.95 -28.438 -1.688 1 94.12 160 LEU B N 1
ATOM 2809 C CA . LEU B 1 160 ? 2.979 -29.016 -0.829 1 94.12 160 LEU B CA 1
ATOM 2810 C C . LEU B 1 160 ? 4.336 -29 -1.521 1 94.12 160 LEU B C 1
ATOM 2812 O O . LEU B 1 160 ? 5.359 -28.734 -0.885 1 94.12 160 LEU B O 1
ATOM 2816 N N . GLY B 1 161 ? 4.309 -29.344 -2.809 1 94.69 161 GLY B N 1
ATOM 2817 C CA . GLY B 1 161 ? 5.535 -29.234 -3.584 1 94.69 161 GLY B CA 1
ATOM 2818 C C . GLY B 1 161 ? 6.137 -27.844 -3.561 1 94.69 161 GLY B C 1
ATOM 2819 O O . GLY B 1 161 ? 7.355 -27.688 -3.457 1 94.69 161 GLY B O 1
ATOM 2820 N N . GLY B 1 162 ? 5.324 -26.828 -3.688 1 95.31 162 GLY B N 1
ATOM 2821 C CA . GLY B 1 162 ? 5.793 -25.453 -3.588 1 95.31 162 GLY B CA 1
ATOM 2822 C C . GLY B 1 162 ? 6.441 -25.141 -2.254 1 95.31 162 GLY B C 1
ATOM 2823 O O . GLY B 1 162 ? 7.484 -24.484 -2.201 1 95.31 162 GLY B O 1
ATOM 2824 N N . VAL B 1 163 ? 5.848 -25.594 -1.178 1 95.12 163 VAL B N 1
ATOM 2825 C CA . VAL B 1 163 ? 6.371 -25.375 0.167 1 95.12 163 VAL B CA 1
ATOM 2826 C C . VAL B 1 163 ? 7.734 -26.047 0.312 1 95.12 163 VAL B C 1
ATOM 2828 O O . VAL B 1 163 ? 8.688 -25.438 0.808 1 95.12 163 VAL B O 1
ATOM 2831 N N . ILE B 1 164 ? 7.809 -27.25 -0.147 1 94.56 164 ILE B N 1
ATOM 2832 C CA . ILE B 1 164 ? 9.047 -28.016 -0.05 1 94.56 164 ILE B CA 1
ATOM 2833 C C . ILE B 1 164 ? 10.133 -27.344 -0.881 1 94.56 164 ILE B C 1
ATOM 2835 O O . ILE B 1 164 ? 11.266 -27.188 -0.422 1 94.56 164 ILE B O 1
ATOM 2839 N N . MET B 1 165 ? 9.828 -26.953 -2.066 1 93 165 MET B N 1
ATOM 2840 C CA . MET B 1 165 ? 10.805 -26.312 -2.953 1 93 165 MET B CA 1
ATOM 2841 C C . MET B 1 165 ? 11.336 -25.031 -2.34 1 93 165 MET B C 1
ATOM 2843 O O . MET B 1 165 ? 12.531 -24.734 -2.428 1 93 165 MET B O 1
ATOM 2847 N N . LEU B 1 166 ? 10.492 -24.234 -1.727 1 92.06 166 LEU B N 1
ATOM 2848 C CA . LEU B 1 166 ? 10.867 -22.938 -1.175 1 92.06 166 LEU B CA 1
ATOM 2849 C C . LEU B 1 166 ? 11.906 -23.094 -0.065 1 92.06 166 LEU B C 1
ATOM 2851 O O . LEU B 1 166 ? 12.789 -22.25 0.091 1 92.06 166 LEU B O 1
ATOM 2855 N N . PHE B 1 167 ? 11.875 -24.219 0.625 1 91.31 167 PHE B N 1
ATOM 2856 C CA . PHE B 1 167 ? 12.734 -24.328 1.796 1 91.31 167 PHE B CA 1
ATOM 2857 C C . PHE B 1 167 ? 13.898 -25.281 1.521 1 91.31 167 PHE B C 1
ATOM 2859 O O . PHE B 1 167 ? 14.938 -25.203 2.182 1 91.31 167 PHE B O 1
ATOM 2866 N N . LEU B 1 168 ? 13.789 -26.141 0.497 1 92 168 LEU B N 1
ATOM 2867 C CA . LEU B 1 168 ? 14.789 -27.203 0.364 1 92 168 LEU B CA 1
ATOM 2868 C C . LEU B 1 168 ? 15.562 -27.062 -0.943 1 92 168 LEU B C 1
ATOM 2870 O O . LEU B 1 168 ? 16.609 -27.672 -1.116 1 92 168 LEU B O 1
ATOM 2874 N N . CYS B 1 169 ? 15.055 -26.328 -1.866 1 89.62 169 CYS B N 1
ATOM 2875 C CA . CYS B 1 169 ? 15.68 -26.297 -3.184 1 89.62 169 CYS B CA 1
ATOM 2876 C C . CYS B 1 169 ? 16.297 -24.938 -3.473 1 89.62 169 CYS B C 1
ATOM 2878 O O . CYS B 1 169 ? 15.938 -23.953 -2.834 1 89.62 169 CYS B O 1
ATOM 2880 N N . PRO B 1 170 ? 17.297 -24.969 -4.348 1 90.06 170 PRO B N 1
ATOM 2881 C CA . PRO B 1 170 ? 17.875 -23.688 -4.777 1 90.06 170 PRO B CA 1
ATOM 2882 C C . PRO B 1 170 ? 16.844 -22.766 -5.406 1 90.06 170 PRO B C 1
ATOM 2884 O O . PRO B 1 170 ? 15.781 -23.203 -5.84 1 90.06 170 PRO B O 1
ATOM 2887 N N . PHE B 1 171 ? 17.172 -21.453 -5.48 1 89.06 171 PHE B N 1
ATOM 2888 C CA . PHE B 1 171 ? 16.281 -20.406 -5.93 1 89.06 171 PHE B CA 1
ATOM 2889 C C . PHE B 1 171 ? 15.812 -20.656 -7.359 1 89.06 171 PHE B C 1
ATOM 2891 O O . PHE B 1 171 ? 14.641 -20.438 -7.684 1 89.06 171 PHE B O 1
ATOM 2898 N N . SER B 1 172 ? 16.688 -21.156 -8.18 1 91.62 172 SER B N 1
ATOM 2899 C CA . SER B 1 172 ? 16.359 -21.328 -9.586 1 91.62 172 SER B CA 1
ATOM 2900 C C . SER B 1 172 ? 15.289 -22.406 -9.781 1 91.62 172 SER B C 1
ATOM 2902 O O . SER B 1 172 ? 14.336 -22.219 -10.539 1 91.62 172 SER B O 1
ATOM 2904 N N . LEU B 1 173 ? 15.383 -23.484 -9.086 1 94.81 173 LEU B N 1
ATOM 2905 C CA . LEU B 1 173 ? 14.422 -24.578 -9.203 1 94.81 173 LEU B CA 1
ATOM 2906 C C . LEU B 1 173 ? 13.062 -24.172 -8.641 1 94.81 173 LEU B C 1
ATOM 2908 O O . LEU B 1 173 ? 12.023 -24.516 -9.211 1 94.81 173 LEU B O 1
ATOM 2912 N N . THR B 1 174 ? 13.125 -23.547 -7.523 1 95.75 174 THR B N 1
ATOM 2913 C CA . THR B 1 174 ? 11.891 -23.047 -6.918 1 95.75 174 THR B CA 1
ATOM 2914 C C . THR B 1 174 ? 11.172 -22.078 -7.852 1 95.75 174 THR B C 1
ATOM 2916 O O . THR B 1 174 ? 9.961 -22.172 -8.039 1 95.75 174 THR B O 1
ATOM 2919 N N . ALA B 1 175 ? 11.922 -21.141 -8.438 1 97.31 175 ALA B N 1
ATOM 2920 C CA . ALA B 1 175 ? 11.352 -20.172 -9.359 1 97.31 175 ALA B CA 1
ATOM 2921 C C . ALA B 1 175 ? 10.711 -20.859 -10.562 1 97.31 175 ALA B C 1
ATOM 2923 O O . ALA B 1 175 ? 9.617 -20.484 -10.992 1 97.31 175 ALA B O 1
ATOM 2924 N N . PHE B 1 176 ? 11.383 -21.859 -11.062 1 97.25 176 PHE B N 1
ATOM 2925 C CA . PHE B 1 176 ? 10.859 -22.594 -12.211 1 97.25 176 PHE B CA 1
ATOM 2926 C C . PHE B 1 176 ? 9.555 -23.312 -11.852 1 97.25 176 PHE B C 1
ATOM 2928 O O . PHE B 1 176 ? 8.602 -23.297 -12.633 1 97.25 176 PHE B O 1
ATOM 2935 N N . TYR B 1 177 ? 9.555 -23.906 -10.742 1 97.56 177 TYR B N 1
ATOM 2936 C CA . TYR B 1 177 ? 8.375 -24.625 -10.281 1 97.56 177 TYR B CA 1
ATOM 2937 C C . TYR B 1 177 ? 7.188 -23.688 -10.133 1 97.56 177 TYR B C 1
ATOM 2939 O O . TYR B 1 177 ? 6.098 -23.969 -10.633 1 97.56 177 TYR B O 1
ATOM 2947 N N . CYS B 1 178 ? 7.395 -22.562 -9.469 1 97.31 178 CYS B N 1
ATOM 2948 C CA . CYS B 1 178 ? 6.324 -21.609 -9.227 1 97.31 178 CYS B CA 1
ATOM 2949 C C . CYS B 1 178 ? 5.863 -20.969 -10.523 1 97.31 178 CYS B C 1
ATOM 2951 O O . CYS B 1 178 ? 4.676 -20.688 -10.703 1 97.31 178 CYS B O 1
ATOM 2953 N N . LEU B 1 179 ? 6.801 -20.703 -11.383 1 98.12 179 LEU B N 1
ATOM 2954 C CA . LEU B 1 179 ? 6.453 -20.141 -12.688 1 98.12 179 LEU B CA 1
ATOM 2955 C C . LEU B 1 179 ? 5.574 -21.109 -13.477 1 98.12 179 LEU B C 1
ATOM 2957 O O . LEU B 1 179 ? 4.543 -20.703 -14.023 1 98.12 179 LEU B O 1
ATOM 2961 N N . ALA B 1 180 ? 5.984 -22.344 -13.531 1 97.31 180 ALA B N 1
ATOM 2962 C CA . ALA B 1 180 ? 5.207 -23.359 -14.242 1 97.31 180 ALA B CA 1
ATOM 2963 C C . ALA B 1 180 ? 3.809 -23.5 -13.641 1 97.31 180 ALA B C 1
ATOM 2965 O O . ALA B 1 180 ? 2.822 -23.594 -14.375 1 97.31 180 ALA B O 1
ATOM 2966 N N . TRP B 1 181 ? 3.801 -23.484 -12.344 1 96.12 181 TRP B N 1
ATOM 2967 C CA . TRP B 1 181 ? 2.529 -23.547 -11.633 1 96.12 181 TRP B CA 1
ATOM 2968 C C . TRP B 1 181 ? 1.63 -22.375 -12.016 1 96.12 181 TRP B C 1
ATOM 2970 O O . TRP B 1 181 ? 0.487 -22.578 -12.43 1 96.12 181 TRP B O 1
ATOM 2980 N N . SER B 1 182 ? 2.084 -21.172 -12.016 1 96.56 182 SER B N 1
ATOM 2981 C CA . SER B 1 182 ? 1.287 -19.984 -12.289 1 96.56 182 SER B CA 1
ATOM 2982 C C . SER B 1 182 ? 0.91 -19.891 -13.766 1 96.56 182 SER B C 1
ATOM 2984 O O . SER B 1 182 ? -0.205 -19.484 -14.102 1 96.56 182 SER B O 1
ATOM 2986 N N . LEU B 1 183 ? 1.82 -20.266 -14.633 1 96.56 183 LEU B N 1
ATOM 2987 C CA . LEU B 1 183 ? 1.508 -20.234 -16.062 1 96.56 183 LEU B CA 1
ATOM 2988 C C . LEU B 1 183 ? 0.436 -21.266 -16.391 1 96.56 183 LEU B C 1
ATOM 2990 O O . LEU B 1 183 ? -0.425 -21.016 -17.25 1 96.56 183 LEU B O 1
ATOM 2994 N N . SER B 1 184 ? 0.483 -22.453 -15.75 1 94.56 184 SER B N 1
ATOM 2995 C CA . SER B 1 184 ? -0.554 -23.453 -15.977 1 94.56 184 SER B CA 1
ATOM 2996 C C . SER B 1 184 ? -1.919 -22.953 -15.523 1 94.56 184 SER B C 1
ATOM 2998 O O . SER B 1 184 ? -2.938 -23.25 -16.141 1 94.56 184 SER B O 1
ATOM 3000 N N . TYR B 1 185 ? -1.892 -22.188 -14.453 1 92.88 185 TYR B N 1
ATOM 3001 C CA . TYR B 1 185 ? -3.139 -21.594 -13.977 1 92.88 185 TYR B CA 1
ATOM 3002 C C . TYR B 1 185 ? -3.66 -20.547 -14.953 1 92.88 185 TYR B C 1
ATOM 3004 O O . TYR B 1 185 ? -4.871 -20.438 -15.164 1 92.88 185 TYR B O 1
ATOM 3012 N N . ILE B 1 186 ? -2.814 -19.766 -15.578 1 93.38 186 ILE B N 1
ATOM 3013 C CA . ILE B 1 186 ? -3.191 -18.656 -16.469 1 93.38 186 ILE B CA 1
ATOM 3014 C C . ILE B 1 186 ? -3.713 -19.219 -17.781 1 93.38 186 ILE B C 1
ATOM 3016 O O . ILE B 1 186 ? -4.746 -18.766 -18.297 1 93.38 186 ILE B O 1
ATOM 3020 N N . PHE B 1 187 ? -3.096 -20.203 -18.297 1 93.25 187 PHE B N 1
ATOM 3021 C CA . PHE B 1 187 ? -3.416 -20.656 -19.641 1 93.25 187 PHE B CA 1
ATOM 3022 C C . PHE B 1 187 ? -4.398 -21.812 -19.609 1 93.25 187 PHE B C 1
ATOM 3024 O O . PHE B 1 187 ? -5.129 -22.047 -20.578 1 93.25 187 PHE B O 1
ATOM 3031 N N . PHE B 1 188 ? -4.504 -22.609 -18.484 1 91.12 188 PHE B N 1
ATOM 3032 C CA . PHE B 1 188 ? -5.391 -23.766 -18.375 1 91.12 188 PHE B CA 1
ATOM 3033 C C . PHE B 1 188 ? -6.207 -23.703 -17.094 1 91.12 188 PHE B C 1
ATOM 3035 O O . PHE B 1 188 ? -6.215 -24.656 -16.297 1 91.12 188 PHE B O 1
ATOM 3042 N N . PRO B 1 189 ? -6.898 -22.688 -16.953 1 85.44 189 PRO B N 1
ATOM 3043 C CA . PRO B 1 189 ? -7.633 -22.562 -15.688 1 85.44 189 PRO B CA 1
ATOM 3044 C C . PRO B 1 189 ? -8.734 -23.609 -15.531 1 85.44 189 PRO B C 1
ATOM 3046 O O . PRO B 1 189 ? -8.867 -24.203 -14.461 1 85.44 189 PRO B O 1
ATOM 3049 N N . ASP B 1 190 ? -9.516 -23.891 -16.547 1 83.44 190 ASP B N 1
ATOM 3050 C CA . ASP B 1 190 ? -10.617 -24.828 -16.453 1 83.44 190 ASP B CA 1
ATOM 3051 C C . ASP B 1 190 ? -10.125 -26.266 -16.625 1 83.44 190 ASP B C 1
ATOM 3053 O O . ASP B 1 190 ? -10.547 -27.172 -15.891 1 83.44 190 ASP B O 1
ATOM 3057 N N . ALA B 1 191 ? -9.242 -26.469 -17.547 1 81.75 191 ALA B N 1
ATOM 3058 C CA . ALA B 1 191 ? -8.781 -27.812 -17.875 1 81.75 191 ALA B CA 1
ATOM 3059 C C . ALA B 1 191 ? -8.016 -28.438 -16.719 1 81.75 191 ALA B C 1
ATOM 3061 O O . ALA B 1 191 ? -8.188 -29.609 -16.422 1 81.75 191 ALA B O 1
ATOM 3062 N N . LEU B 1 192 ? -7.301 -27.594 -16.016 1 81.81 192 LEU B N 1
ATOM 3063 C CA . LEU B 1 192 ? -6.43 -28.141 -14.984 1 81.81 192 LEU B CA 1
ATOM 3064 C C . LEU B 1 192 ? -6.914 -27.75 -13.594 1 81.81 192 LEU B C 1
ATOM 3066 O O . LEU B 1 192 ? -6.824 -28.531 -12.656 1 81.81 192 LEU B O 1
ATOM 3070 N N . TRP B 1 193 ? -7.441 -26.547 -13.508 1 84.19 193 TRP B N 1
ATOM 3071 C CA . TRP B 1 193 ? -7.664 -26.031 -12.164 1 84.19 193 TRP B CA 1
ATOM 3072 C C . TRP B 1 193 ? -9.148 -25.781 -11.906 1 84.19 193 TRP B C 1
ATOM 3074 O O . TRP B 1 193 ? -9.516 -25.188 -10.898 1 84.19 193 TRP B O 1
ATOM 3084 N N . GLY B 1 194 ? -9.969 -26.078 -12.891 1 75.81 194 GLY B N 1
ATOM 3085 C CA . GLY B 1 194 ? -11.406 -25.953 -12.75 1 75.81 194 GLY B CA 1
ATOM 3086 C C . GLY B 1 194 ? -12.016 -27.016 -11.867 1 75.81 194 GLY B C 1
ATOM 3087 O O . GLY B 1 194 ? -11.32 -27.922 -11.414 1 75.81 194 GLY B O 1
ATOM 3088 N N . LYS B 1 195 ? -13.359 -26.656 -11.188 1 65 195 LYS B N 1
ATOM 3089 C CA . LYS B 1 195 ? -14.109 -27.703 -10.484 1 65 195 LYS B CA 1
ATOM 3090 C C . LYS B 1 195 ? -14.352 -28.906 -11.383 1 65 195 LYS B C 1
ATOM 3092 O O . LYS B 1 195 ? -14.57 -28.766 -12.586 1 65 195 LYS B O 1
ATOM 3097 N N . ALA B 1 196 ? -13.969 -30 -11.133 1 53.06 196 ALA B N 1
ATOM 3098 C CA . ALA B 1 196 ? -14.508 -31.203 -11.758 1 53.06 196 ALA B CA 1
ATOM 3099 C C . ALA B 1 196 ? -16.016 -31.062 -11.992 1 53.06 196 ALA B C 1
ATOM 3101 O O . ALA B 1 196 ? -16.734 -30.5 -11.164 1 53.06 196 ALA B O 1
ATOM 3102 N N . ALA B 1 197 ? -16.641 -30.953 -13.141 1 42.84 197 ALA B N 1
ATOM 3103 C CA . ALA B 1 197 ? -18.016 -31.297 -13.477 1 42.84 197 ALA B CA 1
ATOM 3104 C C . ALA B 1 197 ? -18.609 -32.281 -12.461 1 42.84 197 ALA B C 1
ATOM 3106 O O . ALA B 1 197 ? -18.125 -33.406 -12.328 1 42.84 197 ALA B O 1
ATOM 3107 N N . CYS B 1 198 ? -18.984 -31.781 -11.227 1 39.22 198 CYS B N 1
ATOM 3108 C CA . CYS B 1 198 ? -20.016 -32.75 -10.852 1 39.22 198 CYS B CA 1
ATOM 3109 C C . CYS B 1 198 ? -20.734 -33.281 -12.086 1 39.22 198 CYS B C 1
ATOM 3111 O O . CYS B 1 198 ? -21.375 -32.531 -12.82 1 39.22 198 CYS B O 1
ATOM 3113 N N . LEU B 1 199 ? -20.375 -34.25 -12.695 1 35.16 199 LEU B N 1
ATOM 3114 C CA . LEU B 1 199 ? -21.219 -35.156 -13.438 1 35.16 199 LEU B CA 1
ATOM 3115 C C . LEU B 1 199 ? -22.594 -35.281 -12.773 1 35.16 199 LEU B C 1
ATOM 3117 O O . LEU B 1 199 ? -22.812 -36.219 -11.969 1 35.16 199 LEU B O 1
ATOM 3121 N N . ARG B 1 200 ? -23.125 -34.469 -11.914 1 37.03 200 ARG B N 1
ATOM 3122 C CA . ARG B 1 200 ? -24.531 -34.844 -11.703 1 37.03 200 ARG B CA 1
ATOM 3123 C C . ARG B 1 200 ? -25.281 -34.906 -13.023 1 37.03 200 ARG B C 1
ATOM 3125 O O . ARG B 1 200 ? -25.172 -34.031 -13.859 1 37.03 200 ARG B O 1
ATOM 3132 N N . PRO B 1 201 ? -25.859 -36.062 -13.352 1 34.09 201 PRO B N 1
ATOM 3133 C CA . PRO B 1 201 ? -26.812 -36.375 -14.414 1 34.09 201 PRO B CA 1
ATOM 3134 C C . PRO B 1 201 ? -27.891 -35.312 -14.562 1 34.09 201 PRO B C 1
ATOM 3136 O O . PRO B 1 201 ? -28.234 -34.625 -13.586 1 34.09 201 PRO B O 1
ATOM 3139 N N . TRP B 1 202 ? -28 -34.594 -15.727 1 30.81 202 TRP B N 1
ATOM 3140 C CA . TRP B 1 202 ? -29.266 -34 -16.156 1 30.81 202 TRP B CA 1
ATOM 3141 C C . TRP B 1 202 ? -30.453 -34.719 -15.547 1 30.81 202 TRP B C 1
ATOM 3143 O O . TRP B 1 202 ? -30.844 -35.781 -16.031 1 30.81 202 TRP B O 1
ATOM 3153 N N . TYR B 1 203 ? -30.484 -35.125 -14.203 1 27.53 203 TYR B N 1
ATOM 3154 C CA . TYR B 1 203 ? -31.891 -35.469 -13.953 1 27.53 203 TYR B CA 1
ATOM 3155 C C . TYR B 1 203 ? -32.719 -34.219 -13.797 1 27.53 203 TYR B C 1
ATOM 3157 O O . TYR B 1 203 ? -32.25 -33.188 -13.305 1 27.53 203 TYR B O 1
#

Sequence (406 aa):
MILGLFSIFCSFCKKCSCASWMVLVSFLLDMAIGSATRHLNICSRSGTELNDFAVFTTFGLASALLLGVDGPLNGFLAIIYVLAISFRLCFYSTGIPFTYKGLPCPYASCVLASTSLLTKGNTFILSCMASLMILFMMDQSYYPHDEILESESWKKMVYLGGVIMLFLCPFSLTAFYCLAWSLSYIFFPDALWGKAACLRPWYMILGLFSIFCSFCKKCSCASWMVLVSFLLDMAIGSATRHLNICSRSGTELNDFAVFTTFGLASALLLGVDGPLNGFLAIIYVLAISFRLCFYSTGIPFTYKGLPCPYASCVLASTSLLTKGNTFILSCMASLMILFMMDQSYYPHDEILESESWKKMVYLGGVIMLFLCPFSLTAFYCLAWSLSYIFFPDALWGKAACLRPWY